Protein AF-A0AA43BWU9-F1 (afdb_monomer)

Mean predicted aligned error: 17.54 Å

Foldseek 3Di:
DVVVLVVLLVVLCCVLVVVVCVLPVDPDPPLWEFPDWDWDDDPQKTWIWTQTPVRDIWIWMAHPQFTDTPNHTQDHRPDPVLVVLVVVLSVCRVPDDPVRSLVSVVVSVVPDDPRVVVVVVSVSNVVNVVVDDDDDDDDDDDDDDDDDDPDDDDDDDDPPPPPDPDDDPDDPPDPPCDLVNQLVVVVVVLVVVLVVLLVVLVVCCVVPVLLLVQLLVCCVVPVPQLLVLLVVVVVVLVVVLVVVLVVLVVDPVSVVCVVVSVVVSSVVLVCLLSSLLQSQLLNQLVVVVVVVVVVVPPDPPDDSSSSSVSSSVVLSVLCVQLSVCVVVVNSNSVSVSVSSVVSVSSSSSRSSSCVVCVSVPPPPPVVVCVVCVVVCVVPVPPPDDDPPPPPPPDDD

Sequence (396 aa):
MRHATSAVTAMVRAIMVVPCLLLLGLASVSAQEVVGHSAERAGSESLLTFQLDDGGELVISLKEGRVFLNGSPIAEVRQRHATQSIQTLIDSAAILNTGQLLAALQQLRMGEMGLDSLSAAVASLAAAEAMVPGAVAATTGSAGASAIARIEAPRAPNRVTVTTVPDASVSIGGERASFAGAIVAGATNLLAVFLALGFMGLGFLFFAPRQLETVADTVWHSFWRSFLAGLFAQPLILPAFGMLLVGLVLTIVGILVLPFAIVGFALALFIAAVGGFLAVARTVGEIYLRRRMARGEAVPTWGSYRYIVYGLLGLLSIWLPALLLGSVPVAGTVLTVSAAFLTWVLATAGFGATIISRAGMRGTFVRQLDLALTDEQYWTADGMPAPPTRRMTGTR

Structure (mmCIF, N/CA/C/O backbone):
data_AF-A0AA43BWU9-F1
#
_entry.id   AF-A0AA43BWU9-F1
#
loop_
_atom_site.group_PDB
_atom_site.id
_atom_site.type_symbol
_atom_site.label_atom_id
_atom_site.label_alt_id
_atom_site.label_comp_id
_atom_site.label_asym_id
_atom_site.label_entity_id
_atom_site.label_seq_id
_atom_site.pdbx_PDB_ins_code
_atom_site.Cartn_x
_atom_site.Cartn_y
_atom_site.Cartn_z
_atom_site.occupancy
_atom_site.B_iso_or_equiv
_atom_site.auth_seq_id
_atom_site.auth_comp_id
_atom_site.auth_asym_id
_atom_site.auth_atom_id
_atom_site.pdbx_PDB_model_num
ATOM 1 N N . MET A 1 1 ? -16.048 -25.324 11.197 1.00 46.94 1 MET A N 1
ATOM 2 C CA . MET A 1 1 ? -15.771 -23.882 11.422 1.00 46.94 1 MET A CA 1
ATOM 3 C C . MET A 1 1 ? -14.309 -23.480 11.190 1.00 46.94 1 MET A C 1
ATOM 5 O O . MET A 1 1 ? -14.114 -22.456 10.556 1.00 46.94 1 MET A O 1
ATOM 9 N N . ARG A 1 2 ? -13.289 -24.264 11.591 1.00 39.22 2 ARG A N 1
ATOM 10 C CA . ARG A 1 2 ? -11.861 -23.922 11.352 1.00 39.22 2 ARG A CA 1
ATOM 11 C C . ARG A 1 2 ? -11.440 -23.834 9.867 1.00 39.22 2 ARG A C 1
ATOM 13 O O . ARG A 1 2 ? -10.597 -23.011 9.534 1.00 39.22 2 ARG A O 1
ATOM 20 N N . HIS A 1 3 ? -12.068 -24.603 8.971 1.00 42.47 3 HIS A N 1
ATOM 21 C CA . HIS A 1 3 ? -11.794 -24.531 7.523 1.00 42.47 3 HIS A CA 1
ATOM 22 C C . HIS A 1 3 ? -12.387 -23.288 6.835 1.00 42.47 3 HIS A C 1
ATOM 24 O O . HIS A 1 3 ? -11.856 -22.823 5.834 1.00 42.47 3 HIS A O 1
ATOM 30 N N . ALA A 1 4 ? -13.462 -22.707 7.380 1.00 42.22 4 ALA A N 1
ATOM 31 C CA . ALA A 1 4 ? -14.041 -21.481 6.828 1.00 42.22 4 ALA A CA 1
ATOM 32 C C . ALA A 1 4 ? -13.159 -20.262 7.143 1.00 42.22 4 ALA A C 1
ATOM 34 O O . ALA A 1 4 ? -12.994 -19.374 6.315 1.00 42.22 4 ALA A O 1
ATOM 35 N N . THR A 1 5 ? -12.528 -20.247 8.320 1.00 48.09 5 THR A N 1
ATOM 36 C CA . THR A 1 5 ? -11.605 -19.180 8.721 1.00 48.09 5 THR A CA 1
ATOM 37 C C . THR A 1 5 ? -10.297 -19.191 7.929 1.00 48.09 5 THR A C 1
ATOM 39 O O . THR A 1 5 ? -9.799 -18.116 7.606 1.00 48.09 5 THR A O 1
ATOM 42 N N . SER A 1 6 ? -9.755 -20.356 7.549 1.00 49.50 6 SER A N 1
ATOM 43 C CA . SER A 1 6 ? -8.526 -20.415 6.739 1.00 49.50 6 SER A CA 1
ATOM 44 C C . SER A 1 6 ? -8.762 -19.963 5.296 1.00 49.50 6 SER A C 1
ATOM 46 O O . SER A 1 6 ? -7.985 -19.165 4.776 1.00 49.50 6 SER A O 1
ATOM 48 N N . ALA A 1 7 ? -9.876 -20.376 4.686 1.00 48.09 7 ALA A N 1
ATOM 49 C CA . ALA A 1 7 ? -10.246 -19.965 3.332 1.00 48.09 7 ALA A CA 1
ATOM 50 C C . ALA A 1 7 ? -10.503 -18.451 3.235 1.00 48.09 7 ALA A C 1
ATOM 52 O O . ALA A 1 7 ? -10.009 -17.795 2.319 1.00 48.09 7 ALA A O 1
ATOM 53 N N . VAL A 1 8 ? -11.204 -17.870 4.216 1.00 50.47 8 VAL A N 1
ATOM 54 C CA . VAL A 1 8 ? -11.448 -16.419 4.265 1.00 50.47 8 VAL A CA 1
ATOM 55 C C . VAL A 1 8 ? -10.144 -15.648 4.485 1.00 50.47 8 VAL A C 1
ATOM 57 O O . VAL A 1 8 ? -9.923 -14.638 3.827 1.00 50.47 8 VAL A O 1
ATOM 60 N N . THR A 1 9 ? -9.236 -16.138 5.334 1.00 52.38 9 THR A N 1
ATOM 61 C CA . THR A 1 9 ? -7.940 -15.474 5.570 1.00 52.38 9 THR A CA 1
ATOM 62 C C . THR A 1 9 ? -7.035 -15.529 4.333 1.00 52.38 9 THR A C 1
ATOM 64 O O . THR A 1 9 ? -6.396 -14.530 4.000 1.00 52.38 9 THR A O 1
ATOM 67 N N . ALA A 1 10 ? -7.024 -16.651 3.604 1.00 47.56 10 ALA A N 1
ATOM 68 C CA . ALA A 1 10 ? -6.284 -16.792 2.349 1.00 47.56 10 ALA A CA 1
ATOM 69 C C . ALA A 1 10 ? -6.859 -15.903 1.233 1.00 47.56 10 ALA A C 1
ATOM 71 O O . ALA A 1 10 ? -6.112 -15.201 0.553 1.00 47.56 10 ALA A O 1
ATOM 72 N N . MET A 1 11 ? -8.188 -15.858 1.092 1.00 49.28 11 MET A N 1
ATOM 73 C CA . MET A 1 11 ? -8.866 -15.023 0.096 1.00 49.28 11 MET A CA 1
ATOM 74 C C . MET A 1 11 ? -8.653 -13.528 0.367 1.00 49.28 11 MET A C 1
ATOM 76 O O . MET A 1 11 ? -8.407 -12.754 -0.554 1.00 49.28 11 MET A O 1
ATOM 80 N N . VAL A 1 12 ? -8.677 -13.115 1.634 1.00 52.06 12 VAL A N 1
ATOM 81 C CA . VAL A 1 12 ? -8.441 -11.723 2.043 1.00 52.06 12 VAL A CA 1
ATOM 82 C C . VAL A 1 12 ? -6.983 -11.327 1.845 1.00 52.06 12 VAL A C 1
ATOM 84 O O . VAL A 1 12 ? -6.717 -10.218 1.385 1.00 52.06 12 VAL A O 1
ATOM 87 N N . ARG A 1 13 ? -6.035 -12.226 2.145 1.00 51.19 13 ARG A N 1
ATOM 88 C CA . ARG A 1 13 ? -4.619 -12.003 1.832 1.00 51.19 13 ARG A CA 1
ATOM 89 C C . ARG A 1 13 ? -4.414 -11.866 0.327 1.00 51.19 13 ARG A C 1
ATOM 91 O O . ARG A 1 13 ? -3.787 -10.900 -0.077 1.00 51.19 13 ARG A O 1
ATOM 98 N N . ALA A 1 14 ? -5.012 -12.722 -0.502 1.00 42.88 14 ALA A N 1
ATOM 99 C CA . ALA A 1 14 ? -4.933 -12.593 -1.958 1.00 42.88 14 ALA A CA 1
ATOM 100 C C . ALA A 1 14 ? -5.527 -11.259 -2.458 1.00 42.88 14 ALA A C 1
ATOM 102 O O . ALA A 1 14 ? -4.895 -10.560 -3.245 1.00 42.88 14 ALA A O 1
ATOM 103 N N . ILE A 1 15 ? -6.690 -10.847 -1.942 1.00 46.22 15 ILE A N 1
ATOM 104 C CA . ILE A 1 15 ? -7.358 -9.595 -2.343 1.00 46.22 15 ILE A CA 1
ATOM 105 C C . ILE A 1 15 ? -6.608 -8.341 -1.861 1.00 46.22 15 ILE A C 1
ATOM 107 O O . ILE A 1 15 ? -6.693 -7.310 -2.519 1.00 46.22 15 ILE A O 1
ATOM 111 N N . MET A 1 16 ? -5.855 -8.400 -0.757 1.00 48.72 16 MET A N 1
ATOM 112 C CA . MET A 1 16 ? -5.018 -7.282 -0.289 1.00 48.72 16 MET A CA 1
ATOM 113 C C . MET A 1 16 ? -3.627 -7.246 -0.923 1.00 48.72 16 MET A C 1
ATOM 115 O O . MET A 1 16 ? -3.095 -6.169 -1.191 1.00 48.72 16 MET A O 1
ATOM 119 N N . VAL A 1 17 ? -3.032 -8.411 -1.162 1.00 45.94 17 VAL A N 1
ATOM 120 C CA . VAL A 1 17 ? -1.665 -8.536 -1.675 1.00 45.94 17 VAL A CA 1
ATOM 121 C C . VAL A 1 17 ? -1.621 -8.235 -3.171 1.00 45.94 17 VAL A C 1
ATOM 123 O O . VAL A 1 17 ? -0.694 -7.567 -3.609 1.00 45.94 17 VAL A O 1
ATOM 126 N N . VAL A 1 18 ? -2.651 -8.599 -3.942 1.00 39.03 18 VAL A N 1
ATOM 127 C CA . VAL A 1 18 ? -2.724 -8.321 -5.389 1.00 39.03 18 VAL A CA 1
ATOM 128 C C . VAL A 1 18 ? -2.695 -6.819 -5.730 1.00 39.03 18 VAL A C 1
ATOM 130 O O . VAL A 1 18 ? -1.850 -6.433 -6.534 1.00 39.03 18 VAL A O 1
ATOM 133 N N . PRO A 1 19 ? -3.519 -5.933 -5.134 1.00 42.12 19 PRO A N 1
ATOM 134 C CA . PRO A 1 19 ? -3.452 -4.500 -5.418 1.00 42.12 19 PRO A CA 1
ATOM 135 C C . PRO A 1 19 ? -2.212 -3.827 -4.811 1.00 42.12 19 PRO A C 1
ATOM 137 O O . PRO A 1 19 ? -1.730 -2.849 -5.374 1.00 42.12 19 PRO A O 1
ATOM 140 N N . CYS A 1 20 ? -1.662 -4.352 -3.708 1.00 36.03 20 CYS A N 1
ATOM 141 C CA . CYS A 1 20 ? -0.440 -3.823 -3.091 1.00 36.03 20 CYS A CA 1
ATOM 142 C C . CYS A 1 20 ? 0.822 -4.191 -3.902 1.00 36.03 20 CYS A C 1
ATOM 144 O O . CYS A 1 20 ? 1.688 -3.344 -4.111 1.00 36.03 20 CYS A O 1
ATOM 146 N N . LEU A 1 21 ? 0.887 -5.411 -4.453 1.00 35.59 21 LEU A N 1
ATOM 147 C CA . LEU A 1 21 ? 1.937 -5.857 -5.382 1.00 35.59 21 LEU A CA 1
ATOM 148 C C . LEU A 1 21 ? 1.847 -5.157 -6.741 1.00 35.59 21 LEU A C 1
ATOM 150 O O . LEU A 1 21 ? 2.878 -4.788 -7.300 1.00 35.59 21 LEU A O 1
ATOM 154 N N . LEU A 1 22 ? 0.632 -4.914 -7.249 1.00 39.00 22 LEU A N 1
ATOM 155 C CA . LEU A 1 22 ? 0.416 -4.144 -8.482 1.00 39.00 22 LEU A CA 1
ATOM 156 C C . LEU A 1 22 ? 0.872 -2.682 -8.364 1.00 39.00 22 LEU A C 1
ATOM 158 O O . LEU A 1 22 ? 1.241 -2.083 -9.370 1.00 39.00 22 LEU A O 1
ATOM 162 N N . LEU A 1 23 ? 0.866 -2.113 -7.155 1.00 37.75 23 LEU A N 1
ATOM 163 C CA . LEU A 1 23 ? 1.290 -0.733 -6.895 1.00 37.75 23 LEU A CA 1
ATOM 164 C C . LEU A 1 23 ? 2.792 -0.580 -6.615 1.00 37.75 23 LEU A C 1
ATOM 166 O O . LEU A 1 23 ? 3.309 0.522 -6.785 1.00 37.75 23 LEU A O 1
ATOM 170 N N . LEU A 1 24 ? 3.494 -1.639 -6.195 1.00 36.59 24 LEU A N 1
ATOM 171 C CA . LEU A 1 24 ? 4.879 -1.531 -5.712 1.00 36.59 24 LEU A CA 1
ATOM 172 C C . LEU A 1 24 ? 5.962 -2.043 -6.664 1.00 36.59 24 LEU A C 1
ATOM 174 O O . LEU A 1 24 ? 7.125 -1.762 -6.400 1.00 36.59 24 LEU A O 1
ATOM 178 N N . GLY A 1 25 ? 5.632 -2.732 -7.763 1.00 30.66 25 GLY A N 1
ATOM 179 C CA . GLY A 1 25 ? 6.590 -3.021 -8.847 1.00 30.66 25 GLY A CA 1
ATOM 180 C C . GLY A 1 25 ? 7.914 -3.678 -8.419 1.00 30.66 25 GLY A C 1
ATOM 181 O O . GLY A 1 25 ? 8.900 -3.598 -9.148 1.00 30.66 25 GLY A O 1
ATOM 182 N N . LEU A 1 26 ? 7.964 -4.301 -7.240 1.00 32.19 26 LEU A N 1
ATOM 183 C CA . LEU A 1 26 ? 9.138 -5.005 -6.748 1.00 32.19 26 LEU A CA 1
ATOM 184 C C . LEU A 1 26 ? 9.116 -6.408 -7.337 1.00 32.19 26 LEU A C 1
ATOM 186 O O . LEU A 1 26 ? 8.154 -7.154 -7.153 1.00 32.19 26 LEU A O 1
ATOM 190 N N . ALA A 1 27 ? 10.182 -6.734 -8.066 1.00 32.22 27 ALA A N 1
ATOM 191 C CA . ALA A 1 27 ? 10.463 -8.077 -8.536 1.00 32.22 27 ALA A CA 1
ATOM 192 C C . ALA A 1 27 ? 10.271 -9.063 -7.377 1.00 32.22 27 ALA A C 1
ATOM 194 O O . ALA A 1 27 ? 10.871 -8.927 -6.311 1.00 32.22 27 ALA A O 1
ATOM 195 N N . SER A 1 28 ? 9.392 -10.032 -7.590 1.00 32.84 28 SER A N 1
ATOM 196 C CA . SER A 1 28 ? 9.135 -11.130 -6.677 1.00 32.84 28 SER A CA 1
ATOM 197 C C . SER A 1 28 ? 10.415 -11.944 -6.496 1.00 32.84 28 SER A C 1
ATOM 199 O O . SER A 1 28 ? 10.727 -12.798 -7.323 1.00 32.84 28 SER A O 1
ATOM 201 N N . VAL A 1 29 ? 11.149 -11.701 -5.410 1.00 32.88 29 VAL A N 1
ATOM 202 C CA . VAL A 1 29 ? 11.954 -12.761 -4.800 1.00 32.88 29 VAL A CA 1
ATOM 203 C C . VAL A 1 29 ? 10.923 -13.735 -4.245 1.00 32.88 29 VAL A C 1
ATOM 205 O O . VAL A 1 29 ? 10.299 -13.467 -3.218 1.00 32.88 29 VAL A O 1
ATOM 208 N N . SER A 1 30 ? 10.627 -14.786 -5.007 1.00 40.53 30 SER A N 1
ATOM 209 C CA . SER A 1 30 ? 9.741 -15.856 -4.562 1.00 40.53 30 SER A CA 1
ATOM 210 C C . SER A 1 30 ? 10.344 -16.446 -3.298 1.00 40.53 30 SER A C 1
ATOM 212 O O . SER A 1 30 ? 11.455 -16.972 -3.320 1.00 40.53 30 SER A O 1
ATOM 214 N N . ALA A 1 31 ? 9.638 -16.289 -2.187 1.00 51.78 31 ALA A N 1
ATOM 215 C CA . ALA A 1 31 ? 10.021 -16.900 -0.935 1.00 51.78 31 ALA A CA 1
ATOM 216 C C . ALA A 1 31 ? 9.798 -18.412 -1.101 1.00 51.78 31 ALA A C 1
ATOM 218 O O . ALA A 1 31 ? 8.657 -18.860 -1.081 1.00 51.78 31 ALA A O 1
ATOM 219 N N . GLN A 1 32 ? 10.871 -19.149 -1.390 1.00 70.19 32 GLN A N 1
ATOM 220 C CA . GLN A 1 32 ? 10.835 -20.594 -1.625 1.00 70.19 32 GLN A CA 1
ATOM 221 C C . GLN A 1 32 ? 10.685 -21.322 -0.292 1.00 70.19 32 GLN A C 1
ATOM 223 O O . GLN A 1 32 ? 11.525 -21.172 0.603 1.00 70.19 32 GLN A O 1
ATOM 228 N N . GLU A 1 33 ? 9.602 -22.077 -0.146 1.00 81.06 33 GLU A N 1
ATOM 229 C CA . GLU A 1 33 ? 9.334 -22.860 1.056 1.00 81.06 33 GLU A CA 1
ATOM 230 C C . GLU A 1 33 ? 10.271 -24.075 1.106 1.00 81.06 33 GLU A C 1
ATOM 232 O O . GLU A 1 33 ? 10.482 -24.768 0.113 1.00 81.06 33 GLU A O 1
ATOM 237 N N . VAL A 1 34 ? 10.864 -24.342 2.270 1.00 85.00 34 VAL A N 1
ATOM 238 C CA . VAL A 1 34 ? 11.729 -25.511 2.462 1.00 85.00 34 VAL A CA 1
ATOM 239 C C . VAL A 1 34 ? 10.855 -26.714 2.787 1.00 85.00 34 VAL A C 1
ATOM 241 O O . VAL A 1 34 ? 10.329 -26.832 3.893 1.00 85.00 34 VAL A O 1
ATOM 244 N N . VAL A 1 35 ? 10.715 -27.628 1.833 1.00 91.00 35 VAL A N 1
ATOM 245 C CA . VAL A 1 35 ? 9.828 -28.796 1.943 1.00 91.00 35 VAL A CA 1
ATOM 246 C C . VAL A 1 35 ? 10.515 -29.969 2.641 1.00 91.00 35 VAL A C 1
ATOM 248 O O . VAL A 1 35 ? 9.862 -30.777 3.302 1.00 91.00 35 VAL A O 1
ATOM 251 N N . GLY A 1 36 ? 11.840 -30.063 2.546 1.00 91.12 36 GLY A N 1
ATOM 252 C CA . GLY A 1 36 ? 12.589 -31.177 3.116 1.00 91.12 36 GLY A CA 1
ATOM 253 C C . GLY A 1 36 ? 14.031 -30.827 3.438 1.00 91.12 36 GLY A C 1
ATOM 254 O O . GLY A 1 36 ? 14.565 -29.813 2.991 1.00 91.12 36 GLY A O 1
ATOM 255 N N . HIS A 1 37 ? 14.673 -31.689 4.218 1.00 94.38 37 HIS A N 1
ATOM 256 C CA . HIS A 1 37 ? 16.105 -31.617 4.454 1.00 94.38 37 HIS A CA 1
ATOM 257 C C . HIS A 1 37 ? 16.702 -33.022 4.572 1.00 94.38 37 HIS A C 1
ATOM 259 O O . HIS A 1 37 ? 16.036 -33.969 4.990 1.00 94.38 37 HIS A O 1
ATOM 265 N N . SER A 1 38 ? 17.969 -33.153 4.203 1.00 92.75 38 SER A N 1
ATOM 266 C CA . SER A 1 38 ? 18.755 -34.365 4.403 1.00 92.75 38 SER A CA 1
ATOM 267 C C . SER A 1 38 ? 20.176 -33.994 4.788 1.00 92.75 38 SER A C 1
ATOM 269 O O . SER A 1 38 ? 20.781 -33.119 4.167 1.00 92.75 38 SER A O 1
ATOM 271 N N . ALA A 1 39 ? 20.719 -34.688 5.781 1.00 93.88 39 ALA A N 1
ATOM 272 C CA . ALA A 1 39 ? 22.104 -34.550 6.196 1.00 93.88 39 ALA A CA 1
ATOM 273 C C . ALA A 1 39 ? 22.883 -35.815 5.826 1.00 93.88 39 ALA A C 1
ATOM 275 O O . ALA A 1 39 ? 22.470 -36.927 6.157 1.00 93.88 39 ALA A O 1
ATOM 276 N N . GLU A 1 40 ? 24.017 -35.650 5.151 1.00 92.31 40 GLU A N 1
ATOM 277 C CA . GLU A 1 40 ? 24.944 -36.726 4.819 1.00 92.31 40 GLU A CA 1
ATOM 278 C C . GLU A 1 40 ? 26.351 -36.372 5.308 1.00 92.31 40 GLU A C 1
ATOM 280 O O . GLU A 1 40 ? 26.813 -35.234 5.204 1.00 92.31 40 GLU A O 1
ATOM 285 N N . ARG A 1 41 ? 27.051 -37.363 5.863 1.00 92.19 41 ARG A N 1
ATOM 286 C CA . ARG A 1 41 ? 28.421 -37.214 6.352 1.00 92.19 41 ARG A CA 1
ATOM 287 C C . ARG A 1 41 ? 29.322 -38.191 5.614 1.00 92.19 41 ARG A C 1
ATOM 289 O O . ARG A 1 41 ? 29.182 -39.403 5.765 1.00 92.19 41 ARG A O 1
ATOM 296 N N . ALA A 1 42 ? 30.261 -37.657 4.842 1.00 90.25 42 ALA A N 1
ATOM 297 C CA . ALA A 1 42 ? 31.205 -38.425 4.043 1.00 90.25 42 ALA A CA 1
ATOM 298 C C . ALA A 1 42 ? 32.640 -38.050 4.445 1.00 90.25 42 ALA A C 1
ATOM 300 O O . ALA A 1 42 ? 33.233 -37.096 3.946 1.00 90.25 42 ALA A O 1
ATOM 301 N N . GLY A 1 43 ? 33.215 -38.802 5.388 1.00 90.88 43 GLY A N 1
ATOM 302 C CA . GLY A 1 43 ? 34.579 -38.561 5.868 1.00 90.88 43 GLY A CA 1
ATOM 303 C C . GLY A 1 43 ? 34.724 -37.217 6.591 1.00 90.88 43 GLY A C 1
ATOM 304 O O . GLY A 1 43 ? 34.131 -37.013 7.651 1.00 90.88 43 GLY A O 1
ATOM 305 N N . SER A 1 44 ? 35.545 -36.318 6.038 1.00 90.19 44 SER A N 1
ATOM 306 C CA . SER A 1 44 ? 35.757 -34.953 6.547 1.00 90.19 44 SER A CA 1
ATOM 307 C C . SER A 1 44 ? 34.757 -33.930 5.999 1.00 90.19 44 SER A C 1
ATOM 309 O O . SER A 1 44 ? 34.806 -32.767 6.404 1.00 90.19 44 SER A O 1
ATOM 311 N N . GLU A 1 45 ? 33.862 -34.350 5.103 1.00 92.81 45 GLU A N 1
ATOM 312 C CA . GLU A 1 45 ? 32.834 -33.504 4.508 1.00 92.81 45 GLU A CA 1
ATOM 313 C C . GLU A 1 45 ? 31.481 -33.777 5.165 1.00 92.81 45 GLU A C 1
ATOM 315 O O . GLU A 1 45 ? 31.069 -34.924 5.359 1.00 92.81 45 GLU A O 1
ATOM 320 N N . SER A 1 46 ? 30.796 -32.704 5.547 1.00 93.62 46 SER A N 1
ATOM 321 C CA . SER A 1 46 ? 29.425 -32.755 6.058 1.00 93.62 46 SER A CA 1
ATOM 322 C C . SER A 1 46 ? 28.534 -31.946 5.125 1.00 93.62 46 SER A C 1
ATOM 324 O O . SER A 1 46 ? 28.851 -30.794 4.837 1.00 93.62 46 SER A O 1
ATOM 326 N N . LEU A 1 47 ? 27.464 -32.556 4.626 1.00 93.88 47 LEU A N 1
ATOM 327 C CA . LEU A 1 47 ? 26.587 -32.012 3.596 1.00 93.88 47 LEU A CA 1
ATOM 328 C C . LEU A 1 47 ? 25.156 -31.954 4.129 1.00 93.88 47 LEU A C 1
ATOM 330 O O . LEU A 1 47 ? 24.621 -32.953 4.599 1.00 93.88 47 LEU A O 1
ATOM 334 N N . LEU A 1 48 ? 24.550 -30.776 4.069 1.00 93.81 48 LEU A N 1
ATOM 335 C CA . LEU A 1 48 ? 23.173 -30.525 4.461 1.00 93.81 48 LEU A CA 1
ATOM 336 C C . LEU A 1 48 ? 22.431 -29.981 3.245 1.00 93.81 48 LEU A C 1
ATOM 338 O O . LEU A 1 48 ? 22.654 -28.843 2.834 1.00 93.81 48 LEU A O 1
ATOM 342 N N . THR A 1 49 ? 21.577 -30.810 2.659 1.00 94.44 49 THR A N 1
ATOM 343 C CA . THR A 1 49 ? 20.742 -30.435 1.518 1.00 94.44 49 THR A CA 1
ATOM 344 C C . THR A 1 49 ? 19.354 -30.073 2.012 1.00 94.44 49 THR A C 1
ATOM 346 O O . THR A 1 49 ? 18.723 -30.860 2.715 1.00 94.44 49 THR A O 1
ATOM 349 N N . PHE A 1 50 ? 18.867 -28.904 1.618 1.00 93.69 50 PHE A N 1
ATOM 350 C CA . PHE A 1 50 ? 17.480 -28.492 1.774 1.00 93.69 50 PHE A CA 1
ATOM 351 C C . PHE A 1 50 ? 16.781 -28.599 0.426 1.00 93.69 50 PHE A C 1
ATOM 353 O O . PHE A 1 50 ? 17.287 -28.084 -0.568 1.00 93.69 50 PHE A O 1
ATOM 360 N N . GLN A 1 51 ? 15.629 -29.258 0.398 1.00 93.06 51 GLN A N 1
ATOM 361 C CA . GLN A 1 51 ? 14.767 -29.316 -0.777 1.00 93.06 51 GLN A CA 1
ATOM 362 C C . GLN A 1 51 ? 13.755 -28.178 -0.700 1.00 93.06 51 GLN A C 1
ATOM 364 O O . GLN A 1 51 ? 13.059 -28.028 0.308 1.00 93.06 51 GLN A O 1
ATOM 369 N N . LEU A 1 52 ? 13.706 -27.380 -1.757 1.00 91.88 52 LEU A N 1
ATOM 370 C CA . LEU A 1 52 ? 12.811 -26.244 -1.926 1.00 91.88 52 LEU A CA 1
ATOM 371 C C . LEU A 1 52 ? 11.533 -26.703 -2.649 1.00 91.88 52 LEU A C 1
ATOM 373 O O . LEU A 1 52 ? 11.514 -27.728 -3.337 1.00 91.88 52 LEU A O 1
ATOM 377 N N . ASP A 1 53 ? 10.452 -25.953 -2.481 1.00 90.31 53 ASP A N 1
ATOM 378 C CA . ASP A 1 53 ? 9.135 -26.219 -3.070 1.00 90.31 53 ASP A CA 1
ATOM 379 C C . ASP A 1 53 ? 9.107 -26.173 -4.602 1.00 90.31 53 ASP A C 1
ATOM 381 O O . ASP A 1 53 ? 8.313 -26.873 -5.235 1.00 90.31 53 ASP A O 1
ATOM 385 N N . ASP A 1 54 ? 10.009 -25.408 -5.206 1.00 87.06 54 ASP A N 1
ATOM 386 C CA . ASP A 1 54 ? 10.211 -25.343 -6.652 1.00 87.06 54 ASP A CA 1
ATOM 387 C C . ASP A 1 54 ? 11.019 -26.525 -7.221 1.00 87.06 54 ASP A C 1
ATOM 389 O O . ASP A 1 54 ? 11.284 -26.581 -8.425 1.00 87.06 54 ASP A O 1
ATOM 393 N N . GLY A 1 55 ? 11.396 -27.482 -6.368 1.00 90.69 55 GLY A N 1
ATOM 394 C CA . GLY A 1 55 ? 12.257 -28.611 -6.711 1.00 90.69 55 GLY A CA 1
ATOM 395 C C . GLY A 1 55 ? 13.747 -28.264 -6.723 1.00 90.69 55 GLY A C 1
ATOM 396 O O . GLY A 1 55 ? 14.561 -29.120 -7.076 1.00 90.69 55 GLY A O 1
ATOM 397 N N . GLY A 1 56 ? 14.119 -27.036 -6.352 1.00 91.69 56 GLY A N 1
ATOM 398 C CA . GLY A 1 56 ? 15.503 -26.639 -6.151 1.00 91.69 56 GLY A CA 1
ATOM 399 C C . GLY A 1 56 ? 16.123 -27.314 -4.928 1.00 91.69 56 GLY A C 1
ATOM 400 O O . GLY A 1 56 ? 15.445 -27.679 -3.969 1.00 91.69 56 GLY A O 1
ATOM 401 N N . GLU A 1 57 ? 17.447 -27.444 -4.938 1.00 94.38 57 GLU A N 1
ATOM 402 C CA . GLU A 1 57 ? 18.210 -27.909 -3.782 1.00 94.38 57 GLU A CA 1
ATOM 403 C C . GLU A 1 57 ? 19.180 -26.820 -3.324 1.00 94.38 57 GLU A C 1
ATOM 405 O O . GLU A 1 57 ? 19.935 -26.254 -4.120 1.00 94.38 57 GLU A O 1
ATOM 410 N N . LEU A 1 58 ? 19.173 -26.535 -2.024 1.00 91.94 58 LEU A N 1
ATOM 411 C CA . LEU A 1 58 ? 20.169 -25.696 -1.373 1.00 91.94 58 LEU A CA 1
ATOM 412 C C . LEU A 1 58 ? 21.122 -26.599 -0.592 1.00 91.94 58 LEU A C 1
ATOM 414 O O . LEU A 1 58 ? 20.751 -27.177 0.428 1.00 91.94 58 LEU A O 1
ATOM 418 N N . VAL A 1 59 ? 22.358 -26.709 -1.063 1.00 93.94 59 VAL A N 1
ATOM 419 C CA . VAL A 1 59 ? 23.378 -27.581 -0.479 1.00 93.94 59 VAL A CA 1
ATOM 420 C C . VAL A 1 59 ? 24.349 -26.743 0.339 1.00 93.94 59 VAL A C 1
ATOM 422 O O . VAL A 1 59 ? 25.116 -25.952 -0.212 1.00 93.94 59 VAL A O 1
ATOM 425 N N . ILE A 1 60 ? 24.353 -26.933 1.654 1.00 92.38 60 ILE A N 1
ATOM 426 C CA . ILE A 1 60 ? 25.371 -26.386 2.552 1.00 92.38 60 ILE A CA 1
ATOM 427 C C . ILE A 1 60 ? 26.396 -27.488 2.807 1.00 92.38 60 ILE A C 1
ATOM 429 O O . ILE A 1 60 ? 26.055 -28.518 3.384 1.00 92.38 60 ILE A O 1
ATOM 433 N N . SER A 1 61 ? 27.651 -27.293 2.406 1.00 93.62 61 SER A N 1
ATOM 434 C CA . SER A 1 61 ? 28.721 -28.246 2.711 1.00 93.62 61 SER A CA 1
ATOM 435 C C . SER A 1 61 ? 29.814 -27.626 3.572 1.00 93.62 61 SER A C 1
ATOM 437 O O . SER A 1 61 ? 30.213 -26.478 3.394 1.00 93.62 61 SER A O 1
ATOM 439 N N . LEU A 1 62 ? 30.298 -28.392 4.545 1.00 92.88 62 LEU A N 1
ATOM 440 C CA . LEU A 1 62 ? 31.421 -28.033 5.398 1.00 92.88 62 LEU A CA 1
ATOM 441 C C . LEU A 1 62 ? 32.602 -28.934 5.035 1.00 92.88 62 LEU A C 1
ATOM 443 O O . LEU A 1 62 ? 32.550 -30.144 5.265 1.00 92.88 62 LEU A O 1
ATOM 447 N N . LYS A 1 63 ? 33.666 -28.344 4.485 1.00 94.00 63 LYS A N 1
ATOM 448 C CA . LYS A 1 63 ? 34.893 -29.050 4.090 1.00 94.00 63 LYS A CA 1
ATOM 449 C C . LYS A 1 63 ? 36.112 -28.288 4.587 1.00 94.00 63 LYS A C 1
ATOM 451 O O . LYS A 1 63 ? 36.253 -27.100 4.313 1.00 94.00 63 LYS A O 1
ATOM 456 N N . GLU A 1 64 ? 36.995 -28.972 5.317 1.00 91.75 64 GLU A N 1
ATOM 457 C CA . GLU A 1 64 ? 38.273 -28.408 5.800 1.00 91.75 64 GLU A CA 1
ATOM 458 C C . GLU A 1 64 ? 38.108 -27.102 6.608 1.00 91.75 64 GLU A C 1
ATOM 460 O O . GLU A 1 64 ? 38.926 -26.192 6.516 1.00 91.75 64 GLU A O 1
ATOM 465 N N . GLY A 1 65 ? 37.021 -26.973 7.376 1.00 89.19 65 GLY A N 1
ATOM 466 C CA . GLY A 1 65 ? 36.732 -25.746 8.129 1.00 89.19 65 GLY A CA 1
ATOM 467 C C . GLY A 1 65 ? 36.236 -24.576 7.271 1.00 89.19 65 GLY A C 1
ATOM 468 O O . GLY A 1 65 ? 36.174 -23.453 7.759 1.00 89.19 65 GLY A O 1
ATOM 469 N N . ARG A 1 66 ? 35.856 -24.808 6.012 1.00 90.62 66 ARG A N 1
ATOM 470 C CA . ARG A 1 66 ? 35.193 -23.824 5.146 1.00 90.62 66 ARG A CA 1
ATOM 471 C C . ARG A 1 66 ? 33.749 -24.235 4.887 1.00 90.62 66 ARG A C 1
ATOM 473 O O . ARG A 1 66 ? 33.471 -25.414 4.667 1.00 90.62 66 ARG A O 1
ATOM 480 N N . VAL A 1 67 ? 32.845 -23.260 4.926 1.00 89.88 67 VAL A N 1
ATOM 481 C CA . VAL A 1 67 ? 31.425 -23.427 4.593 1.00 89.88 67 VAL A CA 1
ATOM 482 C C . VAL A 1 67 ? 31.233 -23.046 3.133 1.00 89.88 67 VAL A C 1
ATOM 484 O O . VAL A 1 67 ? 31.583 -21.936 2.722 1.00 89.88 67 VAL A O 1
ATOM 487 N N . PHE A 1 68 ? 30.659 -23.956 2.363 1.00 91.62 68 PHE A N 1
ATOM 488 C CA . PHE A 1 68 ? 30.281 -23.775 0.974 1.00 91.62 68 PHE A CA 1
ATOM 489 C C . PHE A 1 68 ? 28.757 -23.800 0.860 1.00 91.62 68 PHE A C 1
ATOM 491 O O . PHE A 1 68 ? 28.088 -24.562 1.556 1.00 91.62 68 PHE A O 1
ATOM 498 N N . LEU A 1 69 ? 28.215 -22.987 -0.039 1.00 92.56 69 LEU A N 1
ATOM 499 C CA . LEU A 1 69 ? 26.806 -23.000 -0.421 1.00 92.56 69 LEU A CA 1
ATOM 500 C C . LEU A 1 69 ? 26.731 -23.270 -1.915 1.00 92.56 69 LEU A C 1
ATOM 502 O O . LEU A 1 69 ? 27.332 -22.537 -2.704 1.00 92.56 69 LEU A O 1
ATOM 506 N N . ASN A 1 70 ? 26.043 -24.339 -2.300 1.00 93.75 70 ASN A N 1
ATOM 507 C CA . ASN A 1 70 ? 25.956 -24.806 -3.684 1.00 93.75 70 ASN A CA 1
ATOM 508 C C . ASN A 1 70 ? 27.345 -24.922 -4.348 1.00 93.75 70 ASN A C 1
ATOM 510 O O . ASN A 1 70 ? 27.536 -24.560 -5.505 1.00 93.75 70 ASN A O 1
ATOM 514 N N . GLY A 1 71 ? 28.345 -25.371 -3.577 1.00 91.38 71 GLY A N 1
ATOM 515 C CA . GLY A 1 71 ? 29.735 -25.524 -4.023 1.00 91.38 71 GLY A CA 1
ATOM 516 C C . GLY A 1 71 ? 30.585 -24.246 -4.020 1.00 91.38 71 GLY A C 1
ATOM 517 O O . GLY A 1 71 ? 31.796 -24.338 -4.216 1.00 91.38 71 GLY A O 1
ATOM 518 N N . SER A 1 72 ? 30.008 -23.071 -3.753 1.00 89.94 72 SER A N 1
ATOM 519 C CA . SER A 1 72 ? 30.755 -21.810 -3.665 1.00 89.94 72 SER A CA 1
ATOM 520 C C . SER A 1 72 ? 31.196 -21.526 -2.222 1.00 89.94 72 SER A C 1
ATOM 522 O O . SER A 1 72 ? 30.352 -21.575 -1.324 1.00 89.94 72 SER A O 1
ATOM 524 N N . PRO A 1 73 ? 32.485 -21.241 -1.948 1.00 90.44 73 PRO A N 1
ATOM 525 C CA . PRO A 1 73 ? 32.959 -20.958 -0.596 1.00 90.44 73 PRO A CA 1
ATOM 526 C C . PRO A 1 73 ? 32.382 -19.632 -0.096 1.00 90.44 73 PRO A C 1
ATOM 528 O O . PRO A 1 73 ? 32.632 -18.578 -0.678 1.00 90.44 73 PRO A O 1
ATOM 531 N N . ILE A 1 74 ? 31.634 -19.680 1.004 1.00 87.19 74 ILE A N 1
ATOM 532 C CA . ILE A 1 74 ? 31.049 -18.491 1.632 1.00 87.19 74 ILE A CA 1
ATOM 533 C C . ILE A 1 74 ? 31.936 -17.972 2.759 1.00 87.19 74 ILE A C 1
ATOM 535 O O . ILE A 1 74 ? 32.077 -16.759 2.915 1.00 87.19 74 ILE A O 1
ATOM 539 N N . ALA A 1 75 ? 32.514 -18.873 3.558 1.00 83.75 75 ALA A N 1
ATOM 540 C CA . ALA A 1 75 ? 33.259 -18.477 4.746 1.00 83.75 75 ALA A CA 1
ATOM 541 C C . ALA A 1 75 ? 34.284 -19.505 5.219 1.00 83.75 75 ALA A C 1
ATOM 543 O O . ALA A 1 75 ? 34.140 -20.709 5.011 1.00 83.75 75 ALA A O 1
ATOM 544 N N . GLU A 1 76 ? 35.296 -19.003 5.924 1.00 85.88 76 GLU A N 1
ATOM 545 C CA . GLU A 1 76 ? 36.301 -19.783 6.641 1.00 85.88 76 GLU A CA 1
ATOM 546 C C . GLU A 1 76 ? 36.009 -19.729 8.149 1.00 85.88 76 GLU A C 1
ATOM 548 O O . GLU A 1 76 ? 35.997 -18.661 8.765 1.00 85.88 76 GLU A O 1
ATOM 553 N N . VAL A 1 77 ? 35.770 -20.889 8.758 1.00 83.06 77 VAL A N 1
ATOM 554 C CA . 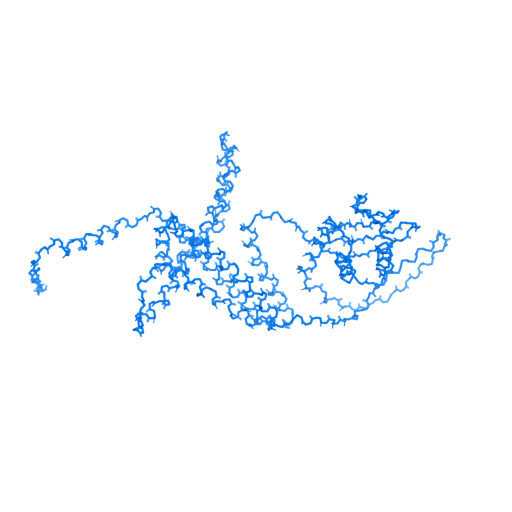VAL A 1 77 ? 35.472 -21.038 10.184 1.00 83.06 77 VAL A CA 1
ATOM 555 C C . VAL A 1 77 ? 36.791 -21.169 10.944 1.00 83.06 77 VAL A C 1
ATOM 557 O O . VAL A 1 77 ? 37.351 -22.254 11.085 1.00 83.06 77 VAL A O 1
ATOM 560 N N . ARG A 1 78 ? 37.322 -20.044 11.435 1.00 78.50 78 ARG A N 1
ATOM 561 C CA . ARG A 1 78 ? 38.617 -20.020 12.148 1.00 78.50 78 ARG A CA 1
ATOM 562 C C . ARG A 1 78 ? 38.560 -20.543 13.581 1.00 78.50 78 ARG A C 1
ATOM 564 O O . ARG A 1 78 ? 39.588 -20.928 14.134 1.00 78.50 78 ARG A O 1
ATOM 571 N N . GLN A 1 79 ? 37.385 -20.550 14.203 1.00 81.31 79 GLN A N 1
ATOM 572 C CA . GLN A 1 79 ? 37.232 -20.967 15.593 1.00 81.31 79 GLN A CA 1
ATOM 573 C C . GLN A 1 79 ? 36.800 -22.432 15.682 1.00 81.31 79 GLN A C 1
ATOM 575 O O . GLN A 1 79 ? 35.776 -22.822 15.124 1.00 81.31 79 GLN A O 1
ATOM 580 N N . ARG A 1 80 ? 37.548 -23.242 16.447 1.00 81.44 80 ARG A N 1
ATOM 581 C CA . ARG A 1 80 ? 37.221 -24.664 16.673 1.00 81.44 80 ARG A CA 1
ATOM 582 C C . ARG A 1 80 ? 35.817 -24.869 17.257 1.00 81.44 80 ARG A C 1
ATOM 584 O O . ARG A 1 80 ? 35.185 -25.870 16.937 1.00 81.44 80 ARG A O 1
ATOM 591 N N . HIS A 1 81 ? 35.330 -23.930 18.071 1.00 82.06 81 HIS A N 1
ATOM 592 C CA . HIS A 1 81 ? 34.000 -24.001 18.682 1.00 82.06 81 HIS A CA 1
ATOM 593 C C . HIS A 1 81 ? 32.869 -23.882 17.653 1.00 82.06 81 HIS A C 1
ATOM 595 O O . HIS A 1 81 ? 31.929 -24.666 17.702 1.00 82.06 81 HIS A O 1
ATOM 601 N N . ALA A 1 82 ? 32.995 -22.999 16.659 1.00 79.69 82 ALA A N 1
ATOM 602 C CA . ALA A 1 82 ? 32.002 -22.870 15.593 1.00 79.69 82 ALA A CA 1
ATOM 603 C C . ALA A 1 82 ? 31.916 -24.141 14.729 1.00 79.69 82 ALA A C 1
ATOM 605 O O . ALA A 1 82 ? 30.821 -24.587 14.390 1.00 79.69 82 ALA A O 1
ATOM 606 N N . THR A 1 83 ? 33.053 -24.790 14.451 1.00 82.94 83 THR A N 1
ATOM 607 C CA . THR A 1 83 ? 33.073 -26.091 13.763 1.00 82.94 83 THR A CA 1
ATOM 608 C C . THR A 1 83 ? 32.344 -27.165 14.569 1.00 82.94 83 THR A C 1
ATOM 610 O O . THR A 1 83 ? 31.587 -27.941 13.990 1.00 82.94 83 THR A O 1
ATOM 613 N N . GLN A 1 84 ? 32.524 -27.196 15.894 1.00 85.69 84 GLN A N 1
ATOM 614 C CA . GLN A 1 84 ? 31.813 -28.137 16.765 1.00 85.69 84 GLN A CA 1
ATOM 615 C C . GLN A 1 84 ? 30.306 -27.867 16.784 1.00 85.69 84 GLN A C 1
ATOM 617 O O . GLN A 1 84 ? 29.542 -28.814 16.656 1.00 85.69 84 GLN A O 1
ATOM 622 N N . SER A 1 85 ? 29.874 -26.605 16.863 1.00 85.69 85 SER A N 1
ATOM 623 C CA . SER A 1 85 ? 28.449 -26.244 16.856 1.00 85.69 85 SER A CA 1
ATOM 624 C C . SER A 1 85 ? 27.755 -26.550 15.523 1.00 85.69 85 SER A C 1
ATOM 626 O O . SER A 1 85 ? 26.595 -26.953 15.503 1.00 85.69 85 SER A O 1
ATOM 628 N N . ILE A 1 86 ? 28.455 -26.393 14.393 1.00 85.19 86 ILE A N 1
ATOM 629 C CA . ILE A 1 86 ? 27.926 -26.804 13.083 1.00 85.19 86 ILE A CA 1
ATOM 630 C C . ILE A 1 86 ? 27.856 -28.331 13.003 1.00 85.19 86 ILE A C 1
ATOM 632 O O . ILE A 1 86 ? 26.857 -28.871 12.538 1.00 85.19 86 ILE A O 1
ATOM 636 N N . GLN A 1 87 ? 28.881 -29.040 13.481 1.00 86.56 87 GLN A N 1
ATOM 637 C CA . GLN A 1 87 ? 28.873 -30.503 13.500 1.00 86.56 87 GLN A CA 1
ATOM 638 C C . GLN A 1 87 ? 27.753 -31.057 14.382 1.00 86.56 87 GLN A C 1
ATOM 640 O O . GLN A 1 87 ? 27.044 -31.953 13.940 1.00 86.56 87 GLN A O 1
ATOM 645 N N . THR A 1 88 ? 27.524 -30.494 15.572 1.00 90.31 88 THR A N 1
ATOM 646 C CA . THR A 1 88 ? 26.407 -30.913 16.431 1.00 90.31 88 THR A CA 1
ATOM 647 C C . THR A 1 88 ? 25.055 -30.619 15.791 1.00 90.31 88 THR A C 1
ATOM 649 O O . THR A 1 88 ? 24.138 -31.424 15.941 1.00 90.31 88 THR A O 1
ATOM 652 N N . LEU A 1 89 ? 24.922 -29.518 15.043 1.00 90.06 89 LEU A N 1
ATOM 653 C CA . LEU A 1 89 ? 23.704 -29.201 14.298 1.00 90.06 89 LEU A CA 1
ATOM 654 C C . LEU A 1 89 ? 23.466 -30.186 13.145 1.00 90.06 89 LEU A C 1
ATOM 656 O O . LEU A 1 89 ? 22.341 -30.647 12.979 1.00 90.06 89 LEU A O 1
ATOM 660 N N . ILE A 1 90 ? 24.509 -30.562 12.398 1.00 89.38 90 ILE A N 1
ATOM 661 C CA . ILE A 1 90 ? 24.417 -31.564 11.322 1.00 89.38 90 ILE A CA 1
ATOM 662 C C . ILE A 1 90 ? 24.113 -32.954 11.894 1.00 89.38 90 ILE A C 1
ATOM 664 O O . ILE A 1 90 ? 23.241 -33.646 11.375 1.00 89.38 90 ILE A O 1
ATOM 668 N N . ASP A 1 91 ? 24.766 -33.346 12.989 1.00 90.44 91 ASP A N 1
ATOM 669 C CA . ASP A 1 91 ? 24.496 -34.621 13.662 1.00 90.44 91 ASP A CA 1
ATOM 670 C C . ASP A 1 91 ? 23.062 -34.643 14.247 1.00 90.44 91 ASP A C 1
ATOM 672 O O . ASP A 1 91 ? 22.409 -35.687 14.268 1.00 90.44 91 ASP A O 1
ATOM 676 N N . SER A 1 92 ? 22.526 -33.482 14.653 1.00 92.25 92 SER A N 1
ATOM 677 C CA . SER A 1 92 ? 21.137 -33.336 15.122 1.00 92.25 92 SER A CA 1
ATOM 678 C C . SER A 1 92 ? 20.114 -33.224 13.988 1.00 92.25 92 SER A C 1
ATOM 680 O O . SER A 1 92 ? 18.929 -33.451 14.225 1.00 92.25 92 SER A O 1
ATOM 682 N N . ALA A 1 93 ? 20.531 -32.911 12.758 1.00 91.00 93 ALA A N 1
ATOM 683 C CA . ALA A 1 93 ? 19.630 -32.735 11.617 1.00 91.00 93 ALA A CA 1
ATOM 684 C C . ALA A 1 93 ? 18.885 -34.024 11.241 1.00 91.00 93 ALA A C 1
ATOM 686 O O . ALA A 1 93 ? 17.812 -33.958 10.667 1.00 91.00 93 ALA A O 1
ATOM 687 N N . ALA A 1 94 ? 19.401 -35.199 11.613 1.00 86.69 94 ALA A N 1
ATOM 688 C CA . ALA A 1 94 ? 18.676 -36.460 11.442 1.00 86.69 94 ALA A CA 1
ATOM 689 C C . ALA A 1 94 ? 17.470 -36.613 12.395 1.00 86.69 94 ALA A C 1
ATOM 691 O O . ALA A 1 94 ? 16.621 -37.479 12.186 1.00 86.69 94 ALA A O 1
ATOM 692 N N . ILE A 1 95 ? 17.419 -35.817 13.468 1.00 91.00 95 ILE A N 1
ATOM 693 C CA . ILE A 1 95 ? 16.439 -35.932 14.559 1.00 91.00 95 ILE A CA 1
ATOM 694 C C . ILE A 1 95 ? 15.501 -34.715 14.587 1.00 91.00 95 ILE A C 1
ATOM 696 O O . ILE A 1 95 ? 14.335 -34.838 14.964 1.00 91.00 95 ILE A O 1
ATOM 700 N N . LEU A 1 96 ? 16.002 -33.537 14.210 1.00 89.12 96 LEU A N 1
ATOM 701 C CA . LEU A 1 96 ? 15.248 -32.285 14.207 1.00 89.12 96 LEU A CA 1
ATOM 702 C C . LEU A 1 96 ? 14.310 -32.203 12.998 1.00 89.12 96 LEU A C 1
ATOM 704 O O . LEU A 1 96 ? 14.637 -32.650 11.906 1.00 89.12 96 LEU A O 1
ATOM 708 N N . ASN A 1 97 ? 13.140 -31.587 13.176 1.00 91.00 97 ASN A N 1
ATOM 709 C CA . ASN A 1 97 ? 12.279 -31.257 12.038 1.00 91.00 97 ASN A CA 1
ATOM 710 C C . ASN A 1 97 ? 12.811 -30.024 11.276 1.00 91.00 97 ASN A C 1
ATOM 712 O O . ASN A 1 97 ? 13.626 -29.266 11.803 1.00 91.00 97 ASN A O 1
ATOM 716 N N . THR A 1 98 ? 12.338 -29.803 10.042 1.00 87.06 98 THR A N 1
ATOM 717 C CA . THR A 1 98 ? 12.827 -28.717 9.168 1.00 87.06 98 THR A CA 1
ATOM 718 C C . THR A 1 98 ? 12.761 -27.347 9.848 1.00 87.06 98 THR A C 1
ATOM 720 O O . THR A 1 98 ? 13.753 -26.624 9.835 1.00 87.06 98 THR A O 1
ATOM 723 N N . GLY A 1 99 ? 11.649 -27.016 10.512 1.00 83.94 99 GLY A N 1
ATOM 724 C CA . GLY A 1 99 ? 11.488 -25.729 11.201 1.00 83.94 99 GLY A CA 1
ATOM 725 C C . GLY A 1 99 ? 12.414 -25.568 12.415 1.00 83.94 99 GLY A C 1
ATOM 726 O O . GLY A 1 99 ? 12.979 -24.500 12.636 1.00 83.94 99 GLY A O 1
ATOM 727 N N . GLN A 1 100 ? 12.651 -26.635 13.185 1.00 89.38 100 GLN A N 1
ATOM 728 C CA . GLN A 1 100 ? 13.606 -26.641 14.301 1.00 89.38 100 GLN A CA 1
ATOM 729 C C . GLN A 1 100 ? 15.047 -26.511 13.816 1.00 89.38 100 GLN A C 1
ATOM 731 O O . GLN A 1 100 ? 15.836 -25.801 14.435 1.00 89.38 100 GLN A O 1
ATOM 736 N N . LEU A 1 101 ? 15.389 -27.175 12.712 1.00 89.12 101 LEU A N 1
ATOM 737 C CA . LEU A 1 101 ? 16.694 -27.056 12.075 1.00 89.12 101 LEU A CA 1
ATOM 738 C C . LEU A 1 101 ? 16.912 -25.627 11.557 1.00 89.12 101 LEU A C 1
ATOM 740 O O . LEU A 1 101 ? 17.987 -25.060 11.762 1.00 89.12 101 LEU A O 1
ATOM 744 N N . LEU A 1 102 ? 15.882 -25.016 10.959 1.00 85.19 102 LEU A N 1
ATOM 745 C CA . LEU A 1 102 ? 15.923 -23.625 10.509 1.00 85.19 102 LEU A CA 1
ATOM 746 C C . LEU A 1 102 ? 16.090 -22.658 11.688 1.00 85.19 102 LEU A C 1
ATOM 748 O O . LEU A 1 102 ? 16.927 -21.756 11.634 1.00 85.19 102 LEU A O 1
ATOM 752 N N . ALA A 1 103 ? 15.349 -22.873 12.777 1.00 83.88 103 ALA A N 1
ATOM 753 C CA . ALA A 1 103 ? 15.465 -22.088 14.003 1.00 83.88 103 ALA A CA 1
ATOM 754 C C . ALA A 1 103 ? 16.852 -22.241 14.652 1.00 83.88 103 ALA A C 1
ATOM 756 O O . ALA A 1 103 ? 17.457 -21.249 15.057 1.00 83.88 103 ALA A O 1
ATOM 757 N N . ALA A 1 104 ? 17.400 -23.458 14.689 1.00 87.12 104 ALA A N 1
ATOM 758 C CA . ALA A 1 104 ? 18.744 -23.719 15.194 1.00 87.12 104 ALA A CA 1
ATOM 759 C C . ALA A 1 104 ? 19.814 -23.029 14.329 1.00 87.12 104 ALA A C 1
ATOM 761 O O . ALA A 1 104 ? 20.740 -22.424 14.869 1.00 87.12 104 ALA A O 1
ATOM 762 N N . LEU A 1 105 ? 19.656 -23.032 13.000 1.00 86.44 105 LEU A N 1
ATOM 763 C CA . LEU A 1 105 ? 20.520 -22.281 12.082 1.00 86.44 105 LEU A CA 1
ATOM 764 C C . LEU A 1 105 ? 20.417 -20.764 12.294 1.00 86.44 105 LEU A C 1
ATOM 766 O O . LEU A 1 105 ? 21.435 -20.068 12.277 1.00 86.44 105 LEU A O 1
ATOM 770 N N . GLN A 1 106 ? 19.215 -20.239 12.545 1.00 84.00 106 GLN A N 1
ATOM 771 C CA . GLN A 1 106 ? 19.016 -18.827 12.891 1.00 84.00 106 GLN A CA 1
ATOM 772 C C . GLN A 1 106 ? 19.633 -18.466 14.247 1.00 84.00 106 GLN A C 1
ATOM 774 O O . GLN A 1 106 ? 20.166 -17.370 14.408 1.00 84.00 106 GLN A O 1
ATOM 779 N N . GLN A 1 107 ? 19.611 -19.378 15.217 1.00 83.00 107 GLN A N 1
ATOM 780 C CA . GLN A 1 107 ? 20.249 -19.159 16.511 1.00 83.00 107 GLN A CA 1
ATOM 781 C C . GLN A 1 107 ? 21.779 -19.194 16.389 1.00 83.00 107 GLN A C 1
ATOM 783 O O . GLN A 1 107 ? 22.463 -18.360 16.985 1.00 83.00 107 GLN A O 1
ATOM 788 N N . LEU A 1 108 ? 22.315 -20.075 15.535 1.00 78.88 108 LEU A N 1
ATOM 789 C CA . LEU A 1 108 ? 23.742 -20.142 15.202 1.00 78.88 108 LEU A CA 1
ATOM 790 C C . LEU A 1 108 ? 24.254 -18.824 14.584 1.00 78.88 108 LEU A C 1
ATOM 792 O O . LEU A 1 108 ? 25.389 -18.417 14.836 1.00 78.88 108 LEU A O 1
ATOM 796 N N . ARG A 1 109 ? 23.396 -18.132 13.817 1.00 64.88 109 ARG A N 1
ATOM 797 C CA . ARG A 1 109 ? 23.665 -16.814 13.211 1.00 64.88 109 ARG A CA 1
ATOM 798 C C . ARG A 1 109 ? 23.856 -15.705 14.252 1.00 64.88 109 ARG A C 1
ATOM 800 O O . ARG A 1 109 ? 24.622 -14.784 13.994 1.00 64.88 109 ARG A O 1
ATOM 807 N N . MET A 1 110 ? 23.181 -15.774 15.402 1.00 51.91 110 MET A N 1
ATOM 808 C CA . MET A 1 110 ? 23.259 -14.726 16.433 1.00 51.91 110 MET A CA 1
ATOM 809 C C . MET A 1 110 ? 24.475 -14.862 17.357 1.00 51.91 110 MET A C 1
ATOM 811 O O . MET A 1 110 ? 24.802 -13.912 18.060 1.00 51.91 110 MET A O 1
ATOM 815 N N . GLY A 1 111 ? 25.133 -16.025 17.352 1.00 51.09 111 GLY A N 1
ATOM 816 C CA . GLY A 1 111 ? 26.213 -16.347 18.277 1.00 51.09 111 GLY A CA 1
ATOM 817 C C . GLY A 1 111 ? 27.521 -15.627 17.973 1.00 51.09 111 GLY A C 1
ATOM 818 O O . GLY A 1 111 ? 27.946 -14.793 18.759 1.00 51.09 111 GLY A O 1
ATOM 819 N N . GLU A 1 112 ? 28.219 -15.982 16.891 1.00 51.09 112 GLU A N 1
ATOM 820 C CA . GLU A 1 112 ? 29.669 -15.699 16.831 1.00 51.09 112 GLU A CA 1
ATOM 821 C C . GLU A 1 112 ? 30.264 -15.574 15.417 1.00 51.09 112 GLU A C 1
ATOM 823 O O . GLU A 1 112 ? 31.483 -15.515 15.258 1.00 51.09 112 GLU A O 1
ATOM 828 N N . MET A 1 113 ? 29.450 -15.530 14.359 1.00 53.16 113 MET A N 1
ATOM 829 C CA . MET A 1 113 ? 29.967 -15.578 12.989 1.00 53.16 113 MET A CA 1
ATOM 830 C C . MET A 1 113 ? 29.527 -14.362 12.173 1.00 53.16 113 MET A C 1
ATOM 832 O O . MET A 1 113 ? 28.350 -14.218 11.857 1.00 53.16 113 MET A O 1
ATOM 836 N N . GLY A 1 114 ? 30.489 -13.509 11.796 1.00 50.41 114 GLY A N 1
ATOM 837 C CA . GLY A 1 114 ? 30.334 -12.434 10.805 1.00 50.41 114 GLY A CA 1
ATOM 838 C C . GLY A 1 114 ? 30.062 -12.994 9.404 1.00 50.41 114 GLY A C 1
ATOM 839 O O . GLY A 1 114 ? 30.911 -12.940 8.520 1.00 50.41 114 GLY A O 1
ATOM 840 N N . LEU A 1 115 ? 28.896 -13.613 9.241 1.00 54.97 115 LEU A N 1
ATOM 841 C CA . LEU A 1 115 ? 28.429 -14.341 8.066 1.00 54.97 115 LEU A CA 1
ATOM 842 C C . LEU A 1 115 ? 27.306 -13.554 7.385 1.00 54.97 115 LEU A C 1
ATOM 844 O O . LEU A 1 115 ? 26.192 -14.056 7.236 1.00 54.97 115 LEU A O 1
ATOM 848 N N . ASP A 1 116 ? 27.577 -12.317 6.971 1.00 54.94 116 ASP A N 1
ATOM 849 C CA . ASP A 1 116 ? 26.570 -11.420 6.378 1.00 54.94 116 ASP A CA 1
ATOM 850 C C . ASP A 1 116 ? 25.892 -12.023 5.129 1.00 54.94 116 ASP A C 1
ATOM 852 O O . ASP A 1 116 ? 24.696 -11.826 4.900 1.00 54.94 116 ASP A O 1
ATOM 856 N N . SER A 1 117 ? 26.621 -12.846 4.371 1.00 49.88 117 SER A N 1
ATOM 857 C CA . SER A 1 117 ? 26.155 -13.567 3.178 1.00 49.88 117 SER A CA 1
ATOM 858 C C . SER A 1 117 ? 25.264 -14.777 3.488 1.00 49.88 117 SER A C 1
ATOM 860 O O . SER A 1 117 ? 24.255 -14.989 2.817 1.00 49.88 117 SER A O 1
ATOM 862 N N . LEU A 1 118 ? 25.570 -15.540 4.541 1.00 55.28 118 LEU A N 1
ATOM 863 C CA . LEU A 1 118 ? 24.721 -16.646 5.008 1.00 55.28 118 LEU A CA 1
ATOM 864 C C . LEU A 1 118 ? 23.454 -16.099 5.685 1.00 55.28 118 LEU A C 1
ATOM 866 O O . LEU A 1 118 ? 22.376 -16.676 5.584 1.00 55.28 118 LEU A O 1
ATOM 870 N N . SER A 1 119 ? 23.574 -14.915 6.286 1.00 55.25 119 SER A N 1
ATOM 871 C CA . SER A 1 119 ? 22.488 -14.095 6.814 1.00 55.25 119 SER A CA 1
ATOM 872 C C . SER A 1 119 ? 21.440 -13.746 5.749 1.00 55.25 119 SER A C 1
ATOM 874 O O . SER A 1 119 ? 20.245 -13.829 6.031 1.00 55.25 119 SER A O 1
ATOM 876 N N . ALA A 1 120 ? 21.877 -13.411 4.530 1.00 54.44 120 ALA A N 1
ATOM 877 C CA . ALA A 1 120 ? 20.992 -13.109 3.409 1.00 54.44 120 ALA A CA 1
ATOM 878 C C . ALA A 1 120 ? 20.294 -14.375 2.885 1.00 54.44 120 ALA A C 1
ATOM 880 O O . ALA A 1 120 ? 19.078 -14.361 2.718 1.00 54.44 120 ALA A O 1
ATOM 881 N N . ALA A 1 121 ? 21.034 -15.480 2.724 1.00 53.94 121 ALA A N 1
ATOM 882 C CA . ALA A 1 121 ? 20.492 -16.761 2.255 1.00 53.94 121 ALA A CA 1
ATOM 883 C C . ALA A 1 121 ? 19.503 -17.404 3.254 1.00 53.94 121 ALA A C 1
ATOM 885 O O . ALA A 1 121 ? 18.444 -17.903 2.870 1.00 53.94 121 ALA A O 1
ATOM 886 N N . VAL A 1 122 ? 19.802 -17.350 4.557 1.00 59.69 122 VAL A N 1
ATOM 887 C CA . VAL A 1 122 ? 18.901 -17.855 5.609 1.00 59.69 122 VAL A CA 1
ATOM 888 C C . VAL A 1 122 ? 17.727 -16.904 5.837 1.00 59.69 122 VAL A C 1
ATOM 890 O O . VAL A 1 122 ? 16.626 -17.374 6.096 1.00 59.69 122 VAL A O 1
ATOM 893 N N . ALA A 1 123 ? 17.906 -15.583 5.706 1.00 58.06 123 ALA A N 1
ATOM 894 C CA . ALA A 1 123 ? 16.782 -14.645 5.750 1.00 58.06 123 ALA A CA 1
ATOM 895 C C . ALA A 1 123 ? 15.808 -14.857 4.582 1.00 58.06 123 ALA A C 1
ATOM 897 O O . ALA A 1 123 ? 14.603 -14.762 4.803 1.00 58.06 123 ALA A O 1
ATOM 898 N N . SER A 1 124 ? 16.294 -15.195 3.379 1.00 55.34 124 SER A N 1
ATOM 899 C CA . SER A 1 124 ? 15.414 -15.568 2.262 1.00 55.34 124 SER A CA 1
ATOM 900 C C . SER A 1 124 ? 14.655 -16.874 2.512 1.00 55.34 124 SER A C 1
ATOM 902 O O . SER A 1 124 ? 13.478 -16.938 2.173 1.00 55.34 124 SER A O 1
ATOM 904 N N . LEU A 1 125 ? 15.270 -17.869 3.169 1.00 52.62 125 LEU A N 1
ATOM 905 C CA . LEU A 1 125 ? 14.584 -19.111 3.565 1.00 52.62 125 LEU A CA 1
ATOM 906 C C . LEU A 1 125 ? 13.567 -18.882 4.703 1.00 52.62 125 LEU A C 1
ATOM 908 O O . LEU A 1 125 ? 12.449 -19.380 4.659 1.00 52.62 125 LEU A O 1
ATOM 912 N N . ALA A 1 126 ? 13.923 -18.090 5.716 1.00 53.25 126 ALA A N 1
ATOM 913 C CA . ALA A 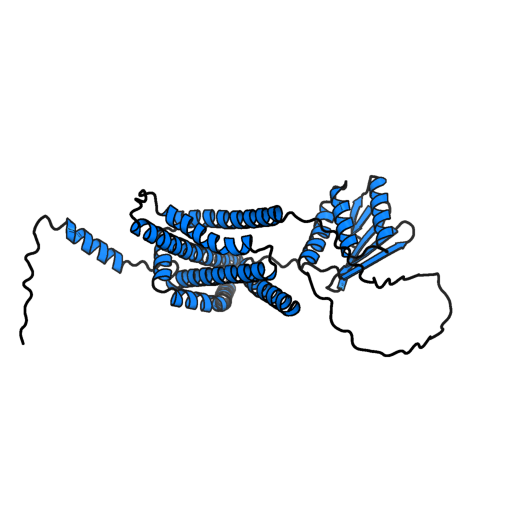1 126 ? 13.065 -17.797 6.868 1.00 53.25 126 ALA A CA 1
ATOM 914 C C . ALA A 1 126 ? 11.851 -16.924 6.509 1.00 53.25 126 ALA A C 1
ATOM 916 O O . ALA A 1 126 ? 10.766 -17.086 7.068 1.00 53.25 126 ALA A O 1
ATOM 917 N N . ALA A 1 127 ? 12.026 -15.994 5.565 1.00 50.56 127 ALA A N 1
ATOM 918 C CA . ALA A 1 127 ? 10.935 -15.183 5.035 1.00 50.56 127 ALA A CA 1
ATOM 919 C C . ALA A 1 127 ? 9.898 -16.024 4.266 1.00 50.56 127 ALA A C 1
ATOM 921 O O . ALA A 1 127 ? 8.743 -15.610 4.178 1.00 50.56 127 ALA A O 1
ATOM 922 N N . ALA A 1 128 ? 10.285 -17.201 3.758 1.00 44.56 128 ALA A N 1
ATOM 923 C CA . ALA A 1 128 ? 9.381 -18.134 3.092 1.00 44.56 128 ALA A CA 1
ATOM 924 C C . ALA A 1 128 ? 8.495 -18.910 4.071 1.00 44.56 128 ALA A C 1
ATOM 926 O O . ALA A 1 128 ? 7.282 -18.977 3.877 1.00 44.56 128 ALA A O 1
ATOM 927 N N . GLU A 1 129 ? 9.055 -19.394 5.182 1.00 41.44 129 GLU A N 1
ATOM 928 C CA . GLU A 1 129 ? 8.298 -20.143 6.198 1.00 41.44 129 GLU A CA 1
ATOM 929 C C . GLU A 1 129 ? 7.274 -19.254 6.936 1.00 41.44 129 GLU A C 1
ATOM 931 O O . GLU A 1 129 ? 6.157 -19.675 7.240 1.00 41.44 129 GLU A O 1
ATOM 936 N N . ALA A 1 130 ? 7.584 -17.967 7.134 1.00 43.72 130 ALA A N 1
ATOM 937 C CA . ALA A 1 130 ? 6.644 -17.005 7.7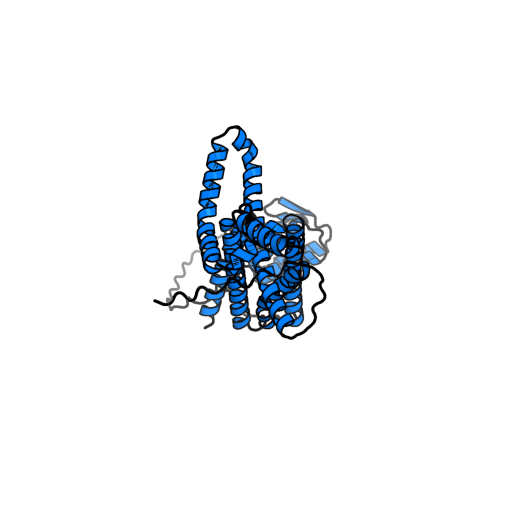17 1.00 43.72 130 ALA A CA 1
ATOM 938 C C . ALA A 1 130 ? 5.418 -16.708 6.820 1.00 43.72 130 ALA A C 1
ATOM 940 O O . ALA A 1 130 ? 4.449 -16.088 7.282 1.00 43.72 130 ALA A O 1
ATOM 941 N N . MET A 1 131 ? 5.431 -17.145 5.552 1.00 36.16 131 MET A N 1
ATOM 942 C CA . MET A 1 131 ? 4.375 -16.870 4.576 1.00 36.16 131 MET A CA 1
ATOM 943 C C . MET A 1 131 ? 3.318 -17.990 4.457 1.00 36.16 131 MET A C 1
ATOM 945 O O . MET A 1 131 ? 2.254 -17.726 3.887 1.00 36.16 131 MET A O 1
ATOM 949 N N . VAL A 1 132 ? 3.502 -19.163 5.093 1.00 41.78 132 VAL A N 1
ATOM 950 C CA . VAL A 1 132 ? 2.531 -20.285 5.063 1.00 41.78 132 VAL A CA 1
ATOM 951 C C . VAL A 1 132 ? 2.257 -20.889 6.454 1.00 41.78 132 VAL A C 1
ATOM 953 O O . VAL A 1 132 ? 2.983 -21.757 6.924 1.00 41.78 132 VAL A O 1
ATOM 956 N N . PRO A 1 133 ? 1.135 -20.530 7.111 1.00 36.66 133 PRO A N 1
ATOM 957 C CA . PRO A 1 133 ? 0.566 -21.345 8.175 1.00 36.66 133 PRO A CA 1
ATOM 958 C C . PRO A 1 133 ? -0.739 -22.008 7.710 1.00 36.66 133 PRO A C 1
ATOM 960 O O . PRO A 1 133 ? -1.800 -21.379 7.684 1.00 36.66 133 PRO A O 1
ATOM 963 N N . GLY A 1 134 ? -0.670 -23.310 7.415 1.00 42.81 134 GLY A N 1
ATOM 964 C CA . GLY A 1 134 ? -1.826 -24.211 7.488 1.00 42.81 134 GLY A CA 1
ATOM 965 C C . GLY A 1 134 ? -2.248 -24.888 6.185 1.00 42.81 134 GLY A C 1
ATOM 966 O O . GLY A 1 134 ? -3.252 -24.503 5.592 1.00 42.81 134 GLY A O 1
ATOM 967 N N . ALA A 1 135 ? -1.571 -25.979 5.820 1.00 33.78 135 ALA A N 1
ATOM 968 C CA . ALA A 1 135 ? -2.072 -26.923 4.821 1.00 33.78 135 ALA A CA 1
ATOM 969 C C . ALA A 1 135 ? -1.604 -28.370 5.070 1.00 33.78 135 ALA A C 1
ATOM 971 O O . ALA A 1 135 ? -1.012 -28.977 4.193 1.00 33.78 135 ALA A O 1
ATOM 972 N N . VAL A 1 136 ? -1.911 -28.966 6.231 1.00 37.44 136 VAL A N 1
ATOM 973 C CA . VAL A 1 136 ? -1.940 -30.440 6.362 1.00 37.44 136 VAL A CA 1
ATOM 974 C C . VAL A 1 136 ? -3.057 -30.863 7.323 1.00 37.44 136 VAL A C 1
ATOM 976 O O . VAL A 1 136 ? -2.894 -30.776 8.535 1.00 37.44 136 VAL A O 1
ATOM 979 N N . ALA A 1 137 ? -4.207 -31.274 6.773 1.00 33.03 137 ALA A N 1
ATOM 980 C CA . ALA A 1 137 ? -5.059 -32.368 7.272 1.00 33.03 137 ALA A CA 1
ATOM 981 C C . ALA A 1 137 ? -6.387 -32.425 6.491 1.00 33.03 137 ALA A C 1
ATOM 983 O O . ALA A 1 137 ? -7.286 -31.626 6.756 1.00 33.03 137 ALA A O 1
ATOM 984 N N . ALA A 1 138 ? -6.506 -33.380 5.558 1.00 30.16 138 ALA A N 1
ATOM 985 C CA . ALA A 1 138 ? -7.630 -34.327 5.466 1.00 30.16 138 ALA A CA 1
ATOM 986 C C . ALA A 1 138 ? -7.571 -35.148 4.160 1.00 30.16 138 ALA A C 1
ATOM 988 O O . ALA A 1 138 ? -8.289 -34.859 3.206 1.00 30.16 138 ALA A O 1
ATOM 989 N N . THR A 1 139 ? -6.794 -36.233 4.166 1.00 30.19 139 THR A N 1
ATOM 990 C CA . THR A 1 139 ? -7.099 -37.410 3.339 1.00 30.19 139 THR A CA 1
ATOM 991 C C . THR A 1 139 ? -6.752 -38.658 4.143 1.00 30.19 139 THR A C 1
ATOM 993 O O . THR A 1 139 ? -5.643 -39.176 4.081 1.00 30.19 139 THR A O 1
ATOM 996 N N . THR A 1 140 ? -7.710 -39.130 4.941 1.00 30.48 140 THR A N 1
ATOM 997 C CA . THR A 1 140 ? -7.660 -40.462 5.552 1.00 30.48 140 THR A CA 1
ATOM 998 C C . THR A 1 140 ? -8.867 -41.235 5.043 1.00 30.48 140 THR A C 1
ATOM 1000 O O . THR A 1 140 ? -10.004 -40.906 5.371 1.00 30.48 140 THR A O 1
ATOM 1003 N N . GLY A 1 141 ? -8.610 -42.240 4.208 1.00 29.23 141 GLY A N 1
ATOM 1004 C CA . GLY A 1 141 ? -9.614 -43.111 3.606 1.00 29.23 141 GLY A CA 1
ATOM 1005 C C . GLY A 1 141 ? -9.027 -44.485 3.291 1.00 29.23 141 GLY A C 1
ATOM 1006 O O . GLY A 1 141 ? -8.536 -44.708 2.197 1.00 29.23 141 GLY A O 1
ATOM 1007 N N . SER A 1 142 ? -9.073 -45.347 4.310 1.00 33.03 142 SER A N 1
ATOM 1008 C CA . SER A 1 142 ? -9.144 -46.819 4.320 1.00 33.03 142 SER A CA 1
ATOM 1009 C C . SER A 1 142 ? -8.223 -47.694 3.445 1.00 33.03 142 SER A C 1
ATOM 1011 O O . SER A 1 142 ? -8.368 -47.770 2.233 1.00 33.03 142 SER A O 1
ATOM 1013 N N . ALA A 1 143 ? -7.466 -48.534 4.162 1.00 35.00 143 ALA A N 1
ATOM 1014 C CA . ALA A 1 143 ? -7.411 -49.996 4.032 1.00 35.00 143 ALA A CA 1
ATOM 1015 C C . ALA A 1 143 ? -6.982 -50.624 2.690 1.00 35.00 143 ALA A C 1
ATOM 1017 O O . ALA A 1 143 ? -7.737 -50.696 1.728 1.00 35.00 143 ALA A O 1
ATOM 1018 N N . GLY A 1 144 ? -5.807 -51.256 2.719 1.00 28.11 144 GLY A N 1
ATOM 1019 C CA . GLY A 1 144 ? -5.355 -52.191 1.694 1.00 28.11 144 GLY A CA 1
ATOM 1020 C C . GLY A 1 144 ? -4.021 -52.816 2.075 1.00 28.11 144 GLY A C 1
ATOM 1021 O O . GLY A 1 144 ? -2.981 -52.437 1.551 1.00 28.11 144 GLY A O 1
ATOM 1022 N N . ALA A 1 145 ? -4.045 -53.747 3.029 1.00 40.69 145 ALA A N 1
ATOM 1023 C CA . ALA A 1 145 ? -2.910 -54.603 3.333 1.00 40.69 145 ALA A CA 1
ATOM 1024 C C . ALA A 1 145 ? -2.513 -55.403 2.083 1.00 40.69 145 ALA A C 1
ATOM 1026 O O . ALA A 1 145 ? -3.322 -56.154 1.543 1.00 40.69 145 ALA A O 1
ATOM 1027 N N . SER A 1 146 ? -1.268 -55.265 1.634 1.00 35.75 146 SER A N 1
ATOM 1028 C CA . SER A 1 146 ? -0.601 -56.213 0.737 1.00 35.75 146 SER A CA 1
ATOM 1029 C C . SER A 1 146 ? 0.906 -56.063 0.905 1.00 35.75 146 SER A C 1
ATOM 1031 O O . SER A 1 146 ? 1.570 -55.302 0.209 1.00 35.75 146 SER A O 1
ATOM 1033 N N . ALA A 1 147 ? 1.434 -56.793 1.884 1.00 39.78 147 ALA A N 1
ATOM 1034 C CA . ALA A 1 147 ? 2.848 -57.098 1.971 1.00 39.78 147 ALA A CA 1
ATOM 1035 C C . ALA A 1 147 ? 3.200 -58.063 0.828 1.00 39.78 147 ALA A C 1
ATOM 1037 O O . ALA A 1 147 ? 2.803 -59.225 0.852 1.00 39.78 147 ALA A O 1
ATOM 1038 N N . ILE A 1 148 ? 3.953 -57.589 -0.163 1.00 36.62 148 ILE A N 1
ATOM 1039 C CA . ILE A 1 148 ? 4.736 -58.459 -1.043 1.00 36.62 148 ILE A CA 1
ATOM 1040 C C . ILE A 1 148 ? 6.199 -58.130 -0.774 1.00 36.62 148 ILE A C 1
ATOM 1042 O O . ILE A 1 148 ? 6.758 -57.164 -1.286 1.00 36.62 148 ILE A O 1
ATOM 1046 N N . ALA A 1 149 ? 6.798 -58.948 0.086 1.00 39.31 149 ALA A N 1
ATOM 1047 C CA . ALA A 1 149 ? 8.231 -59.013 0.280 1.00 39.31 149 ALA A CA 1
ATOM 1048 C C . ALA A 1 149 ? 8.872 -59.565 -1.002 1.00 39.31 149 ALA A C 1
ATOM 1050 O O . ALA A 1 149 ? 8.792 -60.762 -1.280 1.00 39.31 149 ALA A O 1
ATOM 1051 N N . ARG A 1 150 ? 9.515 -58.700 -1.791 1.00 39.62 150 ARG A N 1
ATOM 1052 C CA . ARG A 1 150 ? 10.507 -59.134 -2.777 1.00 39.62 150 ARG A CA 1
ATOM 1053 C C . ARG A 1 150 ? 11.858 -59.199 -2.070 1.00 39.62 150 ARG A C 1
ATOM 1055 O O . ARG A 1 150 ? 12.491 -58.182 -1.814 1.00 39.62 150 ARG A O 1
ATOM 1062 N N . ILE A 1 151 ? 12.243 -60.421 -1.718 1.00 39.97 151 ILE A N 1
ATOM 1063 C CA . ILE A 1 151 ? 13.575 -60.774 -1.235 1.00 39.97 151 ILE A CA 1
ATOM 1064 C C . ILE A 1 151 ? 14.520 -60.702 -2.434 1.00 39.97 151 ILE A C 1
ATOM 1066 O O . ILE A 1 151 ? 14.450 -61.540 -3.329 1.00 39.97 151 ILE A O 1
ATOM 1070 N N . GLU A 1 152 ? 15.400 -59.709 -2.438 1.00 36.12 152 GLU A N 1
ATOM 1071 C CA . GLU A 1 152 ? 16.590 -59.679 -3.281 1.00 36.12 152 GLU A CA 1
ATOM 1072 C C . GLU A 1 152 ? 17.779 -59.348 -2.372 1.00 36.12 152 GLU A C 1
ATOM 1074 O O . GLU A 1 152 ? 17.762 -58.379 -1.614 1.00 36.12 152 GLU A O 1
ATOM 1079 N N . ALA A 1 153 ? 18.772 -60.230 -2.371 1.00 44.16 153 ALA A N 1
ATOM 1080 C CA . ALA A 1 153 ? 19.983 -60.164 -1.558 1.00 44.16 153 ALA A CA 1
ATOM 1081 C C . ALA A 1 153 ? 21.210 -60.174 -2.499 1.00 44.16 153 ALA A C 1
ATOM 1083 O O . ALA A 1 153 ? 21.075 -60.541 -3.664 1.00 44.16 153 ALA A O 1
ATOM 1084 N N . PRO A 1 154 ? 22.444 -59.967 -2.012 1.00 54.41 154 PRO A N 1
ATOM 1085 C CA . PRO A 1 154 ? 22.950 -58.760 -1.355 1.00 54.41 154 PRO A CA 1
ATOM 1086 C C . PRO A 1 154 ? 24.308 -58.326 -1.966 1.00 54.41 154 PRO A C 1
ATOM 1088 O O . PRO A 1 154 ? 25.175 -59.173 -2.176 1.00 54.41 154 PRO A O 1
ATOM 1091 N N . ARG A 1 155 ? 24.570 -57.024 -2.190 1.00 43.59 155 ARG A N 1
ATOM 1092 C CA . ARG A 1 155 ? 25.954 -56.481 -2.272 1.00 43.59 155 ARG A CA 1
ATOM 1093 C C . ARG A 1 155 ? 25.999 -54.952 -2.395 1.00 43.59 155 ARG A C 1
ATOM 1095 O O . ARG A 1 155 ? 25.842 -54.433 -3.490 1.00 43.59 155 ARG A O 1
ATOM 1102 N N . ALA A 1 156 ? 26.256 -54.263 -1.278 1.00 46.41 156 ALA A N 1
ATOM 1103 C CA . ALA A 1 156 ? 27.004 -52.995 -1.147 1.00 46.41 156 ALA A CA 1
ATOM 1104 C C . ALA A 1 156 ? 26.760 -52.383 0.255 1.00 46.41 156 ALA A C 1
ATOM 1106 O O . ALA A 1 156 ? 25.717 -52.649 0.852 1.00 46.41 156 ALA A O 1
ATOM 1107 N N . PRO A 1 157 ? 27.717 -51.626 0.824 1.00 51.56 157 PRO A N 1
ATOM 1108 C CA . PRO A 1 157 ? 27.746 -51.300 2.249 1.00 51.56 157 PRO A CA 1
ATOM 1109 C C . PRO A 1 157 ? 26.616 -50.356 2.692 1.00 51.56 157 PRO A C 1
ATOM 1111 O O . PRO A 1 157 ? 26.527 -49.216 2.256 1.00 51.56 157 PRO A O 1
ATOM 1114 N N . ASN A 1 158 ? 25.785 -50.878 3.596 1.00 47.78 158 ASN A N 1
ATOM 1115 C CA . ASN A 1 158 ? 25.043 -50.232 4.684 1.00 47.78 158 ASN A CA 1
ATOM 1116 C C . ASN A 1 158 ? 24.767 -48.714 4.563 1.00 47.78 158 ASN A C 1
ATOM 1118 O O . ASN A 1 158 ? 25.244 -47.920 5.372 1.00 47.78 158 ASN A O 1
ATOM 1122 N N . ARG A 1 159 ? 23.940 -48.309 3.592 1.00 43.09 159 ARG A N 1
ATOM 1123 C CA . ARG A 1 159 ? 23.267 -47.002 3.618 1.00 43.09 159 ARG A CA 1
ATOM 1124 C C . ARG A 1 159 ? 21.943 -47.177 4.358 1.00 43.09 159 ARG A C 1
ATOM 1126 O O . ARG A 1 159 ? 20.946 -47.591 3.776 1.00 43.09 159 ARG A O 1
ATOM 1133 N N . VAL A 1 160 ? 21.956 -46.933 5.666 1.00 41.34 160 VAL A N 1
ATOM 1134 C CA . VAL A 1 160 ? 20.736 -46.915 6.480 1.00 41.34 160 VAL A CA 1
ATOM 1135 C C . VAL A 1 160 ? 20.042 -45.578 6.230 1.00 41.34 160 VAL A C 1
ATOM 1137 O O . VAL A 1 160 ? 20.305 -44.589 6.906 1.00 41.34 160 VAL A O 1
ATOM 1140 N N . THR A 1 161 ? 19.179 -45.526 5.220 1.00 46.25 161 THR A N 1
ATOM 1141 C CA . THR A 1 161 ? 18.261 -44.401 5.032 1.00 46.25 161 THR A CA 1
ATOM 1142 C C . THR A 1 161 ? 17.131 -44.563 6.044 1.00 46.25 161 THR A C 1
ATOM 1144 O O . THR A 1 161 ? 16.157 -45.270 5.795 1.00 46.25 161 THR A O 1
ATOM 1147 N N . VAL A 1 162 ? 17.285 -43.967 7.228 1.00 39.91 162 VAL A N 1
ATOM 1148 C CA . VAL A 1 162 ? 16.185 -43.867 8.190 1.00 39.91 162 VAL A CA 1
ATOM 1149 C C . VAL A 1 162 ? 15.249 -42.772 7.689 1.00 39.91 162 VAL A C 1
ATOM 1151 O O . VAL A 1 162 ? 15.449 -41.595 7.961 1.00 39.91 162 VAL A O 1
ATOM 1154 N N . THR A 1 163 ? 14.232 -43.146 6.920 1.00 41.62 163 THR A N 1
ATOM 1155 C CA . THR A 1 163 ? 13.100 -42.256 6.653 1.00 41.62 163 THR A CA 1
ATOM 1156 C C . THR A 1 163 ? 12.219 -42.265 7.901 1.00 41.62 163 THR A C 1
ATOM 1158 O O . THR A 1 163 ? 11.293 -43.066 8.019 1.00 41.62 163 THR A O 1
ATOM 1161 N N . THR A 1 164 ? 12.555 -41.441 8.894 1.00 41.00 164 THR A N 1
ATOM 1162 C CA . THR A 1 164 ? 11.679 -41.197 10.042 1.00 41.00 164 THR A CA 1
ATOM 1163 C C . THR A 1 164 ? 10.452 -40.437 9.546 1.00 41.00 164 THR A C 1
ATOM 1165 O O . THR A 1 164 ? 10.529 -39.264 9.202 1.00 41.00 164 THR A O 1
ATOM 1168 N N . VAL A 1 165 ? 9.302 -41.111 9.480 1.00 44.12 165 VAL A N 1
ATOM 1169 C CA . VAL A 1 165 ? 7.996 -40.443 9.406 1.00 44.12 165 VAL A CA 1
ATOM 1170 C C . VAL A 1 165 ? 7.715 -39.925 10.819 1.00 44.12 165 VAL A C 1
ATOM 1172 O O . VAL A 1 165 ? 7.529 -40.752 11.714 1.00 44.12 165 VAL A O 1
ATOM 1175 N N . PRO A 1 166 ? 7.756 -38.606 11.086 1.00 52.59 166 PRO A N 1
ATOM 1176 C CA . PRO A 1 166 ? 7.608 -38.106 12.443 1.00 52.59 166 PRO A CA 1
ATOM 1177 C C . PRO A 1 166 ? 6.140 -38.190 12.861 1.00 52.59 166 PRO A C 1
ATOM 1179 O O . PRO A 1 166 ? 5.279 -37.530 12.274 1.00 52.59 166 PRO A O 1
ATOM 1182 N N . ASP A 1 167 ? 5.859 -38.970 13.903 1.00 34.19 167 ASP A N 1
ATOM 1183 C CA . ASP A 1 167 ? 4.625 -38.837 14.668 1.00 34.19 167 ASP A CA 1
ATOM 1184 C C . ASP A 1 167 ? 4.577 -37.431 15.280 1.00 34.19 167 ASP A C 1
ATOM 1186 O O . ASP A 1 167 ? 5.507 -36.972 15.946 1.00 34.19 167 ASP A O 1
ATOM 1190 N N . ALA A 1 168 ? 3.480 -36.725 15.018 1.00 41.81 168 ALA A N 1
ATOM 1191 C CA . ALA A 1 168 ? 3.257 -35.346 15.419 1.00 41.81 168 ALA A CA 1
ATOM 1192 C C . ALA A 1 168 ? 3.106 -35.204 16.945 1.00 41.81 168 ALA A C 1
ATOM 1194 O O . ALA A 1 168 ? 2.000 -35.060 17.469 1.00 41.81 168 ALA A O 1
ATOM 1195 N N . SER A 1 169 ? 4.216 -35.171 17.682 1.00 38.81 169 SER A N 1
ATOM 1196 C CA . SER A 1 169 ? 4.235 -34.612 19.033 1.00 38.81 169 SER A CA 1
ATOM 1197 C C . SER A 1 169 ? 4.338 -33.088 18.935 1.00 38.81 169 SER A C 1
ATOM 1199 O O . SER A 1 169 ? 5.423 -32.510 18.884 1.00 38.81 169 SER A O 1
ATOM 1201 N N . VAL A 1 170 ? 3.173 -32.443 18.875 1.00 42.19 170 VAL A N 1
ATOM 1202 C CA . VAL A 1 170 ? 2.994 -30.992 18.981 1.00 42.19 170 VAL A CA 1
ATOM 1203 C C . VAL A 1 170 ? 3.530 -30.521 20.339 1.00 42.19 170 VAL A C 1
ATOM 1205 O O . VAL A 1 170 ? 2.847 -30.625 21.357 1.00 42.19 170 VAL A O 1
ATOM 1208 N N . SER A 1 171 ? 4.755 -29.991 20.370 1.00 39.25 171 SER A N 1
ATOM 1209 C CA . SER A 1 171 ? 5.262 -29.219 21.504 1.00 39.25 171 SER A CA 1
ATOM 1210 C C . SER A 1 171 ? 4.936 -27.739 21.283 1.00 39.25 171 SER A C 1
ATOM 1212 O O . SER A 1 171 ? 5.593 -27.014 20.540 1.00 39.25 171 SER A O 1
ATOM 1214 N N . ILE A 1 172 ? 3.866 -27.275 21.933 1.00 39.31 172 ILE A N 1
ATOM 1215 C CA . ILE A 1 172 ? 3.515 -25.851 22.020 1.00 39.31 172 ILE A CA 1
ATOM 1216 C C . ILE A 1 172 ? 4.483 -25.196 23.016 1.00 39.31 172 ILE A C 1
ATOM 1218 O O . ILE A 1 172 ? 4.152 -24.968 24.179 1.00 39.31 172 ILE A O 1
ATOM 1222 N N . GLY A 1 173 ? 5.710 -24.933 22.569 1.00 36.78 173 GLY A N 1
ATOM 1223 C CA . GLY A 1 173 ? 6.690 -24.104 23.269 1.00 36.78 173 GLY A CA 1
ATOM 1224 C C . GLY A 1 173 ? 6.342 -22.631 23.086 1.00 36.78 173 GLY A C 1
ATOM 1225 O O . GLY A 1 173 ? 6.913 -21.947 22.247 1.00 36.78 173 GLY A O 1
ATOM 1226 N N . GLY A 1 174 ? 5.335 -22.166 23.824 1.00 41.59 174 GLY A N 1
ATOM 1227 C CA . GLY A 1 174 ? 4.878 -20.785 23.788 1.00 41.59 174 GLY A CA 1
ATOM 1228 C C . GLY A 1 174 ? 5.833 -19.840 24.508 1.00 41.59 174 GLY A C 1
ATOM 1229 O O . GLY A 1 174 ? 5.670 -19.600 25.705 1.00 41.59 174 GLY A O 1
ATOM 1230 N N . GLU A 1 175 ? 6.726 -19.189 23.765 1.00 44.91 175 GLU A N 1
ATOM 1231 C CA . GLU A 1 175 ? 7.038 -17.800 24.091 1.00 44.91 175 GLU A CA 1
ATOM 1232 C C . GLU A 1 175 ? 5.764 -16.998 23.833 1.00 44.91 175 GLU A C 1
ATOM 1234 O O . GLU A 1 175 ? 5.409 -16.654 22.706 1.00 44.91 175 GLU A O 1
ATOM 1239 N N . ARG A 1 176 ? 5.001 -16.768 24.904 1.00 49.59 176 ARG A N 1
ATOM 1240 C CA . ARG A 1 176 ? 3.903 -15.808 24.908 1.00 49.59 176 ARG A CA 1
ATOM 1241 C C . ARG A 1 176 ? 4.520 -14.439 24.647 1.00 49.59 176 ARG A C 1
ATOM 1243 O O . ARG A 1 176 ? 4.809 -13.719 25.600 1.00 49.59 176 ARG A O 1
ATOM 1250 N N . ALA A 1 177 ? 4.716 -14.080 23.376 1.00 56.38 177 ALA A N 1
ATOM 1251 C CA . ALA A 1 177 ? 4.831 -12.689 22.976 1.00 56.38 177 ALA A CA 1
ATOM 1252 C C . ALA A 1 177 ? 3.701 -11.974 23.711 1.00 56.38 177 ALA A C 1
ATOM 1254 O O . ALA A 1 177 ? 2.525 -12.314 23.535 1.00 56.38 177 ALA A O 1
ATOM 1255 N N . SER A 1 178 ? 4.069 -11.129 24.676 1.00 73.19 178 SER A N 1
ATOM 1256 C CA . SER A 1 178 ? 3.084 -10.539 25.566 1.00 73.19 178 SER A CA 1
ATOM 1257 C C . SER A 1 178 ? 2.048 -9.866 24.676 1.00 73.19 178 SER A C 1
ATOM 1259 O O . SER A 1 178 ? 2.391 -9.201 23.700 1.00 73.19 178 SER A O 1
ATOM 1261 N N . PHE A 1 179 ? 0.768 -10.095 24.955 1.00 74.94 179 PHE A N 1
ATOM 1262 C CA . PHE A 1 179 ? -0.320 -9.497 24.183 1.00 74.94 179 PHE A CA 1
ATOM 1263 C C . PHE A 1 179 ? -0.098 -7.984 23.986 1.00 74.94 179 PHE A C 1
ATOM 1265 O O . PHE A 1 179 ? -0.294 -7.450 22.896 1.00 74.94 179 PHE A O 1
ATOM 1272 N N . ALA A 1 180 ? 0.432 -7.331 25.025 1.00 78.31 180 ALA A N 1
ATOM 1273 C CA . ALA A 1 180 ? 0.895 -5.953 24.989 1.00 78.31 180 ALA A CA 1
ATOM 1274 C C . ALA A 1 180 ? 1.993 -5.705 23.937 1.00 78.31 180 ALA A C 1
ATOM 1276 O O . ALA A 1 180 ? 1.870 -4.764 23.162 1.00 78.31 180 ALA A O 1
ATOM 1277 N N . GLY A 1 181 ? 3.029 -6.545 23.855 1.00 82.25 181 GLY A N 1
ATOM 1278 C CA . GLY A 1 181 ? 4.090 -6.438 22.849 1.00 82.25 181 GLY A CA 1
ATOM 1279 C C . GLY A 1 181 ? 3.575 -6.539 21.411 1.00 82.25 181 GLY A C 1
ATOM 1280 O O . GLY A 1 181 ? 3.962 -5.731 20.569 1.00 82.25 181 GLY A O 1
ATOM 1281 N N . ALA A 1 182 ? 2.641 -7.457 21.139 1.00 77.62 182 ALA A N 1
ATOM 1282 C CA . ALA A 1 182 ? 2.034 -7.591 19.812 1.00 77.62 182 ALA A CA 1
ATOM 1283 C C . ALA A 1 182 ? 1.193 -6.358 19.423 1.00 77.62 182 ALA A C 1
ATOM 1285 O O . ALA A 1 182 ? 1.309 -5.862 18.300 1.00 77.62 182 ALA A O 1
ATOM 1286 N N . ILE A 1 183 ? 0.393 -5.818 20.354 1.00 83.50 183 ILE A N 1
ATOM 1287 C CA . ILE A 1 183 ? -0.379 -4.586 20.116 1.00 83.50 183 ILE A CA 1
ATOM 1288 C C . ILE A 1 183 ? 0.551 -3.396 19.901 1.00 83.50 183 ILE A C 1
ATOM 1290 O O . ILE A 1 183 ? 0.333 -2.618 18.977 1.00 83.50 183 ILE A O 1
ATOM 1294 N N . VAL A 1 184 ? 1.580 -3.243 20.738 1.00 85.81 184 VAL A N 1
ATOM 1295 C CA . VAL A 1 184 ? 2.520 -2.119 20.651 1.00 85.81 184 VAL A CA 1
ATOM 1296 C C . VAL A 1 184 ? 3.279 -2.159 19.327 1.00 85.81 184 VAL A C 1
ATOM 1298 O O . VAL A 1 184 ? 3.368 -1.130 18.660 1.00 85.81 184 VAL A O 1
ATOM 1301 N N . ALA A 1 185 ? 3.756 -3.328 18.893 1.00 82.00 185 ALA A N 1
ATOM 1302 C CA . ALA A 1 185 ? 4.412 -3.482 17.596 1.00 82.00 185 ALA A CA 1
ATOM 1303 C C . ALA A 1 185 ? 3.464 -3.136 16.432 1.00 82.00 185 ALA A C 1
ATOM 1305 O O . ALA A 1 185 ? 3.824 -2.349 15.552 1.00 82.00 185 ALA A O 1
ATOM 1306 N N . GLY A 1 186 ? 2.229 -3.651 16.459 1.00 83.00 186 GLY A N 1
ATOM 1307 C CA . GLY A 1 186 ? 1.214 -3.351 15.444 1.00 83.00 186 GLY A CA 1
ATOM 1308 C C . GLY A 1 186 ? 0.845 -1.866 15.395 1.00 83.00 186 GLY A C 1
ATOM 1309 O O . GLY A 1 186 ? 0.814 -1.267 14.320 1.00 83.00 186 GLY A O 1
ATOM 1310 N N . ALA A 1 187 ? 0.632 -1.248 16.557 1.00 86.69 187 ALA A N 1
ATOM 1311 C CA . ALA A 1 187 ? 0.325 0.173 16.678 1.00 86.69 187 ALA A CA 1
ATOM 1312 C C . ALA A 1 187 ? 1.492 1.050 16.209 1.00 86.69 187 ALA A C 1
ATOM 1314 O O . ALA A 1 187 ? 1.258 2.052 15.541 1.00 86.69 187 ALA A O 1
ATOM 1315 N N . THR A 1 188 ? 2.736 0.661 16.504 1.00 88.75 188 THR A N 1
ATOM 1316 C CA . THR A 1 188 ? 3.939 1.394 16.077 1.00 88.75 188 THR A CA 1
ATOM 1317 C C . THR A 1 188 ? 4.081 1.373 14.560 1.00 88.75 188 THR A C 1
ATOM 1319 O O . THR A 1 188 ? 4.289 2.424 13.957 1.00 88.75 188 THR A O 1
ATOM 1322 N N . ASN A 1 189 ? 3.905 0.208 13.928 1.00 87.25 189 ASN A N 1
ATOM 1323 C CA . ASN A 1 189 ? 3.964 0.094 12.472 1.00 87.25 189 ASN A CA 1
ATOM 1324 C C . ASN A 1 189 ? 2.856 0.920 11.802 1.00 87.25 189 ASN A C 1
ATOM 1326 O O . ASN A 1 189 ? 3.105 1.688 10.875 1.00 87.25 189 ASN A O 1
ATOM 1330 N N . LEU A 1 190 ? 1.629 0.820 12.318 1.00 86.38 190 LEU A N 1
ATOM 1331 C CA . LEU A 1 190 ? 0.494 1.554 11.774 1.00 86.38 190 LEU A CA 1
ATOM 1332 C C . LEU A 1 190 ? 0.672 3.070 11.957 1.00 86.38 190 LEU A C 1
ATOM 1334 O O . LEU A 1 190 ? 0.472 3.832 11.014 1.00 86.38 190 LEU A O 1
ATOM 1338 N N . LEU A 1 191 ? 1.141 3.509 13.127 1.00 89.00 191 LEU A N 1
ATOM 1339 C CA . LEU A 1 191 ? 1.484 4.907 13.375 1.00 89.00 191 LEU A CA 1
ATOM 1340 C C . LEU A 1 191 ? 2.576 5.392 12.414 1.00 89.00 191 LEU A C 1
ATOM 1342 O O . LEU A 1 191 ? 2.425 6.472 11.852 1.00 89.00 191 LEU A O 1
ATOM 1346 N N . ALA A 1 192 ? 3.630 4.605 12.183 1.00 87.75 192 ALA A N 1
ATOM 1347 C CA . ALA A 1 192 ? 4.710 4.957 11.263 1.00 87.75 192 ALA A CA 1
ATOM 1348 C C . ALA A 1 192 ? 4.204 5.139 9.822 1.00 87.75 192 ALA A C 1
ATOM 1350 O O . ALA A 1 192 ? 4.530 6.141 9.184 1.00 87.75 192 ALA A O 1
ATOM 1351 N N . VAL A 1 193 ? 3.349 4.232 9.334 1.00 86.44 193 VAL A N 1
ATOM 1352 C CA . VAL A 1 193 ? 2.737 4.333 7.997 1.00 86.44 193 VAL A CA 1
ATOM 1353 C C . VAL A 1 193 ? 1.859 5.579 7.883 1.00 86.44 193 VAL A C 1
ATOM 1355 O O . VAL A 1 193 ? 1.982 6.334 6.920 1.00 86.44 193 VAL A O 1
ATOM 1358 N N . PHE A 1 194 ? 1.000 5.840 8.870 1.00 83.69 194 PHE A N 1
ATOM 1359 C CA . PHE A 1 194 ? 0.139 7.027 8.859 1.00 83.69 194 PHE A CA 1
ATOM 1360 C C . PHE A 1 194 ? 0.932 8.328 9.008 1.00 83.69 194 PHE A C 1
ATOM 1362 O O . PHE A 1 194 ? 0.565 9.332 8.401 1.00 83.69 194 PHE A O 1
ATOM 1369 N N . LEU A 1 195 ? 2.027 8.320 9.770 1.00 88.56 195 LEU A N 1
ATOM 1370 C CA . LEU A 1 195 ? 2.931 9.459 9.896 1.00 88.56 195 LEU A CA 1
ATOM 1371 C C . LEU A 1 195 ? 3.628 9.744 8.560 1.00 88.56 195 LEU A C 1
ATOM 1373 O O . LEU A 1 195 ? 3.625 10.886 8.106 1.00 88.56 195 LEU A O 1
ATOM 1377 N N . ALA A 1 196 ? 4.156 8.709 7.899 1.00 87.56 196 ALA A N 1
ATOM 1378 C CA . ALA A 1 196 ? 4.758 8.821 6.571 1.00 87.56 196 ALA A CA 1
ATOM 1379 C C . ALA A 1 196 ? 3.748 9.353 5.542 1.00 87.56 196 ALA A C 1
ATOM 1381 O O . ALA A 1 196 ? 4.053 10.278 4.789 1.00 87.56 196 ALA A O 1
ATOM 1382 N N . LEU A 1 197 ? 2.515 8.841 5.569 1.00 83.00 197 LEU A N 1
ATOM 1383 C CA . LEU A 1 197 ? 1.431 9.308 4.709 1.00 83.00 197 LEU A CA 1
ATOM 1384 C C . LEU A 1 197 ? 1.023 10.756 5.027 1.00 83.00 197 LEU A C 1
ATOM 1386 O O . LEU A 1 197 ? 0.736 11.533 4.119 1.00 83.00 197 LEU A O 1
ATOM 1390 N N . GLY A 1 198 ? 1.049 11.137 6.305 1.00 84.50 198 GLY A N 1
ATOM 1391 C CA . GLY A 1 198 ? 0.828 12.504 6.769 1.00 84.50 198 GLY A CA 1
ATOM 1392 C C . GLY A 1 198 ? 1.883 13.473 6.238 1.00 84.50 198 GLY A C 1
ATOM 1393 O O . GLY A 1 198 ? 1.523 14.505 5.675 1.00 84.50 198 GLY A O 1
ATOM 1394 N N . PHE A 1 199 ? 3.169 13.125 6.339 1.00 89.69 199 PHE A N 1
ATOM 1395 C CA . PHE A 1 199 ? 4.263 13.920 5.768 1.00 89.69 199 PHE A CA 1
ATOM 1396 C C . PHE A 1 199 ? 4.168 14.020 4.248 1.00 89.69 199 PHE A C 1
ATOM 1398 O O . PHE A 1 199 ? 4.340 15.105 3.691 1.00 89.69 199 PHE A O 1
ATOM 1405 N N . MET A 1 200 ? 3.840 12.916 3.578 1.00 83.50 200 MET A N 1
ATOM 1406 C CA . MET A 1 200 ? 3.649 12.921 2.133 1.00 83.50 200 MET A CA 1
ATOM 1407 C C . MET A 1 200 ? 2.482 13.832 1.730 1.00 83.50 200 MET A C 1
ATOM 1409 O O . MET A 1 200 ? 2.598 14.624 0.793 1.00 83.50 200 MET A O 1
ATOM 1413 N N . GLY A 1 201 ? 1.377 13.783 2.472 1.00 81.19 201 GLY A N 1
ATOM 1414 C CA . GLY A 1 201 ? 0.239 14.663 2.249 1.00 81.19 201 GLY A CA 1
ATOM 1415 C C . GLY A 1 201 ? 0.495 16.127 2.557 1.00 81.19 201 GLY A C 1
ATOM 1416 O O . GLY A 1 201 ? -0.019 16.996 1.856 1.00 81.19 201 GLY A O 1
ATOM 1417 N N . LEU A 1 202 ? 1.331 16.403 3.553 1.00 83.06 202 LEU A N 1
ATOM 1418 C CA . LEU A 1 202 ? 1.806 17.745 3.865 1.00 83.06 202 LEU A CA 1
ATOM 1419 C C . LEU A 1 202 ? 2.641 18.302 2.710 1.00 83.06 202 LEU A C 1
ATOM 1421 O O . LEU A 1 202 ? 2.387 19.421 2.266 1.00 83.06 202 LEU A O 1
ATOM 1425 N N . GLY A 1 203 ? 3.560 17.495 2.167 1.00 84.62 203 GLY A N 1
ATOM 1426 C CA . GLY A 1 203 ? 4.300 17.837 0.954 1.00 84.62 203 GLY A CA 1
ATOM 1427 C C . GLY A 1 203 ? 3.355 18.143 -0.206 1.00 84.62 203 GLY A C 1
ATOM 1428 O O . GLY A 1 203 ? 3.465 19.192 -0.835 1.00 84.62 203 GLY A O 1
ATOM 1429 N N . PHE A 1 204 ? 2.353 17.293 -0.439 1.00 80.25 204 PHE A N 1
ATOM 1430 C CA . PHE A 1 204 ? 1.389 17.516 -1.516 1.00 80.25 204 PHE A CA 1
ATOM 1431 C C . PHE A 1 204 ? 0.563 18.801 -1.329 1.00 80.25 204 PHE A C 1
ATOM 1433 O O . PHE A 1 204 ? 0.359 19.540 -2.290 1.00 80.25 204 PHE A O 1
ATOM 1440 N N . LEU A 1 205 ? 0.140 19.120 -0.101 1.00 80.31 205 LEU A N 1
ATOM 1441 C CA . LEU A 1 205 ? -0.580 20.362 0.203 1.00 80.31 205 LEU A CA 1
ATOM 1442 C C . LEU A 1 205 ? 0.283 21.607 -0.030 1.00 80.31 205 LEU A C 1
ATOM 1444 O O . LEU A 1 205 ? -0.238 22.639 -0.447 1.00 80.31 205 LEU A O 1
ATOM 1448 N N . PHE A 1 206 ? 1.587 21.507 0.227 1.00 84.62 206 PHE A N 1
ATOM 1449 C CA . PHE A 1 206 ? 2.527 22.596 -0.007 1.00 84.62 206 PHE A CA 1
ATOM 1450 C C . PHE A 1 206 ? 2.706 22.884 -1.504 1.00 84.62 206 PHE A C 1
ATOM 1452 O O . PHE A 1 206 ? 2.728 24.044 -1.908 1.00 84.62 206 PHE A O 1
ATOM 1459 N N . PHE A 1 207 ? 2.779 21.841 -2.338 1.00 84.75 207 PHE A N 1
ATOM 1460 C CA . PHE A 1 207 ? 2.999 21.994 -3.782 1.00 84.75 207 PHE A CA 1
ATOM 1461 C C . PHE A 1 207 ? 1.714 22.204 -4.599 1.00 84.75 207 PHE A C 1
ATOM 1463 O O . PHE A 1 207 ? 1.762 22.848 -5.647 1.00 84.75 207 PHE A O 1
ATOM 1470 N N . ALA A 1 208 ? 0.572 21.669 -4.156 1.00 81.31 208 ALA A N 1
ATOM 1471 C CA . ALA A 1 208 ? -0.660 21.609 -4.949 1.00 81.31 208 ALA A CA 1
ATOM 1472 C C . ALA A 1 208 ? -1.952 21.860 -4.125 1.00 81.31 208 ALA A C 1
ATOM 1474 O O . ALA A 1 208 ? -2.876 21.034 -4.136 1.00 81.31 208 ALA A O 1
ATOM 1475 N N . PRO A 1 209 ? -2.074 22.999 -3.408 1.00 80.50 209 PRO A N 1
ATOM 1476 C CA . PRO A 1 209 ? -3.209 23.247 -2.513 1.00 80.50 209 PRO A CA 1
ATOM 1477 C C . PRO A 1 209 ? -4.554 23.351 -3.251 1.00 80.50 209 PRO A C 1
ATOM 1479 O O . PRO A 1 209 ? -5.568 22.847 -2.768 1.00 80.50 209 PRO A O 1
ATOM 1482 N N . ARG A 1 210 ? -4.569 23.958 -4.446 1.00 79.44 210 ARG A N 1
ATOM 1483 C CA . ARG A 1 210 ? -5.790 24.168 -5.250 1.00 79.44 210 ARG A CA 1
ATOM 1484 C C . ARG A 1 210 ? -6.354 22.870 -5.825 1.00 79.44 210 ARG A C 1
ATOM 1486 O O . ARG A 1 210 ? -7.569 22.681 -5.897 1.00 79.44 210 ARG A O 1
ATOM 1493 N N . GLN A 1 211 ? -5.469 21.970 -6.239 1.00 80.06 211 GLN A N 1
ATOM 1494 C CA . GLN A 1 211 ? -5.834 20.696 -6.843 1.00 80.06 211 GLN A CA 1
ATOM 1495 C C . GLN A 1 211 ? -6.548 19.812 -5.815 1.00 80.06 211 GLN A C 1
ATOM 1497 O O . GLN A 1 211 ? -7.577 19.218 -6.129 1.00 80.06 211 GLN A O 1
ATOM 1502 N N . LEU A 1 212 ? -6.065 19.793 -4.568 1.00 78.25 212 LEU A N 1
ATOM 1503 C CA . LEU A 1 212 ? -6.698 19.047 -3.478 1.00 78.25 212 LEU A CA 1
ATOM 1504 C C . LEU A 1 212 ? -8.114 19.526 -3.159 1.00 78.25 212 LEU A C 1
ATOM 1506 O O . LEU A 1 212 ? -8.983 18.702 -2.888 1.00 78.25 212 LEU A O 1
ATOM 1510 N N . GLU A 1 213 ? -8.349 20.836 -3.187 1.00 80.81 213 GLU A N 1
ATOM 1511 C CA . GLU A 1 213 ? -9.661 21.415 -2.889 1.00 80.81 213 GLU A CA 1
ATOM 1512 C C . GLU A 1 213 ? -10.709 21.001 -3.927 1.00 80.81 213 GLU A C 1
ATOM 1514 O O . GLU A 1 213 ? -11.783 20.516 -3.579 1.00 80.81 213 GLU A O 1
ATOM 1519 N N . THR A 1 214 ? -10.336 21.046 -5.208 1.00 80.19 214 THR A N 1
ATOM 1520 C CA . THR A 1 214 ? -11.214 20.619 -6.310 1.00 80.19 214 THR A CA 1
ATOM 1521 C C . THR A 1 214 ? -11.552 19.125 -6.226 1.00 80.19 214 THR A C 1
ATOM 1523 O O . THR A 1 214 ? -12.691 18.709 -6.464 1.00 80.19 214 THR A O 1
ATOM 1526 N N . VAL A 1 215 ? -10.564 18.293 -5.881 1.00 78.56 215 VAL A N 1
ATOM 1527 C CA . VAL A 1 215 ? -10.764 16.844 -5.731 1.00 78.56 215 VAL A CA 1
ATOM 1528 C C . VAL A 1 215 ? -11.657 16.552 -4.523 1.00 78.56 215 VAL A C 1
ATOM 1530 O O . VAL A 1 215 ? -12.589 15.757 -4.647 1.00 78.56 215 VAL A O 1
ATOM 1533 N N . ALA A 1 216 ? -11.431 17.218 -3.387 1.00 80.31 216 ALA A N 1
ATOM 1534 C CA . ALA A 1 216 ? -12.239 17.048 -2.178 1.00 80.31 216 ALA A CA 1
ATOM 1535 C C . ALA A 1 216 ? -13.713 17.410 -2.420 1.00 80.31 216 ALA A C 1
ATOM 1537 O O . ALA A 1 216 ? -14.599 16.616 -2.096 1.00 80.31 216 ALA A O 1
ATOM 1538 N N . ASP A 1 217 ? -13.983 18.533 -3.090 1.00 82.88 217 ASP A N 1
ATOM 1539 C CA . ASP A 1 217 ? -15.348 18.938 -3.453 1.00 82.88 217 ASP A CA 1
ATOM 1540 C C . ASP A 1 217 ? -16.046 17.903 -4.347 1.00 82.88 217 ASP A C 1
ATOM 1542 O O . ASP A 1 217 ? -17.242 17.625 -4.189 1.00 82.88 217 ASP A O 1
ATOM 1546 N N . THR A 1 218 ? -15.294 17.291 -5.265 1.00 82.50 218 THR A N 1
ATOM 1547 C CA . THR A 1 218 ? -15.810 16.265 -6.181 1.00 82.50 218 THR A CA 1
ATOM 1548 C C . THR A 1 218 ? -16.166 14.974 -5.438 1.00 82.50 218 THR A C 1
ATOM 1550 O O . THR A 1 218 ? -17.220 14.381 -5.697 1.00 82.50 218 THR A O 1
ATOM 1553 N N . VAL A 1 219 ? -15.320 14.545 -4.493 1.00 80.38 219 VAL A N 1
ATOM 1554 C CA . VAL A 1 219 ? -15.585 13.381 -3.629 1.00 80.38 219 VAL A CA 1
ATOM 1555 C C . VAL A 1 219 ? -16.860 13.601 -2.816 1.00 80.38 219 VAL A C 1
ATOM 1557 O O . VAL A 1 219 ? -17.704 12.710 -2.762 1.00 80.38 219 VAL A O 1
ATOM 1560 N N . TRP A 1 220 ? -17.038 14.793 -2.247 1.00 81.19 220 TRP A N 1
ATOM 1561 C CA . TRP A 1 220 ? -18.196 15.137 -1.425 1.00 81.19 220 TRP A CA 1
ATOM 1562 C C . TRP A 1 220 ? -19.527 15.095 -2.174 1.00 81.19 220 TRP A C 1
ATOM 1564 O O . TRP A 1 220 ? -20.486 14.479 -1.711 1.00 81.19 220 TRP A O 1
ATOM 1574 N N . HIS A 1 221 ? -19.594 15.746 -3.334 1.00 85.38 221 HIS A N 1
ATOM 1575 C CA . HIS A 1 221 ? -20.854 15.887 -4.069 1.00 85.38 221 HIS A CA 1
ATOM 1576 C C . HIS A 1 221 ? -21.199 14.648 -4.891 1.00 85.38 221 HIS A C 1
ATOM 1578 O O . HIS A 1 221 ? -22.356 14.438 -5.253 1.00 85.38 221 HIS A O 1
ATOM 1584 N N . SER A 1 222 ? -20.198 13.838 -5.235 1.00 87.69 222 SER A N 1
ATOM 1585 C CA . SER A 1 222 ? -20.368 12.763 -6.204 1.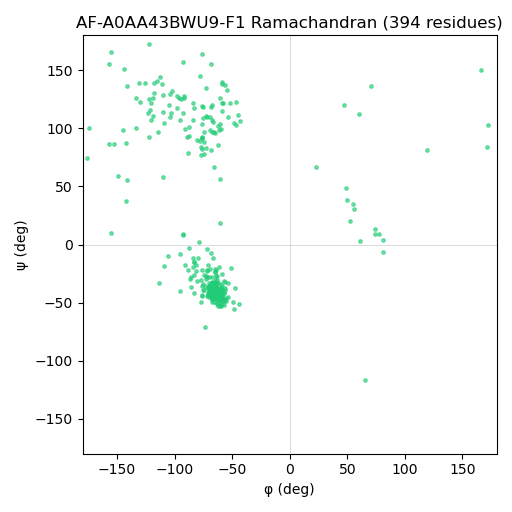00 87.69 222 SER A CA 1
ATOM 1586 C C . SER A 1 222 ? -19.595 11.498 -5.845 1.00 87.69 222 SER A C 1
ATOM 1588 O O . SER A 1 222 ? -19.110 10.806 -6.735 1.00 87.69 222 SER A O 1
ATOM 1590 N N . PHE A 1 223 ? -19.533 11.160 -4.551 1.00 89.12 223 PHE A N 1
ATOM 1591 C CA . PHE A 1 223 ? -18.795 10.001 -4.029 1.00 89.12 223 PHE A CA 1
ATOM 1592 C C . PHE A 1 223 ? -18.995 8.735 -4.868 1.00 89.12 223 PHE A C 1
ATOM 1594 O O . PHE A 1 223 ? -18.022 8.142 -5.318 1.00 89.12 223 PHE A O 1
ATOM 1601 N N . TRP A 1 224 ? -20.248 8.358 -5.149 1.00 92.25 224 TRP A N 1
ATOM 1602 C CA . TRP A 1 224 ? -20.554 7.149 -5.920 1.00 92.25 224 TRP A CA 1
ATOM 1603 C C . TRP A 1 224 ? -20.048 7.214 -7.368 1.00 92.25 224 TRP A C 1
ATOM 1605 O O . TRP A 1 224 ? -19.533 6.230 -7.892 1.00 92.25 224 TRP A O 1
ATOM 1615 N N . ARG A 1 225 ? -20.130 8.386 -8.013 1.00 90.75 225 ARG A N 1
ATOM 1616 C CA . ARG A 1 225 ? -19.618 8.588 -9.380 1.00 90.75 225 ARG A CA 1
ATOM 1617 C C . ARG A 1 225 ? -18.095 8.533 -9.406 1.00 90.75 225 ARG A C 1
ATOM 1619 O O . ARG A 1 225 ? -17.534 7.898 -10.292 1.00 90.75 225 ARG A O 1
ATOM 1626 N N . SER A 1 226 ? -17.445 9.158 -8.429 1.00 88.88 226 SER A N 1
ATOM 1627 C CA . SER A 1 226 ? -15.992 9.120 -8.263 1.00 88.88 226 SER A CA 1
ATOM 1628 C C . SER A 1 226 ? -15.506 7.707 -7.953 1.00 88.88 226 SER A C 1
ATOM 1630 O O . SER A 1 226 ? -14.568 7.239 -8.582 1.00 88.88 226 SER A O 1
ATOM 1632 N N . PHE A 1 227 ? -16.187 6.972 -7.074 1.00 92.56 227 PHE A N 1
ATOM 1633 C CA . PHE A 1 227 ? -15.889 5.567 -6.802 1.00 92.56 227 PHE A CA 1
ATOM 1634 C C . PHE A 1 227 ? -15.993 4.697 -8.056 1.00 92.56 227 PHE A C 1
ATOM 1636 O O . PHE A 1 227 ? -15.031 4.010 -8.393 1.00 92.56 227 PHE A O 1
ATOM 1643 N N . LEU A 1 228 ? -17.108 4.773 -8.790 1.00 93.75 228 LEU A N 1
ATOM 1644 C CA . LEU A 1 228 ? -17.279 4.013 -10.030 1.00 93.75 228 LEU A CA 1
ATOM 1645 C C . LEU A 1 228 ? -16.235 4.390 -11.084 1.00 93.75 228 LEU A C 1
ATOM 1647 O O . LEU A 1 228 ? -15.683 3.508 -11.732 1.00 93.75 228 LEU A O 1
ATOM 1651 N N . ALA A 1 229 ? -15.920 5.678 -11.237 1.00 93.38 229 ALA A N 1
ATOM 1652 C CA . ALA A 1 229 ? -14.878 6.111 -12.162 1.00 93.38 229 ALA A CA 1
ATOM 1653 C C . ALA A 1 229 ? -13.502 5.543 -11.790 1.00 93.38 229 ALA A C 1
ATOM 1655 O O . ALA A 1 229 ? -12.781 5.088 -12.672 1.00 93.38 229 ALA A O 1
ATOM 1656 N N . GLY A 1 230 ? -13.154 5.517 -10.501 1.00 92.31 230 GLY A N 1
ATOM 1657 C CA . GLY A 1 230 ? -11.916 4.900 -10.026 1.00 92.31 230 GLY A CA 1
ATOM 1658 C C . GLY A 1 230 ? -11.895 3.389 -10.255 1.00 92.31 230 GLY A C 1
ATOM 1659 O O . GLY A 1 230 ? -10.892 2.852 -10.722 1.00 92.31 230 GLY A O 1
ATOM 1660 N N . LEU A 1 231 ? -13.022 2.719 -10.003 1.00 94.00 231 LEU A N 1
ATOM 1661 C CA . LEU A 1 231 ? -13.178 1.280 -10.206 1.00 94.00 231 LEU A CA 1
ATOM 1662 C C . LEU A 1 231 ? -13.029 0.893 -11.683 1.00 94.00 231 LEU A C 1
ATOM 1664 O O . LEU A 1 231 ? -12.332 -0.066 -11.994 1.00 94.00 231 LEU A O 1
ATOM 1668 N N . PHE A 1 232 ? -13.629 1.657 -12.602 1.00 95.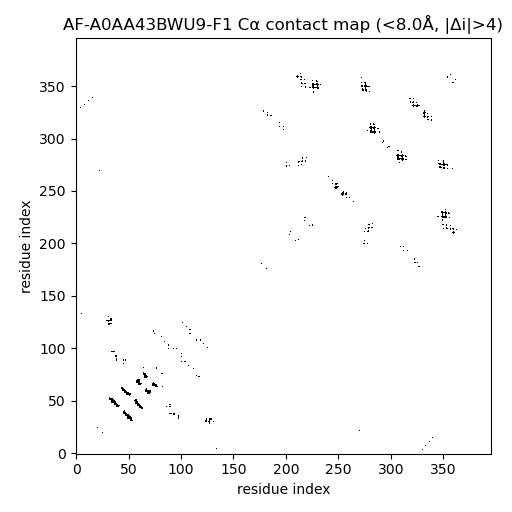25 232 PHE A N 1
ATOM 1669 C CA . PHE A 1 232 ? -13.455 1.446 -14.043 1.00 95.25 232 PHE A CA 1
ATOM 1670 C C . PHE A 1 232 ? -12.074 1.863 -14.543 1.00 95.25 232 PHE A C 1
ATOM 1672 O O . PHE A 1 232 ? -11.592 1.308 -15.527 1.00 95.25 232 PHE A O 1
ATOM 1679 N N . ALA A 1 233 ? -11.416 2.808 -13.874 1.00 92.44 233 ALA A N 1
ATOM 1680 C CA . ALA A 1 233 ? -10.068 3.203 -14.234 1.00 92.44 233 ALA A CA 1
ATOM 1681 C C . ALA A 1 233 ? -9.039 2.113 -13.914 1.00 92.44 233 ALA A C 1
ATOM 1683 O O . ALA A 1 233 ? -8.134 1.923 -14.715 1.00 92.44 233 ALA A O 1
ATOM 1684 N N . GLN A 1 234 ? -9.190 1.348 -12.827 1.00 93.94 234 GLN A N 1
ATOM 1685 C CA . GLN A 1 234 ? -8.265 0.258 -12.468 1.00 93.94 234 GLN A CA 1
ATOM 1686 C C . GLN A 1 234 ? -7.948 -0.708 -13.634 1.00 93.94 234 GLN A C 1
ATOM 1688 O O . GLN A 1 234 ? -6.771 -0.836 -13.977 1.00 93.94 234 GLN A O 1
ATOM 1693 N N . PRO A 1 235 ? -8.933 -1.339 -14.309 1.00 95.06 235 PRO A N 1
ATOM 1694 C CA . PRO A 1 235 ? -8.662 -2.189 -15.468 1.00 95.06 235 PRO A CA 1
ATOM 1695 C C . PRO A 1 235 ? -8.257 -1.398 -16.719 1.00 95.06 235 PRO A C 1
ATOM 1697 O O . PRO A 1 235 ? -7.625 -1.965 -17.604 1.00 95.06 235 PRO A O 1
ATOM 1700 N N . LEU A 1 236 ? -8.598 -0.106 -16.808 1.00 93.38 236 LEU A N 1
ATOM 1701 C CA . LEU A 1 236 ? -8.291 0.751 -17.960 1.00 93.38 236 LEU A CA 1
ATOM 1702 C C . LEU A 1 236 ? -6.875 1.350 -17.911 1.00 93.38 236 LEU A C 1
ATOM 1704 O O . LEU A 1 236 ? -6.335 1.734 -18.947 1.00 93.38 236 LEU A O 1
ATOM 1708 N N . ILE A 1 237 ? -6.250 1.388 -16.732 1.00 92.94 237 ILE A N 1
ATOM 1709 C CA . ILE A 1 237 ? -4.859 1.821 -16.542 1.00 92.94 237 ILE A CA 1
ATOM 1710 C C . ILE A 1 237 ? -3.912 0.945 -17.357 1.00 92.94 237 ILE A C 1
ATOM 1712 O O . ILE A 1 237 ? -3.019 1.473 -18.013 1.00 92.94 237 ILE A O 1
ATOM 1716 N N . LEU A 1 238 ? -4.117 -0.375 -17.352 1.00 93.69 238 LEU A N 1
ATOM 1717 C CA . LEU A 1 238 ? -3.241 -1.316 -18.045 1.00 93.69 238 LEU A CA 1
ATOM 1718 C C . LEU A 1 238 ? -3.225 -1.105 -19.576 1.00 93.69 238 LEU A C 1
ATOM 1720 O O . LEU A 1 238 ? -2.137 -0.924 -20.127 1.00 93.69 238 LEU A O 1
ATOM 1724 N N . PRO A 1 239 ? -4.372 -1.041 -20.286 1.00 95.25 239 PRO A N 1
ATOM 1725 C CA . PRO A 1 239 ? -4.380 -0.730 -21.710 1.00 95.25 239 PRO A CA 1
ATOM 1726 C C . PRO A 1 239 ? -3.958 0.714 -22.002 1.00 95.25 239 PRO A C 1
ATOM 1728 O O . PRO A 1 239 ? -3.299 0.940 -23.013 1.00 95.25 239 PRO A O 1
ATOM 1731 N N . ALA A 1 240 ? -4.269 1.689 -21.139 1.00 93.38 240 ALA A N 1
ATOM 1732 C CA . ALA A 1 240 ? -3.795 3.064 -21.320 1.00 93.38 240 ALA A CA 1
ATOM 1733 C C . ALA A 1 240 ? -2.262 3.152 -21.249 1.00 93.38 240 ALA A C 1
ATOM 1735 O O . ALA A 1 240 ? -1.638 3.804 -22.086 1.00 93.38 240 ALA A O 1
ATOM 1736 N N . PHE A 1 241 ? -1.652 2.447 -20.294 1.00 94.19 241 PHE A N 1
ATOM 1737 C CA . PHE A 1 241 ? -0.204 2.331 -20.177 1.00 94.19 241 PHE A CA 1
ATOM 1738 C C . PHE A 1 241 ? 0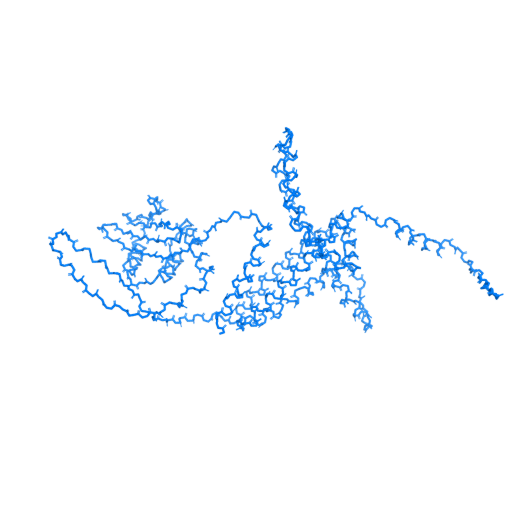.402 1.601 -21.376 1.00 94.19 241 PHE A C 1
ATOM 1740 O O . PHE A 1 241 ? 1.377 2.076 -21.951 1.00 94.19 241 PHE A O 1
ATOM 1747 N N . GLY A 1 242 ? -0.213 0.498 -21.812 1.00 96.25 242 GLY A N 1
ATOM 1748 C CA . GLY A 1 242 ? 0.202 -0.227 -23.013 1.00 96.25 242 GLY A CA 1
ATOM 1749 C C . GLY A 1 242 ? 0.173 0.652 -24.265 1.00 96.25 242 GLY A C 1
ATOM 1750 O O . GLY A 1 242 ? 1.154 0.698 -24.998 1.00 96.25 242 GLY A O 1
ATOM 1751 N N . MET A 1 243 ? -0.902 1.415 -24.476 1.00 97.81 243 MET A N 1
ATOM 1752 C CA . MET A 1 243 ? -1.008 2.367 -25.589 1.00 97.81 243 MET A CA 1
ATOM 1753 C C . MET A 1 243 ? 0.048 3.474 -25.507 1.00 97.81 243 MET A C 1
ATOM 1755 O O . MET A 1 243 ? 0.636 3.828 -26.528 1.00 97.81 243 MET A O 1
ATOM 1759 N N . LEU A 1 244 ? 0.328 3.991 -24.305 1.00 95.50 244 LEU A N 1
ATOM 1760 C CA . LEU A 1 244 ? 1.398 4.964 -24.077 1.00 95.50 244 LEU A CA 1
ATOM 1761 C C . LEU A 1 244 ? 2.765 4.377 -24.444 1.00 95.50 244 LEU A C 1
ATOM 1763 O O . LEU A 1 244 ? 3.521 5.019 -25.171 1.00 95.50 244 LEU A O 1
ATOM 1767 N N . LEU A 1 245 ? 3.068 3.155 -23.994 1.00 96.75 245 LEU A N 1
ATOM 1768 C CA . LEU A 1 245 ? 4.321 2.473 -24.318 1.00 96.75 245 LEU A CA 1
ATOM 1769 C C . LEU A 1 245 ? 4.442 2.186 -25.813 1.00 96.75 245 LEU A C 1
ATOM 1771 O O . LEU A 1 245 ? 5.481 2.478 -26.393 1.00 96.75 245 LEU A O 1
ATOM 1775 N N . VAL A 1 246 ? 3.391 1.672 -26.454 1.00 97.56 246 VAL A N 1
ATOM 1776 C CA . VAL A 1 246 ? 3.383 1.399 -27.899 1.00 97.56 246 VAL A CA 1
ATOM 1777 C C . VAL A 1 246 ? 3.610 2.686 -28.689 1.00 97.56 246 VAL A C 1
ATOM 1779 O O . VAL A 1 246 ? 4.474 2.718 -29.562 1.00 97.56 246 VAL A O 1
ATOM 1782 N N . GLY A 1 247 ? 2.898 3.767 -28.355 1.00 96.75 247 GLY A N 1
ATOM 1783 C CA . GLY A 1 247 ? 3.090 5.066 -29.001 1.00 96.75 247 GLY A CA 1
ATOM 1784 C C . GLY A 1 247 ? 4.519 5.590 -28.847 1.00 96.75 247 GLY A C 1
ATOM 1785 O O . GLY A 1 247 ? 5.084 6.135 -29.792 1.00 96.75 247 GLY A O 1
ATOM 1786 N N . LEU A 1 248 ? 5.128 5.370 -27.681 1.00 94.94 248 LEU A N 1
ATOM 1787 C CA . LEU A 1 248 ? 6.495 5.789 -27.403 1.00 94.94 248 LEU A CA 1
ATOM 1788 C C . LEU A 1 248 ? 7.526 4.930 -28.161 1.00 94.94 248 LEU A C 1
ATOM 1790 O O . LEU A 1 248 ? 8.425 5.478 -28.796 1.00 94.94 248 LEU A O 1
ATOM 1794 N N . VAL A 1 249 ? 7.353 3.606 -28.183 1.00 97.31 249 VAL A N 1
ATOM 1795 C CA . VAL A 1 249 ? 8.213 2.653 -28.914 1.00 97.31 249 VAL A CA 1
ATOM 1796 C C . VAL A 1 249 ? 8.188 2.892 -30.426 1.00 97.31 249 VAL A C 1
ATOM 1798 O O . VAL A 1 249 ? 9.210 2.717 -31.084 1.00 97.31 249 VAL A O 1
ATOM 1801 N N . LEU A 1 250 ? 7.059 3.336 -30.987 1.00 97.25 250 LEU A N 1
ATOM 1802 C CA . LEU A 1 250 ? 6.941 3.644 -32.419 1.00 97.25 250 LEU A CA 1
ATOM 1803 C C . LEU A 1 250 ? 7.747 4.880 -32.859 1.00 97.25 250 LEU A C 1
ATOM 1805 O O . LEU A 1 250 ? 7.849 5.148 -34.056 1.00 97.25 250 LEU A O 1
ATOM 1809 N N . THR A 1 251 ? 8.338 5.633 -31.927 1.00 97.38 251 THR A N 1
ATOM 1810 C CA . THR A 1 251 ? 9.146 6.820 -32.231 1.00 97.38 251 THR A CA 1
ATOM 1811 C C . THR A 1 251 ? 10.605 6.614 -31.827 1.00 97.38 251 THR A C 1
ATOM 1813 O O . THR A 1 251 ? 10.894 6.077 -30.761 1.00 97.38 251 THR A O 1
ATOM 1816 N N . ILE A 1 252 ? 11.548 7.104 -32.644 1.00 96.31 252 ILE A N 1
ATOM 1817 C CA . ILE A 1 252 ? 12.991 7.019 -32.338 1.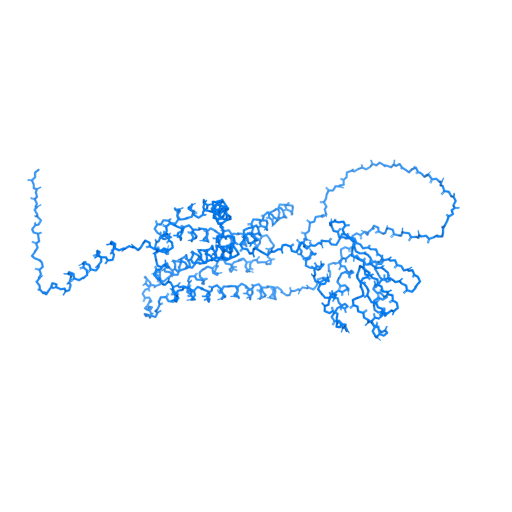00 96.31 252 ILE A CA 1
ATOM 1818 C C . ILE A 1 252 ? 13.297 7.714 -31.004 1.00 96.31 252 ILE A C 1
ATOM 1820 O O . ILE A 1 252 ? 13.980 7.153 -30.153 1.00 96.31 252 ILE A O 1
ATOM 1824 N N . VAL A 1 253 ? 12.746 8.917 -30.800 1.00 96.62 253 VAL A N 1
ATOM 1825 C CA . VAL A 1 253 ? 12.903 9.680 -29.551 1.00 96.62 253 VAL A CA 1
ATOM 1826 C C . VAL A 1 253 ? 12.264 8.946 -28.373 1.00 96.62 253 VAL A C 1
ATOM 1828 O O . VAL A 1 253 ? 12.818 8.934 -27.278 1.00 96.62 253 VAL A O 1
ATOM 1831 N N . GLY A 1 254 ? 11.111 8.311 -28.576 1.00 95.31 254 GLY A N 1
ATOM 1832 C CA . GLY A 1 254 ? 10.387 7.672 -27.491 1.00 95.31 254 GLY A CA 1
ATOM 1833 C C . GLY A 1 254 ? 11.109 6.465 -26.903 1.00 95.31 254 GLY A C 1
ATOM 1834 O O . GLY A 1 254 ? 11.086 6.308 -25.685 1.00 95.31 254 GLY A O 1
ATOM 1835 N N . ILE A 1 255 ? 11.842 5.682 -27.699 1.00 95.25 255 ILE A N 1
ATOM 1836 C CA . ILE A 1 255 ? 12.667 4.585 -27.159 1.00 95.25 255 ILE A CA 1
ATOM 1837 C C . ILE A 1 255 ? 13.663 5.106 -26.104 1.00 95.25 255 ILE A C 1
ATOM 1839 O O . ILE A 1 255 ? 13.841 4.464 -25.071 1.00 95.25 255 ILE A O 1
ATOM 1843 N N . LEU A 1 256 ? 14.243 6.299 -26.299 1.00 97.12 256 LEU A N 1
ATOM 1844 C CA . LEU A 1 256 ? 15.117 6.934 -25.299 1.00 97.12 256 LEU A CA 1
ATOM 1845 C C . LEU A 1 256 ? 14.353 7.421 -24.056 1.00 97.12 256 LEU A C 1
ATOM 1847 O O . LEU A 1 256 ? 14.891 7.397 -22.950 1.00 97.12 256 LEU A O 1
ATOM 1851 N N . VAL A 1 257 ? 13.105 7.866 -24.220 1.00 96.88 257 VAL A N 1
ATOM 1852 C CA . VAL A 1 257 ? 12.261 8.397 -23.132 1.00 96.88 257 VAL A CA 1
ATOM 1853 C C . VAL A 1 257 ? 11.557 7.281 -22.345 1.00 96.88 257 VAL A C 1
ATOM 1855 O O . VAL A 1 257 ? 11.086 7.510 -21.233 1.00 96.88 257 VAL A O 1
ATOM 1858 N N . LEU A 1 258 ? 11.519 6.058 -22.871 1.00 96.31 258 LEU A N 1
ATOM 1859 C CA . LEU A 1 258 ? 10.797 4.918 -22.309 1.00 96.31 258 LEU A CA 1
ATOM 1860 C C . LEU A 1 258 ? 11.028 4.656 -20.810 1.00 96.31 258 LEU A C 1
ATOM 1862 O O . LEU A 1 258 ? 10.029 4.577 -20.091 1.00 96.31 258 LEU A O 1
ATOM 1866 N N . PRO A 1 259 ? 12.265 4.592 -20.278 1.00 94.81 259 PRO A N 1
ATOM 1867 C CA . PRO A 1 259 ? 12.462 4.388 -18.841 1.00 94.81 259 PRO A CA 1
ATOM 1868 C C . PRO A 1 259 ? 11.870 5.532 -18.005 1.00 94.81 259 PRO A C 1
ATOM 1870 O O . PRO A 1 259 ? 11.244 5.289 -16.973 1.00 94.81 259 PRO A O 1
ATOM 1873 N N . PHE A 1 260 ? 11.987 6.777 -18.477 1.00 95.62 260 PHE A N 1
ATOM 1874 C CA . PHE A 1 260 ? 11.403 7.939 -17.806 1.00 95.62 260 PHE A CA 1
ATOM 1875 C C . PHE A 1 260 ? 9.876 7.928 -17.870 1.00 95.62 260 PHE A C 1
ATOM 1877 O O . PHE A 1 260 ? 9.228 8.319 -16.903 1.00 95.62 260 PHE A O 1
ATOM 1884 N N . ALA A 1 261 ? 9.289 7.455 -18.970 1.00 92.94 261 ALA A N 1
ATOM 1885 C CA . ALA A 1 261 ? 7.843 7.343 -19.114 1.00 92.94 261 ALA A CA 1
ATOM 1886 C C . ALA A 1 261 ? 7.246 6.284 -18.176 1.00 92.94 261 ALA A C 1
ATOM 1888 O O . ALA A 1 261 ? 6.209 6.541 -17.568 1.00 92.94 261 ALA A O 1
ATOM 1889 N N . ILE A 1 262 ? 7.914 5.135 -18.004 1.00 93.94 262 ILE A N 1
ATOM 1890 C CA . ILE A 1 262 ? 7.497 4.097 -17.045 1.00 93.94 262 ILE A CA 1
ATOM 1891 C C . ILE A 1 262 ? 7.484 4.672 -15.626 1.00 93.94 262 ILE A C 1
ATOM 1893 O O . ILE A 1 262 ? 6.462 4.611 -14.940 1.00 93.94 262 ILE A O 1
ATOM 1897 N N . VAL A 1 263 ? 8.600 5.276 -15.204 1.00 93.06 263 VAL A N 1
ATOM 1898 C CA . VAL A 1 263 ? 8.727 5.866 -13.863 1.00 93.06 263 VAL A CA 1
ATOM 1899 C C . VAL A 1 263 ? 7.744 7.021 -13.681 1.00 93.06 263 VAL A C 1
ATOM 1901 O O . VAL A 1 263 ? 7.070 7.099 -12.658 1.00 93.06 263 VAL A O 1
ATOM 1904 N N . GLY A 1 264 ? 7.610 7.893 -14.681 1.00 91.12 264 GLY A N 1
ATOM 1905 C CA . GLY A 1 264 ? 6.688 9.026 -14.656 1.00 91.12 264 GLY A CA 1
ATOM 1906 C C . GLY A 1 264 ? 5.227 8.593 -14.563 1.00 91.12 264 GLY A C 1
ATOM 1907 O O . GLY A 1 264 ? 4.466 9.181 -13.798 1.00 91.12 264 GLY A O 1
ATOM 1908 N N . PHE A 1 265 ? 4.836 7.536 -15.276 1.00 88.75 265 PHE A N 1
ATOM 1909 C CA . PHE A 1 265 ? 3.489 6.978 -15.195 1.00 88.75 265 PHE A CA 1
ATOM 1910 C C . PHE A 1 265 ? 3.215 6.344 -13.826 1.00 88.75 265 PHE A C 1
ATOM 1912 O O . PHE A 1 265 ? 2.185 6.634 -13.218 1.00 88.75 265 PHE A O 1
ATOM 1919 N N . ALA A 1 266 ? 4.148 5.541 -13.302 1.00 88.00 266 ALA A N 1
ATOM 1920 C CA . ALA A 1 266 ? 4.036 4.963 -11.962 1.00 88.00 266 ALA A CA 1
ATOM 1921 C C . ALA A 1 266 ? 3.945 6.056 -10.881 1.00 88.00 266 ALA A C 1
ATOM 1923 O O . ALA A 1 266 ? 3.080 6.002 -10.006 1.00 88.00 266 ALA A O 1
ATOM 1924 N N . LEU A 1 267 ? 4.775 7.097 -10.990 1.00 85.31 267 LEU A N 1
ATOM 1925 C CA . LEU A 1 267 ? 4.744 8.252 -10.098 1.00 85.31 267 LEU A CA 1
ATOM 1926 C C . LEU A 1 267 ? 3.417 9.016 -10.205 1.00 85.31 267 LEU A C 1
ATOM 1928 O O . LEU A 1 267 ? 2.854 9.405 -9.185 1.00 85.31 267 LEU A O 1
ATOM 1932 N N . ALA A 1 268 ? 2.880 9.197 -11.414 1.00 83.81 268 ALA A N 1
ATOM 1933 C CA . ALA A 1 268 ? 1.585 9.838 -11.620 1.00 83.81 268 ALA A CA 1
ATOM 1934 C C . ALA A 1 268 ? 0.439 9.037 -10.983 1.00 83.81 268 ALA A C 1
ATOM 1936 O O . ALA A 1 268 ? -0.418 9.628 -10.324 1.00 83.81 268 ALA A O 1
ATOM 1937 N N . LEU A 1 269 ? 0.442 7.704 -11.114 1.00 86.19 269 LEU A N 1
ATOM 1938 C CA . LEU A 1 269 ? -0.523 6.835 -10.432 1.00 86.19 269 LEU A CA 1
ATOM 1939 C C . LEU A 1 269 ? -0.396 6.933 -8.913 1.00 86.19 269 LEU A C 1
ATOM 1941 O O . LEU A 1 269 ? -1.407 7.054 -8.222 1.00 86.19 269 LEU A O 1
ATOM 1945 N N . PHE A 1 270 ? 0.833 6.933 -8.398 1.00 85.12 270 PHE A N 1
ATOM 1946 C CA . PHE A 1 270 ? 1.099 7.068 -6.971 1.00 85.12 270 PHE A CA 1
ATOM 1947 C C . PHE A 1 270 ? 0.592 8.408 -6.423 1.00 85.12 270 PHE A C 1
ATOM 1949 O O . PHE A 1 270 ? -0.144 8.438 -5.437 1.00 85.12 270 PHE A O 1
ATOM 1956 N N . ILE A 1 271 ? 0.896 9.515 -7.108 1.00 82.06 271 ILE A N 1
ATOM 1957 C CA . ILE A 1 271 ? 0.399 10.852 -6.761 1.00 82.06 271 ILE A CA 1
ATOM 1958 C C . ILE A 1 271 ? -1.131 10.903 -6.833 1.00 82.06 271 ILE A C 1
ATOM 1960 O O . ILE A 1 271 ? -1.765 11.460 -5.938 1.00 82.06 271 ILE A O 1
ATOM 1964 N N . ALA A 1 272 ? -1.743 10.312 -7.860 1.00 83.50 272 ALA A N 1
ATOM 1965 C CA . ALA A 1 272 ? -3.196 10.285 -8.010 1.00 83.50 272 ALA A CA 1
ATOM 1966 C C . ALA A 1 272 ? -3.883 9.470 -6.902 1.00 83.50 272 ALA A C 1
ATOM 1968 O O . ALA A 1 272 ? -4.923 9.893 -6.391 1.00 83.50 272 ALA A O 1
ATOM 1969 N N . ALA A 1 273 ? -3.302 8.333 -6.508 1.00 83.12 273 ALA A N 1
ATOM 1970 C CA . ALA A 1 273 ? -3.805 7.493 -5.425 1.00 83.12 273 ALA A CA 1
ATOM 1971 C C . ALA A 1 273 ? -3.676 8.196 -4.065 1.00 83.12 273 ALA A C 1
ATOM 1973 O O . ALA A 1 273 ? -4.658 8.306 -3.327 1.00 83.12 273 ALA A O 1
ATOM 1974 N N . VAL A 1 274 ? -2.493 8.736 -3.757 1.00 84.06 274 VAL A N 1
ATOM 1975 C CA . VAL A 1 274 ? -2.231 9.433 -2.489 1.00 84.06 274 VAL A CA 1
ATOM 1976 C C . VAL A 1 274 ? -3.023 10.736 -2.401 1.00 84.06 274 VAL A C 1
ATOM 1978 O O . VAL A 1 274 ? -3.697 10.972 -1.399 1.00 84.06 274 VAL A O 1
ATOM 1981 N N . GLY A 1 275 ? -3.022 11.554 -3.456 1.00 83.44 275 GLY A N 1
ATOM 1982 C CA . GLY A 1 275 ? -3.802 12.792 -3.530 1.00 83.44 275 GLY A CA 1
ATOM 1983 C C . GLY A 1 275 ? -5.306 12.543 -3.395 1.00 83.44 275 GLY A C 1
ATOM 1984 O O . GLY A 1 275 ? -5.994 13.267 -2.675 1.00 83.44 275 GLY A O 1
ATOM 1985 N N . GLY A 1 276 ? -5.806 11.467 -4.009 1.00 84.50 276 GLY A N 1
ATOM 1986 C CA . GLY A 1 276 ? -7.180 11.006 -3.836 1.00 84.50 276 GLY A CA 1
ATOM 1987 C C . GLY A 1 276 ? -7.500 10.616 -2.390 1.00 84.50 276 GLY A C 1
ATOM 1988 O O . GLY A 1 276 ? -8.502 11.067 -1.833 1.00 84.50 276 GLY A O 1
ATOM 1989 N N . PHE A 1 277 ? -6.638 9.820 -1.757 1.00 85.44 277 PHE A N 1
ATOM 1990 C CA . PHE A 1 277 ? -6.803 9.419 -0.357 1.00 85.44 277 PHE A CA 1
ATOM 1991 C C . PHE A 1 277 ? -6.761 10.621 0.604 1.00 85.44 277 PHE A C 1
ATOM 1993 O O . PHE A 1 277 ? -7.555 10.710 1.541 1.00 85.44 277 PHE A O 1
ATOM 2000 N N . LEU A 1 278 ? -5.887 11.595 0.347 1.00 83.88 278 LEU A N 1
ATOM 2001 C CA . LEU A 1 278 ? -5.786 12.834 1.123 1.00 83.88 278 LEU A CA 1
ATOM 2002 C C . LEU A 1 278 ? -7.024 13.719 1.002 1.00 83.88 278 LEU A C 1
ATOM 2004 O O . LEU A 1 278 ? -7.458 14.302 1.998 1.00 83.88 278 LEU A O 1
ATOM 2008 N N . ALA A 1 279 ? -7.616 13.805 -0.190 1.00 82.44 279 ALA A N 1
ATOM 2009 C CA . ALA A 1 279 ? -8.866 14.530 -0.395 1.00 82.44 279 ALA A CA 1
ATOM 2010 C C . ALA A 1 279 ? -10.000 13.937 0.460 1.00 82.44 279 ALA A C 1
ATOM 2012 O O . ALA A 1 279 ? -10.758 14.666 1.109 1.00 82.44 279 ALA A O 1
ATOM 2013 N N . VAL A 1 280 ? -10.063 12.607 0.532 1.00 83.69 280 VAL A N 1
ATOM 2014 C CA . VAL A 1 280 ? -10.992 11.879 1.403 1.00 83.69 280 VAL A CA 1
ATOM 2015 C C . VAL A 1 280 ? -10.678 12.120 2.884 1.00 83.69 280 VAL A C 1
ATOM 2017 O O . VAL A 1 280 ? -11.592 12.375 3.667 1.00 83.69 280 VAL A O 1
ATOM 2020 N N . ALA A 1 281 ? -9.404 12.110 3.281 1.00 87.00 281 ALA A N 1
ATOM 2021 C CA . ALA A 1 281 ? -9.008 12.426 4.652 1.00 87.00 281 ALA A CA 1
ATOM 2022 C C . ALA A 1 281 ? -9.503 13.819 5.063 1.00 87.00 281 ALA A C 1
ATOM 2024 O O . ALA A 1 281 ? -10.211 13.957 6.061 1.00 87.00 281 ALA A O 1
ATOM 2025 N N . ARG A 1 282 ? -9.216 14.846 4.255 1.00 82.81 282 ARG A N 1
ATOM 2026 C CA . ARG A 1 282 ? -9.667 16.225 4.505 1.00 82.81 282 ARG A CA 1
ATOM 2027 C C . ARG A 1 282 ? -11.187 16.305 4.665 1.00 82.81 282 ARG A C 1
ATOM 2029 O O . ARG A 1 282 ? -11.669 16.904 5.623 1.00 82.81 282 ARG A O 1
ATOM 2036 N N . THR A 1 283 ? -11.917 15.642 3.773 1.00 83.62 283 THR A N 1
ATOM 2037 C CA . THR A 1 283 ? -13.384 15.530 3.786 1.00 83.62 283 THR A CA 1
ATOM 2038 C C . THR A 1 283 ? -13.896 14.975 5.121 1.00 83.62 283 THR A C 1
ATOM 2040 O O . THR A 1 283 ? -14.770 15.565 5.761 1.00 83.62 283 THR A O 1
ATOM 2043 N N . VAL A 1 284 ? -13.309 13.875 5.599 1.00 85.69 284 VAL A N 1
ATOM 2044 C CA . VAL A 1 284 ? -13.658 13.286 6.902 1.00 85.69 284 VAL A CA 1
ATOM 2045 C C . VAL A 1 284 ? -13.351 14.263 8.043 1.00 85.69 284 VAL A C 1
ATOM 2047 O O . VAL A 1 284 ? -14.179 14.447 8.937 1.00 85.69 284 VAL A O 1
ATOM 2050 N N . GLY A 1 285 ? -12.209 14.952 7.992 1.00 83.62 285 GLY A N 1
ATOM 2051 C CA . GLY A 1 285 ? -11.839 15.970 8.978 1.00 83.62 285 GLY A CA 1
ATOM 2052 C C . GLY A 1 285 ? -12.839 17.128 9.064 1.00 83.62 285 GLY A C 1
ATOM 2053 O O . GLY A 1 285 ? -13.171 17.575 10.165 1.00 83.62 285 GLY A O 1
ATOM 2054 N N . GLU A 1 286 ? -13.379 17.579 7.928 1.00 84.81 286 GLU A N 1
ATOM 2055 C CA . GLU A 1 286 ? -14.400 18.633 7.868 1.00 84.81 286 GLU A CA 1
ATOM 2056 C C . GLU A 1 286 ? -15.719 18.215 8.535 1.00 84.81 286 GLU A C 1
ATOM 2058 O O . GLU A 1 286 ? -16.310 19.017 9.265 1.00 84.81 286 GLU A O 1
ATOM 2063 N N . ILE A 1 287 ? -16.158 16.958 8.371 1.00 84.44 287 ILE A N 1
ATOM 2064 C CA . ILE A 1 287 ? -17.352 16.421 9.061 1.00 84.44 287 ILE A CA 1
ATOM 2065 C C . ILE A 1 287 ? -17.184 16.516 10.574 1.00 84.44 287 ILE A C 1
ATOM 2067 O O . ILE A 1 287 ? -18.084 16.983 11.284 1.00 84.44 287 ILE A O 1
ATOM 2071 N N . TYR A 1 288 ? -16.032 16.067 11.072 1.00 81.56 288 TYR A N 1
ATOM 2072 C CA . TYR A 1 288 ? -15.743 16.060 12.501 1.00 81.56 288 TYR A CA 1
ATOM 2073 C C . TYR A 1 288 ? -15.691 17.478 13.073 1.00 81.56 288 TYR A C 1
ATOM 2075 O O . TYR A 1 288 ? -16.260 17.726 14.141 1.00 81.56 288 TYR A O 1
ATOM 2083 N N . LEU A 1 289 ? -15.081 18.422 12.352 1.00 81.19 289 LEU A N 1
ATOM 2084 C CA . LEU A 1 289 ? -15.000 19.813 12.796 1.00 81.19 289 LEU A CA 1
ATOM 2085 C C . LEU A 1 289 ? -16.360 20.521 12.758 1.00 81.19 289 LEU A C 1
ATOM 2087 O O . LEU A 1 289 ? -16.699 21.213 13.719 1.00 81.19 289 LEU A O 1
ATOM 2091 N N . ARG A 1 290 ? -17.183 20.297 11.723 1.00 81.75 290 ARG A N 1
ATOM 2092 C CA . ARG A 1 290 ? -18.544 20.866 11.641 1.00 81.75 290 ARG A CA 1
ATOM 2093 C C . ARG A 1 290 ? -19.421 20.425 12.816 1.00 81.75 290 ARG A C 1
ATOM 2095 O O . ARG A 1 290 ? -20.096 21.256 13.418 1.00 81.75 290 ARG A O 1
ATOM 2102 N N . ARG A 1 291 ? -19.354 19.147 13.216 1.00 82.12 291 ARG A N 1
ATOM 2103 C CA . ARG A 1 291 ? -20.072 18.634 14.406 1.00 82.12 291 ARG A CA 1
ATOM 2104 C C . ARG A 1 291 ? -19.583 19.240 15.723 1.00 82.12 291 ARG A C 1
ATOM 2106 O O . ARG A 1 291 ? -20.305 19.202 16.719 1.00 82.12 291 ARG A O 1
ATOM 2113 N N . ARG A 1 292 ? -18.343 19.727 15.763 1.00 79.12 292 ARG A N 1
ATOM 2114 C CA . ARG A 1 292 ? -17.751 20.367 16.942 1.00 79.12 292 ARG A CA 1
ATOM 2115 C C . ARG A 1 292 ? -18.154 21.839 17.034 1.00 79.12 292 ARG A C 1
ATOM 2117 O O . ARG A 1 292 ? -18.574 22.275 18.098 1.00 79.12 292 ARG A O 1
ATOM 2124 N N . MET A 1 293 ? -18.158 22.549 15.904 1.00 79.44 293 MET A N 1
ATOM 2125 C CA . MET A 1 293 ? -18.685 23.919 15.817 1.00 79.44 293 MET A CA 1
ATOM 2126 C C . MET A 1 293 ? -20.182 23.982 16.150 1.00 79.44 293 MET A C 1
ATOM 2128 O O . MET A 1 293 ? -20.608 24.873 16.874 1.00 79.44 293 MET A O 1
ATOM 2132 N N . ALA A 1 294 ? -20.970 22.989 15.719 1.00 82.19 294 ALA A N 1
ATOM 2133 C CA . ALA A 1 294 ? -22.388 22.886 16.081 1.00 82.19 294 ALA A CA 1
ATOM 2134 C C . ALA A 1 294 ? -22.635 22.726 17.597 1.00 82.19 294 ALA A C 1
ATOM 2136 O O . ALA A 1 294 ? -23.737 22.987 18.067 1.00 82.19 294 ALA A O 1
ATOM 2137 N N . ARG A 1 295 ? -21.620 22.314 18.370 1.00 82.88 295 ARG A N 1
ATOM 2138 C CA . ARG A 1 295 ? -21.670 22.210 19.838 1.00 82.88 295 ARG A CA 1
ATOM 2139 C C . ARG A 1 295 ? -21.172 23.468 20.560 1.00 82.88 295 ARG A C 1
ATOM 2141 O O . ARG A 1 295 ? -21.022 23.440 21.775 1.00 82.88 295 ARG A O 1
ATOM 2148 N N . GLY A 1 296 ? -20.924 24.562 19.836 1.00 80.38 296 GLY A N 1
ATOM 2149 C CA . GLY A 1 296 ? -20.528 25.846 20.424 1.00 80.38 296 GLY A CA 1
ATOM 2150 C C . GLY A 1 296 ? -19.090 25.891 20.943 1.00 80.38 296 GLY A C 1
ATOM 2151 O O . GLY A 1 296 ? -18.701 26.863 21.584 1.00 80.38 296 GLY A O 1
ATOM 2152 N N . GLU A 1 297 ? -18.274 24.870 20.666 1.00 79.88 297 GLU A N 1
ATOM 2153 C CA . GLU A 1 297 ? -16.853 24.915 20.996 1.00 79.88 297 GLU A CA 1
ATOM 2154 C C . GLU A 1 297 ? -16.152 25.876 20.030 1.00 79.88 297 GLU A C 1
ATOM 2156 O O . GLU A 1 297 ? -16.029 25.594 18.835 1.00 79.88 297 GLU A O 1
ATOM 2161 N N . ALA A 1 298 ? -15.701 27.021 20.550 1.00 66.50 298 ALA A N 1
ATOM 2162 C CA . ALA A 1 298 ? -14.906 27.985 19.803 1.00 66.50 298 ALA A CA 1
ATOM 2163 C C . ALA A 1 298 ? -13.607 27.313 19.339 1.00 66.50 298 ALA A C 1
ATOM 2165 O O . ALA A 1 298 ? -12.685 27.073 20.121 1.00 66.50 298 ALA A O 1
ATOM 2166 N N . VAL A 1 299 ? -13.545 26.961 18.055 1.00 63.97 299 VAL A N 1
ATOM 2167 C CA . VAL A 1 299 ? -12.335 26.404 17.459 1.00 63.97 299 VAL A CA 1
ATOM 2168 C C . VAL A 1 299 ? -11.433 27.585 17.092 1.00 63.97 299 VAL A C 1
ATOM 2170 O O . VAL A 1 299 ? -11.836 28.399 16.264 1.00 63.97 299 VAL A O 1
ATOM 2173 N N . PRO A 1 300 ? -10.225 27.710 17.675 1.00 64.69 300 PRO A N 1
ATOM 2174 C CA . PRO A 1 300 ? -9.294 28.756 17.270 1.00 64.69 300 PRO A CA 1
ATOM 2175 C C . PRO A 1 300 ? -8.982 28.615 15.775 1.00 64.69 300 PRO A C 1
ATOM 2177 O O . PRO A 1 300 ? -8.780 27.495 15.292 1.00 64.69 300 PRO A O 1
ATOM 2180 N N . THR A 1 301 ? -8.938 29.747 15.066 1.00 62.38 301 THR A N 1
ATOM 2181 C CA . THR A 1 301 ? -8.822 29.963 13.603 1.00 62.38 301 THR A CA 1
ATOM 2182 C C . THR A 1 301 ? -7.552 29.401 12.939 1.00 62.38 301 THR A C 1
ATOM 2184 O O . THR A 1 301 ? -7.191 29.768 11.823 1.00 62.38 301 THR A O 1
ATOM 2187 N N . TRP A 1 302 ? -6.854 28.477 13.593 1.00 48.88 302 TRP A N 1
ATOM 2188 C CA . TRP A 1 302 ? -5.610 27.883 13.121 1.00 48.88 302 TRP A CA 1
ATOM 2189 C C . TRP A 1 302 ? -5.838 26.840 12.014 1.00 48.88 302 TRP A C 1
ATOM 2191 O O . TRP A 1 302 ? -5.999 25.655 12.296 1.00 48.88 302 TRP A O 1
ATOM 2201 N N . GLY A 1 303 ? -5.795 27.317 10.765 1.00 67.88 303 GLY A N 1
ATOM 2202 C CA . GLY A 1 303 ? -5.174 26.687 9.589 1.00 67.88 303 GLY A CA 1
ATOM 2203 C C . GLY A 1 303 ? -5.823 25.437 8.976 1.00 67.88 303 GLY A C 1
ATOM 2204 O O . GLY A 1 303 ? -6.116 24.453 9.655 1.00 67.88 303 GLY A O 1
ATOM 2205 N N . SER A 1 304 ? -5.906 25.413 7.639 1.00 67.94 304 SER A N 1
ATOM 2206 C CA . SER A 1 304 ? -6.355 24.269 6.821 1.00 67.94 304 SER A CA 1
ATOM 2207 C C . SER A 1 304 ? -5.648 22.939 7.138 1.00 67.94 304 SER A C 1
ATOM 2209 O O . SER A 1 304 ? -6.179 21.863 6.868 1.00 67.94 304 SER A O 1
ATOM 2211 N N . TYR A 1 305 ? -4.475 23.002 7.772 1.00 74.81 305 TYR A N 1
ATOM 2212 C CA . TYR A 1 305 ? -3.695 21.853 8.223 1.00 74.81 305 TYR A CA 1
ATOM 2213 C C . TYR A 1 305 ? -4.449 20.935 9.203 1.00 74.81 305 TYR A C 1
ATOM 2215 O O . TYR A 1 305 ? -4.328 19.710 9.130 1.00 74.81 305 TYR A O 1
ATOM 2223 N N . ARG A 1 306 ? -5.290 21.492 10.090 1.00 79.19 306 ARG A N 1
ATOM 2224 C CA . ARG A 1 306 ? -6.022 20.691 11.090 1.00 79.19 306 ARG A CA 1
ATOM 2225 C C . ARG A 1 306 ? -7.015 19.724 10.454 1.00 79.19 306 ARG A C 1
ATOM 2227 O O . ARG A 1 306 ? -7.184 18.625 10.972 1.00 79.19 306 ARG A O 1
ATOM 2234 N N . TYR A 1 307 ? -7.639 20.093 9.335 1.00 79.75 307 TYR A N 1
ATOM 2235 C CA . TYR A 1 307 ? -8.592 19.214 8.650 1.00 79.75 307 TYR A CA 1
ATOM 2236 C C . TYR A 1 307 ? -7.927 17.927 8.167 1.00 79.75 307 TYR A C 1
ATOM 2238 O O . TYR A 1 307 ? -8.503 16.854 8.307 1.00 79.75 307 TYR A O 1
ATOM 2246 N N . ILE A 1 308 ? -6.694 18.015 7.669 1.00 81.44 308 ILE A N 1
ATOM 2247 C CA . ILE A 1 308 ? -5.945 16.841 7.211 1.00 81.44 308 ILE A CA 1
ATOM 2248 C C . ILE A 1 308 ? -5.536 15.978 8.399 1.00 81.44 308 ILE A C 1
ATOM 2250 O O . ILE A 1 308 ? -5.751 14.772 8.364 1.00 81.44 308 ILE A O 1
ATOM 2254 N N . VAL A 1 309 ? -5.021 16.579 9.476 1.00 84.31 309 VAL A N 1
ATOM 2255 C CA . VAL A 1 309 ? -4.621 15.828 10.677 1.00 84.31 309 VAL A CA 1
ATOM 2256 C C . VAL A 1 309 ? -5.816 15.108 11.309 1.00 84.31 309 VAL A C 1
ATOM 2258 O O . VAL A 1 309 ? -5.726 13.915 11.594 1.00 84.31 309 VAL A O 1
ATOM 2261 N N . TYR A 1 310 ? -6.957 15.786 11.482 1.00 85.88 310 TYR A N 1
ATOM 2262 C CA . TYR A 1 310 ? -8.177 15.149 11.996 1.00 85.88 310 TYR A CA 1
ATOM 2263 C C . TYR A 1 310 ? -8.758 14.125 11.022 1.00 85.88 310 TYR A C 1
ATOM 2265 O O . TYR A 1 310 ? -9.302 13.114 11.455 1.00 85.88 310 TYR A O 1
ATOM 2273 N N . GLY A 1 311 ? -8.606 14.362 9.723 1.00 84.62 311 GLY A N 1
ATOM 2274 C CA . GLY A 1 311 ? -8.941 13.418 8.671 1.00 84.62 311 GLY A CA 1
ATOM 2275 C C . GLY A 1 311 ? -8.152 12.120 8.756 1.00 84.62 311 GLY A C 1
ATOM 2276 O O . GLY A 1 311 ? -8.742 11.042 8.812 1.00 84.62 311 GLY A O 1
ATOM 2277 N N . LEU A 1 312 ? -6.821 12.224 8.827 1.00 86.12 312 LEU A N 1
ATOM 2278 C CA . LEU A 1 312 ? -5.931 11.081 9.012 1.00 86.12 312 LEU A CA 1
ATOM 2279 C C . LEU A 1 312 ? -6.207 10.374 10.336 1.00 86.12 312 LEU A C 1
ATOM 2281 O O . LEU A 1 312 ? -6.230 9.154 10.345 1.00 86.12 312 LEU A O 1
ATOM 2285 N N . LEU A 1 313 ? -6.468 11.102 11.425 1.00 88.31 313 LEU A N 1
ATOM 2286 C CA . LEU A 1 313 ? -6.894 10.507 12.698 1.00 88.31 313 LEU A CA 1
ATOM 2287 C C . LEU A 1 313 ? -8.238 9.777 12.575 1.00 88.31 313 LEU A C 1
ATOM 2289 O O . LEU A 1 313 ? -8.408 8.706 13.152 1.00 88.31 313 LEU A O 1
ATOM 2293 N N . GLY A 1 314 ? -9.182 10.317 11.804 1.00 88.00 314 GLY A N 1
ATOM 2294 C CA . GLY A 1 314 ? -10.446 9.653 11.495 1.00 88.00 314 GLY A CA 1
ATOM 2295 C C . GLY A 1 314 ? -10.227 8.351 10.725 1.00 88.00 314 GLY A C 1
ATOM 2296 O O . GLY A 1 314 ? -10.764 7.313 11.105 1.00 88.00 314 GLY A O 1
ATOM 2297 N N . LEU A 1 315 ? -9.369 8.370 9.705 1.00 87.44 315 LEU A N 1
ATOM 2298 C CA . LEU A 1 315 ? -8.964 7.172 8.964 1.00 87.44 315 LEU A CA 1
ATOM 2299 C C . LEU A 1 315 ? -8.191 6.187 9.846 1.00 87.44 315 LEU A C 1
ATOM 2301 O O . LEU A 1 315 ? -8.442 4.995 9.782 1.00 87.44 315 LEU A O 1
ATOM 2305 N N . LEU A 1 316 ? -7.309 6.665 10.720 1.00 89.06 316 LEU A N 1
ATOM 2306 C CA . LEU A 1 316 ? -6.589 5.853 11.700 1.00 89.06 316 LEU A CA 1
ATOM 2307 C C . LEU A 1 316 ? -7.569 5.155 12.649 1.00 89.06 316 LEU A C 1
ATOM 2309 O O . LEU A 1 316 ? -7.380 3.994 13.011 1.00 89.06 316 LEU A O 1
ATOM 2313 N N . SER A 1 317 ? -8.653 5.843 13.017 1.00 89.94 317 SER A N 1
ATOM 2314 C CA . SER A 1 317 ? -9.647 5.307 13.942 1.00 89.94 317 SER A CA 1
ATOM 2315 C C . SER A 1 317 ? -10.389 4.083 13.406 1.00 89.94 317 SER A C 1
ATOM 2317 O O . SER A 1 317 ? -10.862 3.275 14.200 1.00 89.94 317 SER A O 1
ATOM 2319 N N . ILE A 1 318 ? -10.408 3.879 12.083 1.00 91.06 318 ILE A N 1
ATOM 2320 C CA . ILE A 1 318 ? -10.972 2.671 11.465 1.00 91.06 318 ILE A CA 1
ATOM 2321 C C . ILE A 1 318 ? -10.141 1.419 11.784 1.00 91.06 318 ILE A C 1
ATOM 2323 O O . ILE A 1 318 ? -10.679 0.316 11.842 1.00 91.06 318 ILE A O 1
ATOM 2327 N N . TRP A 1 319 ? -8.837 1.592 12.024 1.00 91.81 319 TRP A N 1
ATOM 2328 C CA . TRP A 1 319 ? -7.892 0.512 12.302 1.00 91.81 319 TRP A CA 1
ATOM 2329 C C . TRP A 1 319 ? -7.767 0.207 13.800 1.00 91.81 319 TRP A C 1
ATOM 2331 O O . TRP A 1 319 ? -7.335 -0.885 14.167 1.00 91.81 319 TRP A O 1
ATOM 2341 N N . LEU A 1 320 ? -8.192 1.125 14.678 1.00 89.69 320 LEU A N 1
ATOM 2342 C CA . LEU A 1 320 ? -8.164 0.935 16.135 1.00 89.69 320 LEU A CA 1
ATOM 2343 C C . LEU A 1 320 ? -8.938 -0.317 16.590 1.00 89.69 320 LEU A C 1
ATOM 2345 O O . LEU A 1 320 ? -8.362 -1.111 17.334 1.00 89.69 320 LEU A O 1
ATOM 2349 N N . PRO A 1 321 ? -10.187 -0.572 16.142 1.00 90.69 321 PRO A N 1
ATOM 2350 C CA . PRO A 1 321 ? -10.899 -1.797 16.501 1.00 90.69 321 PRO A CA 1
ATOM 2351 C C . PRO A 1 321 ? -10.173 -3.064 16.043 1.00 90.69 321 PRO A C 1
ATOM 2353 O O . PRO A 1 321 ? -10.148 -4.044 16.781 1.00 90.69 321 PRO A O 1
ATOM 2356 N N . ALA A 1 322 ? -9.560 -3.041 14.853 1.00 87.69 322 ALA A N 1
ATOM 2357 C CA . ALA A 1 322 ? -8.816 -4.180 14.316 1.00 87.69 322 ALA A CA 1
ATOM 2358 C C . ALA A 1 322 ? -7.576 -4.504 15.168 1.00 87.69 322 ALA A C 1
ATOM 2360 O O . ALA A 1 322 ? -7.323 -5.670 15.460 1.00 87.69 322 ALA A O 1
ATOM 2361 N N . LEU A 1 323 ? -6.857 -3.475 15.631 1.00 86.69 323 LEU A N 1
ATOM 2362 C CA . LEU A 1 323 ? -5.727 -3.617 16.555 1.00 86.69 323 LEU A CA 1
ATOM 2363 C C . LEU A 1 323 ? -6.166 -4.133 17.934 1.00 86.69 323 LEU A C 1
ATOM 2365 O O . LEU A 1 323 ? -5.549 -5.051 18.471 1.00 86.69 323 LEU A O 1
ATOM 2369 N N . LEU A 1 324 ? -7.245 -3.574 18.496 1.00 87.69 324 LEU A N 1
ATOM 2370 C CA . LEU A 1 324 ? -7.747 -3.949 19.826 1.00 87.69 324 LEU A CA 1
ATOM 2371 C C . LEU A 1 324 ? -8.265 -5.391 19.874 1.00 87.69 324 LEU A C 1
ATOM 2373 O O . LEU A 1 324 ? -8.052 -6.091 20.862 1.00 87.69 324 LEU A O 1
ATOM 2377 N N . LEU A 1 325 ? -8.927 -5.842 18.806 1.00 87.56 325 LEU A N 1
ATOM 2378 C CA . LEU A 1 325 ? -9.492 -7.191 18.695 1.00 87.56 325 LEU A CA 1
ATOM 2379 C C . LEU A 1 325 ? -8.540 -8.190 18.028 1.00 87.56 325 LEU A C 1
ATOM 2381 O O . LEU A 1 325 ? -8.935 -9.330 17.785 1.00 87.56 325 LEU A O 1
ATOM 2385 N N . GLY A 1 326 ? -7.285 -7.803 17.774 1.00 82.25 326 GLY A N 1
ATOM 2386 C CA . GLY A 1 326 ? -6.274 -8.654 17.144 1.00 82.25 326 GLY A CA 1
ATOM 2387 C C . GLY A 1 326 ? -5.986 -9.955 17.902 1.00 82.25 326 GLY A C 1
ATOM 2388 O O . GLY A 1 326 ? -5.616 -10.950 17.286 1.00 82.25 326 GLY A O 1
ATOM 2389 N N . SER A 1 327 ? -6.213 -9.998 19.220 1.00 81.06 327 SER A N 1
ATOM 2390 C CA . SER A 1 327 ? -6.060 -11.227 20.016 1.00 81.06 327 SER A CA 1
ATOM 2391 C C . SER A 1 327 ? -7.237 -12.192 19.920 1.00 81.06 327 SER A C 1
ATOM 2393 O O . SER A 1 327 ? -7.102 -13.344 20.330 1.00 81.06 327 SER A O 1
ATOM 2395 N N . VAL A 1 328 ? -8.366 -11.775 19.342 1.00 87.00 328 VAL A N 1
ATOM 2396 C CA . VAL A 1 328 ? -9.450 -12.683 18.962 1.00 87.00 328 VAL A CA 1
ATOM 2397 C C . VAL A 1 328 ? -9.249 -13.037 17.485 1.00 87.00 328 VAL A C 1
ATOM 2399 O O . VAL A 1 328 ? -9.540 -12.202 16.630 1.00 87.00 328 VAL A O 1
ATOM 2402 N N . PRO A 1 329 ? -8.812 -14.264 17.134 1.00 79.69 329 PRO A N 1
ATOM 2403 C CA . PRO A 1 329 ? -8.370 -14.583 15.773 1.00 79.69 329 PRO A CA 1
ATOM 2404 C C . PRO A 1 329 ? -9.430 -14.289 14.705 1.00 79.69 329 PRO A C 1
ATOM 2406 O O . PRO A 1 329 ? -9.128 -13.774 13.632 1.00 79.69 329 PRO A O 1
ATOM 2409 N N . VAL A 1 330 ? -10.698 -14.576 15.013 1.00 88.50 330 VAL A N 1
ATOM 2410 C CA . VAL A 1 330 ? -11.813 -14.370 14.080 1.00 88.50 330 VAL A CA 1
ATOM 2411 C C . VAL A 1 330 ? -12.205 -12.894 13.995 1.00 88.50 330 VAL A C 1
ATOM 2413 O O . VAL A 1 330 ? -12.300 -12.355 12.896 1.00 88.50 330 VAL A O 1
ATOM 2416 N N . ALA A 1 331 ? -12.401 -12.220 15.134 1.00 87.25 331 ALA A N 1
ATOM 2417 C CA . ALA A 1 331 ? -12.840 -10.824 15.151 1.00 87.25 331 ALA A CA 1
ATOM 2418 C C . ALA A 1 331 ? -11.756 -9.872 14.623 1.00 87.25 331 ALA A C 1
ATOM 2420 O O . ALA A 1 331 ? -12.062 -8.995 13.816 1.00 87.25 331 ALA A O 1
ATOM 2421 N N . GLY A 1 332 ? -10.494 -10.088 15.007 1.00 86.38 332 GLY A N 1
ATOM 2422 C CA . GLY A 1 332 ? -9.349 -9.334 14.503 1.00 86.38 332 GLY A CA 1
ATOM 2423 C C . GLY A 1 332 ? -9.207 -9.461 12.989 1.00 86.38 332 GLY A C 1
ATOM 2424 O O . GLY A 1 332 ? -9.071 -8.449 12.302 1.00 86.38 332 GLY A O 1
ATOM 2425 N N . THR A 1 333 ? -9.343 -10.677 12.445 1.00 84.69 333 THR A N 1
ATOM 2426 C CA . THR A 1 333 ? -9.301 -10.886 10.989 1.00 84.69 333 THR A CA 1
ATOM 2427 C C . THR A 1 333 ? -10.441 -10.143 10.303 1.00 84.69 333 THR A C 1
ATOM 2429 O O . THR A 1 333 ? -10.175 -9.325 9.429 1.00 84.69 333 THR A O 1
ATOM 2432 N N . VAL A 1 334 ? -11.695 -10.343 10.728 1.00 90.81 334 VAL A N 1
ATOM 2433 C CA . VAL A 1 334 ? -12.871 -9.694 10.113 1.00 90.81 334 VAL A CA 1
ATOM 2434 C C . VAL A 1 334 ? -12.758 -8.168 10.135 1.00 90.81 334 VAL A C 1
ATOM 2436 O O . VAL A 1 334 ? -13.060 -7.513 9.135 1.00 90.81 334 VAL A O 1
ATOM 2439 N N . LEU A 1 335 ? -12.286 -7.585 11.238 1.00 90.56 335 LEU A N 1
ATOM 2440 C CA . LEU A 1 335 ? -12.098 -6.138 11.338 1.00 90.56 335 LEU A CA 1
ATOM 2441 C C . LEU A 1 335 ? -10.935 -5.633 10.492 1.00 90.56 335 LEU A C 1
ATOM 2443 O O . LEU A 1 335 ? -11.068 -4.582 9.874 1.00 90.56 335 LEU A O 1
ATOM 2447 N N . THR A 1 336 ? -9.840 -6.386 10.399 1.00 86.38 336 THR A N 1
ATOM 2448 C CA . THR A 1 336 ? -8.715 -6.049 9.514 1.00 86.38 336 THR A CA 1
ATOM 2449 C C . THR A 1 336 ? -9.155 -6.069 8.052 1.00 86.38 336 THR A C 1
ATOM 2451 O O . THR A 1 336 ? -8.861 -5.138 7.307 1.00 86.38 336 THR A O 1
ATOM 2454 N N . VAL A 1 337 ? -9.925 -7.086 7.652 1.00 89.75 337 VAL A N 1
ATOM 2455 C CA . VAL A 1 337 ? -10.518 -7.190 6.309 1.00 89.75 337 VAL A CA 1
ATOM 2456 C C . VAL A 1 337 ? -11.424 -6.000 6.034 1.00 89.75 337 VAL A C 1
ATOM 2458 O O . VAL A 1 337 ? -11.339 -5.389 4.975 1.00 89.75 337 VAL A O 1
ATOM 2461 N N . SER A 1 338 ? -12.284 -5.663 6.995 1.00 90.94 338 SER A N 1
ATOM 2462 C CA . SER A 1 338 ? -13.252 -4.577 6.856 1.00 90.94 338 SER A CA 1
ATOM 2463 C C . SER A 1 338 ? -12.554 -3.221 6.766 1.00 90.94 338 SER A C 1
ATOM 2465 O O . SER A 1 338 ? -12.874 -2.427 5.886 1.00 90.94 338 SER A O 1
ATOM 2467 N N . ALA A 1 339 ? -11.562 -2.968 7.626 1.00 90.50 339 ALA A N 1
ATOM 2468 C CA . ALA A 1 339 ? -10.751 -1.752 7.609 1.00 90.50 339 ALA A CA 1
ATOM 2469 C C . ALA A 1 339 ? -9.977 -1.616 6.292 1.00 90.50 339 ALA A C 1
ATOM 2471 O O . ALA A 1 339 ? -9.965 -0.542 5.686 1.00 90.50 339 ALA A O 1
ATOM 2472 N N . ALA A 1 340 ? -9.396 -2.709 5.802 1.00 89.19 340 ALA A N 1
ATOM 2473 C CA . ALA A 1 340 ? -8.715 -2.741 4.518 1.00 89.19 340 ALA A CA 1
ATOM 2474 C C . ALA A 1 340 ? -9.656 -2.520 3.336 1.00 89.19 340 ALA A C 1
ATOM 2476 O O . ALA A 1 340 ? -9.347 -1.726 2.451 1.00 89.19 340 ALA A O 1
ATOM 2477 N N . PHE A 1 341 ? -10.819 -3.169 3.338 1.00 92.56 341 PHE A N 1
ATOM 2478 C CA . PHE A 1 341 ? -11.837 -2.987 2.311 1.00 92.56 341 PHE A CA 1
ATOM 2479 C C . PHE A 1 341 ? -12.321 -1.536 2.273 1.00 92.56 341 PHE A C 1
ATOM 2481 O O . PHE A 1 341 ? -12.370 -0.927 1.208 1.00 92.56 341 PHE A O 1
ATOM 2488 N N . LEU A 1 342 ? -12.600 -0.942 3.436 1.00 91.12 342 LEU A N 1
ATOM 2489 C CA . LEU A 1 342 ? -12.984 0.465 3.537 1.00 91.12 342 LEU A CA 1
ATOM 2490 C C . LEU A 1 342 ? -11.861 1.381 3.043 1.00 91.12 342 LEU A C 1
ATOM 2492 O O . LEU A 1 342 ? -12.121 2.282 2.251 1.00 91.12 342 LEU A O 1
ATOM 2496 N N . THR A 1 343 ? -10.612 1.113 3.430 1.00 89.25 343 THR A N 1
ATOM 2497 C CA . THR A 1 343 ? -9.435 1.851 2.942 1.00 89.25 343 THR A CA 1
ATOM 2498 C C . THR A 1 343 ? -9.311 1.755 1.419 1.00 89.25 343 THR A C 1
ATOM 2500 O O . THR A 1 343 ? -9.079 2.767 0.760 1.00 89.25 343 THR A O 1
ATOM 2503 N N . TRP A 1 344 ? -9.535 0.572 0.843 1.00 92.25 344 TRP A N 1
ATOM 2504 C CA . TRP A 1 344 ? -9.524 0.352 -0.602 1.00 92.25 344 TRP A CA 1
ATOM 2505 C C . TRP A 1 344 ? -10.651 1.109 -1.318 1.00 92.25 344 TRP A C 1
ATOM 2507 O O . TRP A 1 344 ? -10.400 1.759 -2.335 1.00 92.25 344 TRP A O 1
ATOM 2517 N N . VAL A 1 345 ? -11.873 1.099 -0.774 1.00 92.12 345 VAL A N 1
ATOM 2518 C CA . VAL A 1 345 ? -13.005 1.878 -1.310 1.00 92.12 345 VAL A CA 1
ATOM 2519 C C . VAL A 1 345 ? -12.689 3.375 -1.287 1.00 92.12 345 VAL A C 1
ATOM 2521 O O . VAL A 1 345 ? -12.894 4.063 -2.288 1.00 92.12 345 VAL A O 1
ATOM 2524 N N . LEU A 1 346 ? -12.147 3.875 -0.173 1.00 90.06 346 LEU A N 1
ATOM 2525 C CA . LEU A 1 346 ? -11.765 5.279 0.007 1.00 90.06 346 LEU A CA 1
ATOM 2526 C C . LEU A 1 346 ? -10.650 5.681 -0.973 1.00 90.06 346 LEU A C 1
ATOM 2528 O O . LEU A 1 346 ? -10.759 6.715 -1.632 1.00 90.06 346 LEU A O 1
ATOM 2532 N N . ALA A 1 347 ? -9.625 4.841 -1.136 1.00 88.75 347 ALA A N 1
ATOM 2533 C CA . ALA A 1 347 ? -8.548 5.060 -2.101 1.00 88.75 347 ALA A CA 1
ATOM 2534 C C . ALA A 1 347 ? -9.066 5.067 -3.549 1.00 88.75 347 ALA A C 1
ATOM 2536 O O . ALA A 1 347 ? -8.714 5.952 -4.328 1.00 88.75 347 ALA A O 1
ATOM 2537 N N . THR A 1 348 ? -9.959 4.136 -3.897 1.00 91.81 348 THR A N 1
ATOM 2538 C CA . THR A 1 348 ? -10.552 4.035 -5.241 1.00 91.81 348 THR A CA 1
ATOM 2539 C C . THR A 1 348 ? -11.446 5.238 -5.550 1.00 91.81 348 THR A C 1
ATOM 2541 O O . THR A 1 348 ? -11.364 5.807 -6.638 1.00 91.81 348 THR A O 1
ATOM 2544 N N . ALA A 1 349 ? -12.251 5.690 -4.585 1.00 90.62 349 ALA A N 1
ATOM 2545 C CA . ALA A 1 349 ? -13.068 6.895 -4.725 1.00 90.62 349 ALA A CA 1
ATOM 2546 C C . ALA A 1 349 ? -12.220 8.161 -4.890 1.00 90.62 349 ALA A C 1
ATOM 2548 O O . ALA A 1 349 ? -12.510 8.987 -5.759 1.00 90.62 349 ALA A O 1
ATOM 2549 N N . GLY A 1 350 ? -11.150 8.289 -4.103 1.00 88.12 350 GLY A N 1
ATOM 2550 C CA . GLY A 1 350 ? -10.186 9.375 -4.240 1.00 88.12 350 GLY A CA 1
ATOM 2551 C C . GLY A 1 350 ? -9.512 9.384 -5.614 1.00 88.12 350 GLY A C 1
ATOM 2552 O O . GLY A 1 350 ? -9.448 10.425 -6.266 1.00 88.12 350 GLY A O 1
ATOM 2553 N N . PHE A 1 351 ? -9.061 8.222 -6.085 1.00 88.81 351 PHE A N 1
ATOM 2554 C CA . PHE A 1 351 ? -8.438 8.062 -7.398 1.00 88.81 351 PHE A CA 1
ATOM 2555 C C . PHE A 1 351 ? -9.396 8.393 -8.556 1.00 88.81 351 PHE A C 1
ATOM 2557 O O . PHE A 1 351 ? -9.033 9.082 -9.505 1.00 88.81 351 PHE A O 1
ATOM 2564 N N . GLY A 1 352 ? -10.659 7.979 -8.483 1.00 89.94 352 GLY A N 1
ATOM 2565 C CA . GLY A 1 352 ? -11.622 8.365 -9.513 1.00 89.94 352 GLY A CA 1
ATOM 2566 C C . GLY A 1 352 ? -11.945 9.861 -9.510 1.00 89.94 352 GLY A C 1
ATOM 2567 O O . GLY A 1 352 ? -12.116 10.453 -10.576 1.00 89.94 352 GLY A O 1
ATOM 2568 N N . ALA A 1 353 ? -11.949 10.511 -8.342 1.00 87.69 353 ALA A N 1
ATOM 2569 C CA . ALA A 1 353 ? -12.112 11.962 -8.257 1.00 87.69 353 ALA A CA 1
ATOM 2570 C C . ALA A 1 353 ? -10.933 12.726 -8.889 1.00 87.69 353 ALA A C 1
ATOM 2572 O O . ALA A 1 353 ? -11.145 13.760 -9.535 1.00 87.69 353 ALA A O 1
ATOM 2573 N N . THR A 1 354 ? -9.698 12.222 -8.776 1.00 87.38 354 THR A N 1
ATOM 2574 C CA . THR A 1 354 ? -8.544 12.829 -9.465 1.00 87.38 354 THR A CA 1
ATOM 2575 C C . THR A 1 354 ? -8.656 12.682 -10.984 1.00 87.38 354 THR A C 1
ATOM 2577 O O . THR A 1 354 ? -8.392 13.647 -11.701 1.00 87.38 354 THR A O 1
ATOM 2580 N N . ILE A 1 355 ? -9.155 11.551 -11.492 1.00 87.81 355 ILE A N 1
ATOM 2581 C CA . ILE A 1 355 ? -9.411 11.365 -12.931 1.00 87.81 355 ILE A CA 1
ATOM 2582 C C . ILE A 1 355 ? -10.514 12.301 -13.437 1.00 87.81 355 ILE A C 1
ATOM 2584 O O . ILE A 1 355 ? -10.316 13.005 -14.431 1.00 87.81 355 ILE A O 1
ATOM 2588 N N . ILE A 1 356 ? -11.666 12.352 -12.757 1.00 87.00 356 ILE A N 1
ATOM 2589 C CA . ILE A 1 356 ? -12.807 13.184 -13.179 1.00 87.00 356 ILE A CA 1
ATOM 2590 C C . ILE A 1 356 ? -12.431 14.669 -13.167 1.00 87.00 356 ILE A C 1
ATOM 2592 O O . ILE A 1 356 ? -12.741 15.394 -14.115 1.00 87.00 356 ILE A O 1
ATOM 2596 N N . SER A 1 357 ? -11.723 15.118 -12.128 1.00 82.38 357 SER A N 1
ATOM 2597 C CA . SER A 1 357 ? -11.251 16.506 -12.027 1.00 82.38 357 SER A CA 1
ATOM 2598 C C . SER A 1 357 ? -10.111 16.832 -13.000 1.00 82.38 357 SER A C 1
ATOM 2600 O O . SER A 1 357 ? -9.686 17.988 -13.066 1.00 82.38 357 SER A O 1
ATOM 2602 N N . ARG A 1 358 ? -9.606 15.843 -13.760 1.00 81.94 358 ARG A N 1
ATOM 2603 C CA . ARG A 1 358 ? -8.385 15.945 -14.578 1.00 81.94 358 ARG A CA 1
ATOM 2604 C C . ARG A 1 358 ? -7.230 16.531 -13.759 1.00 81.94 358 ARG A C 1
ATOM 2606 O O . ARG A 1 358 ? -6.605 17.507 -14.172 1.00 81.94 358 ARG A O 1
ATOM 2613 N N . ALA A 1 359 ? -7.027 15.978 -12.564 1.00 73.06 359 ALA A N 1
ATOM 2614 C CA . ALA A 1 359 ? -6.072 16.445 -11.560 1.00 73.06 359 ALA A CA 1
ATOM 2615 C C . ALA A 1 359 ? -6.257 17.923 -11.144 1.00 73.06 359 ALA A C 1
ATOM 2617 O O . ALA A 1 359 ? -5.294 18.612 -10.816 1.00 73.06 359 ALA A O 1
ATOM 2618 N N . GLY A 1 360 ? -7.492 18.434 -11.178 1.00 63.19 360 GLY A N 1
ATOM 2619 C CA . GLY A 1 360 ? -7.813 19.818 -10.814 1.00 63.19 360 GLY A CA 1
ATOM 2620 C C . GLY A 1 360 ? -7.465 20.866 -11.878 1.00 63.19 360 GLY A C 1
ATOM 2621 O O . GLY A 1 360 ? -7.569 22.058 -11.603 1.00 63.19 360 GLY A O 1
ATOM 2622 N N . MET A 1 361 ? -7.076 20.467 -13.097 1.00 67.88 361 MET A N 1
ATOM 2623 C CA . MET A 1 361 ? -6.754 21.424 -14.170 1.00 67.88 361 MET A CA 1
ATOM 2624 C C . MET A 1 361 ? -7.989 22.129 -14.748 1.00 67.88 361 MET A C 1
ATOM 2626 O O . MET A 1 361 ? -7.879 23.222 -15.301 1.00 67.88 361 MET A O 1
ATOM 2630 N N . ARG A 1 362 ? -9.184 21.543 -14.610 1.00 58.69 362 ARG A N 1
ATOM 2631 C CA . ARG A 1 362 ? -10.442 22.245 -14.900 1.00 58.69 362 ARG A CA 1
ATOM 2632 C C . ARG A 1 362 ? -10.913 22.965 -13.644 1.00 58.69 362 ARG A C 1
ATOM 2634 O O . ARG A 1 362 ? -11.797 22.487 -12.942 1.00 58.69 362 ARG A O 1
ATOM 2641 N N . GLY A 1 363 ? -10.294 24.109 -13.369 1.00 51.69 363 GLY A N 1
ATOM 2642 C CA . GLY A 1 363 ? -10.758 25.019 -12.332 1.00 51.69 363 GLY A CA 1
ATOM 2643 C C . GLY A 1 363 ? -12.187 25.480 -12.615 1.00 51.69 363 GLY A C 1
ATOM 2644 O O . GLY A 1 363 ? -12.551 25.790 -13.752 1.00 51.69 363 GLY A O 1
ATOM 2645 N N . THR A 1 364 ? -12.983 25.554 -11.557 1.00 50.75 364 THR A N 1
ATOM 2646 C CA . THR A 1 364 ? -14.242 26.293 -11.417 1.00 50.75 364 THR A CA 1
ATOM 2647 C C . THR A 1 364 ? -14.016 27.799 -11.617 1.00 50.75 364 THR A C 1
ATOM 2649 O O . THR A 1 364 ? -14.369 28.613 -10.770 1.00 50.75 364 THR A O 1
ATOM 2652 N N . PHE A 1 365 ? -13.455 28.203 -12.761 1.00 52.91 365 PHE A N 1
ATOM 2653 C CA . PHE A 1 365 ? -13.376 29.611 -13.157 1.00 52.91 365 PHE A CA 1
ATOM 2654 C C . PHE A 1 365 ? -14.768 30.257 -13.123 1.00 52.91 365 PHE A C 1
ATOM 2656 O O . PHE A 1 365 ? -14.904 31.398 -12.713 1.00 52.91 365 PHE A O 1
ATOM 2663 N N . VAL A 1 366 ? -15.818 29.493 -13.435 1.00 50.06 366 VAL A N 1
ATOM 2664 C CA . VAL A 1 366 ? -17.201 29.987 -13.445 1.00 50.06 366 VAL A CA 1
ATOM 2665 C C . VAL A 1 366 ? -17.725 30.303 -12.036 1.00 50.06 366 VAL A C 1
ATOM 2667 O O . VAL A 1 366 ? -18.297 31.363 -11.833 1.00 50.06 366 VAL A O 1
ATOM 2670 N N . ARG A 1 367 ? -17.477 29.447 -11.031 1.00 50.84 367 ARG A N 1
ATOM 2671 C CA . ARG A 1 367 ? -18.028 29.656 -9.675 1.00 50.84 367 ARG A CA 1
ATOM 2672 C C . ARG A 1 367 ? -17.268 30.722 -8.886 1.00 50.84 367 ARG A C 1
ATOM 2674 O O . ARG A 1 367 ? -17.862 31.382 -8.044 1.00 50.84 367 ARG A O 1
ATOM 2681 N N . GLN A 1 368 ? -15.966 30.878 -9.137 1.00 51.88 368 GLN A N 1
ATOM 2682 C CA . GLN A 1 368 ? -15.162 31.903 -8.474 1.00 51.88 368 GLN A CA 1
ATOM 2683 C C . GLN A 1 368 ? -15.343 33.281 -9.115 1.00 51.88 368 GLN A C 1
ATOM 2685 O O . GLN A 1 368 ? -15.314 34.257 -8.377 1.00 51.88 368 GLN A O 1
ATOM 2690 N N . LEU A 1 369 ? -15.603 33.371 -10.430 1.00 54.72 369 LEU A N 1
ATOM 2691 C CA . LEU A 1 369 ? -16.129 34.613 -11.002 1.00 54.72 369 LEU A CA 1
ATOM 2692 C C . LEU A 1 369 ? -17.511 34.930 -10.428 1.00 54.72 369 LEU A C 1
ATOM 2694 O O . LEU A 1 369 ? -17.702 36.061 -10.020 1.00 54.72 369 LEU A O 1
ATOM 2698 N N . ASP A 1 370 ? -18.430 33.964 -10.315 1.00 54.97 370 ASP A N 1
ATOM 2699 C CA . ASP A 1 370 ? -19.751 34.221 -9.714 1.00 54.97 370 ASP A CA 1
ATOM 2700 C C . ASP A 1 370 ? -19.650 34.695 -8.257 1.00 54.97 370 ASP A C 1
ATOM 2702 O O . ASP A 1 370 ? -20.290 35.675 -7.892 1.00 54.97 370 ASP A O 1
ATOM 2706 N N . LEU A 1 371 ? -18.820 34.046 -7.431 1.00 57.06 371 LEU A N 1
ATOM 2707 C CA . LEU A 1 371 ? -18.608 34.453 -6.039 1.00 57.06 371 LEU A CA 1
ATOM 2708 C C . LEU A 1 371 ? -17.895 35.806 -5.947 1.00 57.06 371 LEU A C 1
ATOM 2710 O O . LEU A 1 371 ? -18.377 36.666 -5.225 1.00 57.06 371 LEU A O 1
ATOM 2714 N N . ALA A 1 372 ? -16.817 36.034 -6.705 1.00 56.66 372 ALA A N 1
ATOM 2715 C CA . ALA A 1 372 ? -16.121 37.324 -6.721 1.00 56.66 372 ALA A CA 1
ATOM 2716 C C . ALA A 1 372 ? -17.014 38.457 -7.252 1.00 56.66 372 ALA A C 1
ATOM 2718 O O . ALA A 1 372 ? -16.974 39.556 -6.715 1.00 56.66 372 ALA A O 1
ATOM 2719 N N . LEU A 1 373 ? -17.872 38.187 -8.241 1.00 56.47 373 LEU A N 1
ATOM 2720 C CA . LEU A 1 373 ? -18.858 39.147 -8.737 1.00 56.47 373 LEU A CA 1
ATOM 2721 C C . LEU A 1 373 ? -19.900 39.461 -7.666 1.00 56.47 373 LEU A C 1
ATOM 2723 O O . LEU A 1 373 ? -20.170 40.634 -7.442 1.00 56.47 373 LEU A O 1
ATOM 2727 N N . THR A 1 374 ? -20.445 38.457 -6.971 1.00 60.09 374 THR A N 1
ATOM 2728 C CA . THR A 1 374 ? -21.449 38.716 -5.928 1.00 60.09 374 THR A CA 1
ATOM 2729 C C . THR A 1 374 ? -20.873 39.489 -4.754 1.00 60.09 374 THR A C 1
ATOM 2731 O O . THR A 1 374 ? -21.496 40.433 -4.287 1.00 60.09 374 THR A O 1
ATOM 2734 N N . ASP A 1 375 ? -19.684 39.119 -4.299 1.00 58.25 375 ASP A N 1
ATOM 2735 C CA . ASP A 1 375 ? -19.100 39.650 -3.077 1.00 58.25 375 ASP A CA 1
ATOM 2736 C C . ASP A 1 375 ? -18.574 41.077 -3.364 1.00 58.25 375 ASP A C 1
ATOM 2738 O O . ASP A 1 375 ? -18.979 42.030 -2.697 1.00 58.25 375 ASP A O 1
ATOM 2742 N N . GLU A 1 376 ? -17.879 41.298 -4.492 1.00 59.09 376 GLU A N 1
ATOM 2743 C CA . GLU A 1 376 ? -17.485 42.649 -4.922 1.00 59.09 376 GLU A CA 1
ATOM 2744 C C . GLU A 1 376 ? -18.668 43.569 -5.235 1.00 59.09 376 GLU A C 1
ATOM 2746 O O . GLU A 1 376 ? -18.603 44.759 -4.914 1.00 59.09 376 GLU A O 1
ATOM 2751 N N . GLN A 1 377 ? -19.788 43.047 -5.744 1.00 56.81 377 GLN A N 1
ATOM 2752 C CA . GLN A 1 377 ? -21.024 43.825 -5.904 1.00 56.81 377 GLN A CA 1
ATOM 2753 C C . GLN A 1 377 ? -21.698 44.193 -4.573 1.00 56.81 377 GLN A C 1
ATOM 2755 O O . GLN A 1 377 ? -22.446 45.171 -4.548 1.00 56.81 377 GLN A O 1
ATOM 2760 N N . TYR A 1 378 ? -21.431 43.484 -3.468 1.00 56.50 378 TYR A N 1
ATOM 2761 C CA . TYR A 1 378 ? -21.996 43.819 -2.154 1.00 56.50 378 TYR A CA 1
ATOM 2762 C C . TYR A 1 378 ? -21.217 44.904 -1.398 1.00 56.50 378 TYR A C 1
ATOM 2764 O O . TYR A 1 378 ? -21.832 45.605 -0.595 1.00 56.50 378 TYR A O 1
ATOM 2772 N N . TRP A 1 379 ? -19.913 45.089 -1.644 1.00 60.00 379 TRP A N 1
ATOM 2773 C CA . TRP A 1 379 ? -19.123 46.142 -0.975 1.00 60.00 379 TRP A CA 1
ATOM 2774 C C . TRP A 1 379 ? -18.699 47.310 -1.864 1.00 60.00 379 TRP A C 1
ATOM 2776 O O . TRP A 1 3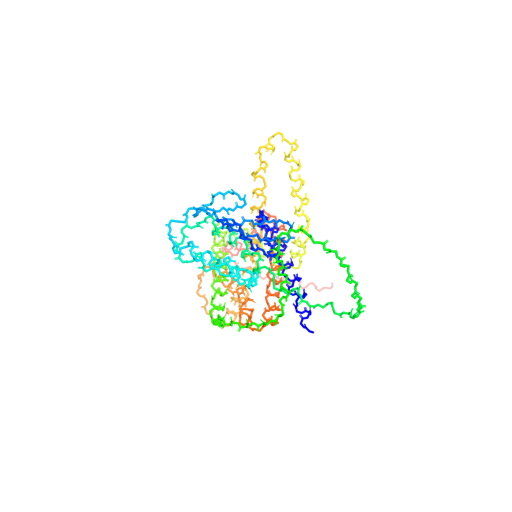79 ? -18.377 48.366 -1.328 1.00 60.00 379 TRP A O 1
ATOM 2786 N N . THR A 1 380 ? -18.710 47.174 -3.195 1.00 57.28 380 THR A N 1
ATOM 2787 C CA . THR A 1 380 ? -18.509 48.331 -4.097 1.00 57.28 380 THR A CA 1
ATOM 2788 C C . THR A 1 380 ? -19.793 49.121 -4.351 1.00 57.28 380 THR A C 1
ATOM 2790 O O . THR A 1 380 ? -19.738 50.250 -4.837 1.00 57.28 380 THR A O 1
ATOM 2793 N N . ALA A 1 381 ? -20.953 48.581 -3.965 1.00 56.66 381 ALA A N 1
ATOM 2794 C CA . ALA A 1 381 ? -22.172 49.360 -3.817 1.00 56.66 381 ALA A CA 1
ATOM 2795 C C . ALA A 1 381 ? -22.093 50.170 -2.515 1.00 56.66 381 ALA A C 1
ATOM 2797 O O . ALA A 1 381 ? -22.613 49.766 -1.476 1.00 56.66 381 ALA A O 1
ATOM 2798 N N . ASP A 1 382 ? -21.418 51.316 -2.579 1.00 55.41 382 ASP A N 1
ATOM 2799 C CA . ASP A 1 382 ? -21.459 52.360 -1.557 1.00 55.41 382 ASP A CA 1
ATOM 2800 C C . ASP A 1 382 ? -22.918 52.640 -1.140 1.00 55.41 382 ASP A C 1
ATOM 2802 O O . ASP A 1 382 ? -23.686 53.289 -1.851 1.00 55.41 382 ASP A O 1
ATOM 2806 N N . GLY A 1 383 ? -23.310 52.115 0.022 1.00 55.66 383 GLY A N 1
ATOM 2807 C CA . GLY A 1 383 ? -24.306 52.687 0.930 1.00 55.66 383 GLY A CA 1
ATOM 2808 C C . GLY A 1 383 ? -25.748 52.895 0.454 1.00 55.66 383 GLY A C 1
ATOM 2809 O O . GLY A 1 383 ? -26.534 53.421 1.242 1.00 55.66 383 GLY A O 1
ATOM 2810 N N . MET A 1 384 ? -26.148 52.515 -0.762 1.00 60.31 384 MET A N 1
ATOM 2811 C CA . MET A 1 384 ? -27.544 52.666 -1.183 1.00 60.31 384 MET A CA 1
ATOM 2812 C C . MET A 1 384 ? -28.340 51.385 -0.888 1.00 60.31 384 MET A C 1
ATOM 2814 O O . MET A 1 384 ? -28.085 50.355 -1.516 1.00 60.31 384 MET A O 1
ATOM 2818 N N . PRO A 1 385 ? -29.321 51.405 0.040 1.00 59.16 385 PRO A N 1
ATOM 2819 C CA . PRO A 1 385 ? -30.236 50.284 0.198 1.00 59.16 385 PRO A CA 1
ATOM 2820 C C . PRO A 1 385 ? -30.933 50.056 -1.142 1.00 59.16 385 PRO A C 1
ATOM 2822 O O . PRO A 1 385 ? -31.566 50.968 -1.676 1.00 59.16 385 PRO A O 1
ATOM 2825 N N . ALA A 1 386 ? -30.804 48.848 -1.697 1.00 58.72 386 ALA A N 1
ATOM 2826 C CA . ALA A 1 386 ? -31.555 48.472 -2.883 1.00 58.72 386 ALA A CA 1
ATOM 2827 C C . ALA A 1 386 ? -33.042 48.764 -2.604 1.00 58.72 386 ALA A C 1
ATOM 2829 O O . ALA A 1 386 ? -33.573 48.258 -1.606 1.00 58.72 386 ALA A O 1
ATOM 2830 N N . PRO A 1 387 ? -33.716 49.610 -3.409 1.00 66.75 387 PRO A N 1
ATOM 2831 C CA . PRO A 1 387 ? -35.125 49.886 -3.200 1.00 66.75 387 PRO A CA 1
ATOM 2832 C C . PRO A 1 387 ? -35.863 48.547 -3.219 1.00 66.75 387 PRO A C 1
ATOM 2834 O O . PRO A 1 387 ? -35.531 47.701 -4.056 1.00 66.75 387 PRO A O 1
ATOM 2837 N N . PRO A 1 388 ? -36.827 48.317 -2.308 1.00 65.00 388 PRO A N 1
ATOM 2838 C CA . PRO A 1 388 ? -37.580 47.077 -2.285 1.00 65.00 388 PRO A CA 1
ATOM 2839 C C . PRO A 1 388 ? -38.163 46.882 -3.677 1.00 65.00 388 PRO A C 1
ATOM 2841 O O . PRO A 1 388 ? -39.034 47.643 -4.109 1.00 65.00 388 PRO A O 1
ATOM 2844 N N . THR A 1 389 ? -37.639 45.899 -4.409 1.00 63.34 389 THR A N 1
ATOM 2845 C CA . THR A 1 389 ? -38.192 45.510 -5.693 1.00 63.34 389 THR A CA 1
ATOM 2846 C C . THR A 1 389 ? -39.597 45.039 -5.389 1.00 63.34 389 THR A C 1
ATOM 2848 O O . THR A 1 389 ? -39.842 43.987 -4.801 1.00 63.34 389 THR A O 1
ATOM 2851 N N . ARG A 1 390 ? -40.531 45.938 -5.695 1.00 54.94 390 ARG A N 1
ATOM 2852 C CA . ARG A 1 390 ? -41.969 45.769 -5.608 1.00 54.94 390 ARG A CA 1
ATOM 2853 C C . ARG A 1 390 ? -42.275 44.392 -6.178 1.00 54.94 390 ARG A C 1
ATOM 2855 O O . ARG A 1 390 ? -42.171 44.208 -7.388 1.00 54.94 390 ARG A O 1
ATOM 2862 N N . ARG A 1 391 ? -42.610 43.427 -5.310 1.00 56.12 391 ARG A N 1
ATOM 2863 C CA . ARG A 1 391 ? -43.209 42.154 -5.724 1.00 56.12 391 ARG A CA 1
ATOM 2864 C C . ARG A 1 391 ? -44.349 42.528 -6.658 1.00 56.12 391 ARG A C 1
ATOM 2866 O O . ARG A 1 391 ? -45.380 43.026 -6.199 1.00 56.12 391 ARG A O 1
ATOM 2873 N N . MET A 1 392 ? -44.148 42.344 -7.961 1.00 52.22 392 MET A N 1
ATOM 2874 C CA . MET A 1 392 ? -45.243 42.361 -8.911 1.00 52.22 392 MET A CA 1
ATOM 2875 C C . MET A 1 392 ? -46.102 41.167 -8.534 1.00 52.22 392 MET A C 1
ATOM 2877 O O . MET A 1 392 ? -45.813 40.018 -8.851 1.00 52.22 392 MET A O 1
ATOM 2881 N N . THR A 1 393 ? -47.118 41.474 -7.742 1.00 58.41 393 THR A N 1
ATOM 2882 C CA . THR A 1 393 ? -48.212 40.579 -7.425 1.00 58.41 393 THR A CA 1
ATOM 2883 C C . THR A 1 393 ? -49.030 40.534 -8.706 1.00 58.41 393 THR A C 1
ATOM 2885 O O . THR A 1 393 ? -49.931 41.340 -8.913 1.00 58.41 393 THR A O 1
ATOM 2888 N N . GLY A 1 394 ? -48.597 39.689 -9.638 1.00 59.09 394 GLY A N 1
ATOM 2889 C CA . GLY A 1 394 ? -49.325 39.395 -10.859 1.00 59.09 394 GLY A CA 1
ATOM 2890 C C . GLY A 1 394 ? -50.506 38.505 -10.515 1.00 59.09 394 GLY A C 1
ATOM 2891 O O . GLY A 1 394 ? -50.391 37.286 -10.522 1.00 59.09 394 GLY A O 1
ATOM 2892 N N . THR A 1 395 ? -51.627 39.125 -10.167 1.00 61.72 395 THR A N 1
ATOM 2893 C CA . THR A 1 395 ? -52.951 38.505 -10.205 1.00 61.72 395 THR A CA 1
ATOM 2894 C C . THR A 1 395 ? -53.430 38.428 -11.651 1.00 61.72 395 THR A C 1
ATOM 2896 O O . THR A 1 395 ? -53.862 39.449 -12.187 1.00 61.72 395 THR A O 1
ATOM 2899 N N . ARG A 1 396 ? -53.365 37.242 -12.257 1.00 49.47 396 ARG A N 1
ATOM 2900 C CA . ARG A 1 396 ? -54.489 36.508 -12.873 1.00 49.47 396 ARG A CA 1
ATOM 2901 C C . ARG A 1 396 ? -53.995 35.334 -13.701 1.00 49.47 396 ARG A C 1
ATOM 2903 O O . ARG A 1 396 ? -53.109 35.557 -14.550 1.00 49.47 396 ARG A O 1
#

Radius of gyration: 32.23 Å; Cα contacts (8 Å, |Δi|>4): 337; chains: 1; bounding box: 93×114×58 Å

Nearest PDB structures (foldseek):
  7sqc-assembly1_1F  TM=1.500E-01  e=5.564E+00  Chlamydomonas reinhardtii

pLDDT: mean 73.27, std 20.36, range [28.11, 97.81]

Solvent-accessible surface area (backbone atoms only — not comparable to full-atom values): 22847 Å² total; per-residue (Å²): 113,74,68,60,54,52,53,51,51,52,54,50,47,51,65,54,46,52,62,52,52,72,70,61,76,66,81,78,77,74,55,48,35,76,74,44,71,50,63,49,77,61,90,77,34,40,38,41,37,32,33,29,68,87,73,46,73,49,36,41,35,38,46,92,55,27,40,23,50,74,84,44,80,75,46,74,57,86,48,73,64,60,54,50,56,51,48,52,48,50,70,40,45,82,75,47,53,69,69,55,46,51,50,50,53,55,53,55,57,73,68,82,56,98,45,70,69,58,50,51,57,50,48,47,42,53,58,14,56,78,72,63,89,87,89,87,90,88,88,86,80,82,89,78,93,74,89,76,84,79,88,80,85,88,90,79,86,84,78,83,80,78,80,77,78,79,78,87,76,83,74,85,80,72,80,71,71,47,70,66,55,58,44,51,54,51,51,50,52,52,49,51,52,53,50,52,51,48,53,53,47,50,53,45,47,73,79,41,53,69,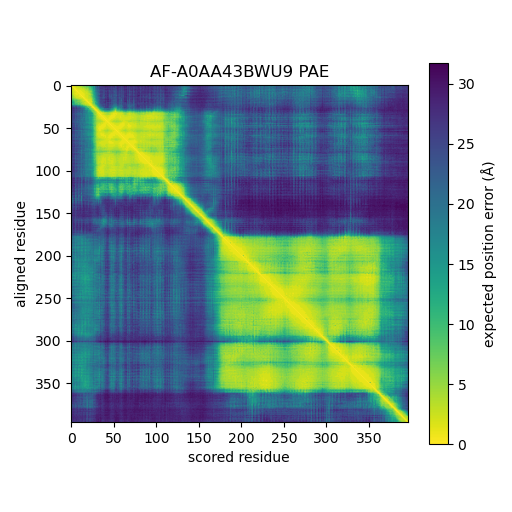32,42,52,51,26,26,54,42,35,72,79,34,40,70,60,15,26,51,46,18,59,58,40,61,74,47,48,58,59,50,50,49,51,51,50,52,62,27,59,77,32,82,69,28,56,75,44,43,70,59,50,55,52,50,50,54,49,50,51,50,50,34,35,52,51,10,34,47,20,50,22,29,52,52,12,48,56,59,50,53,61,40,50,76,67,70,50,85,71,77,89,71,56,80,65,51,29,41,56,46,5,48,48,55,59,50,54,55,46,49,60,19,56,74,34,48,86,41,70,66,60,11,48,53,36,44,52,50,36,49,49,51,51,49,53,47,30,32,20,15,29,10,15,28,59,75,36,57,64,32,71,71,64,63,60,66,60,54,47,52,49,51,51,53,53,50,57,64,68,71,53,75,88,66,77,77,71,80,77,71,77,79,78,78,86,128

Secondary structure (DSSP, 8-state):
-HHHHHHHHHHHHHHHHHHHHHHH---------EEEEEEEEETTEEEEEEEETTS-EEEEEEETTEEEETTEEEEE---HHHHHHHHHHHHHTTTS-HHHHHHHHHHHHHHS---HHHHHHHHHHHHHHTT------------------------S----------------------HHHHHHHHHHHHHHHHHHHHHHHHHHHHH-HHHHHHHHHHHHHHHHHHHHHHHHHHHHHHHHHHHHHHHHHTSHHHHHHHHHHHHHHHHHHHHHHHHHHHHHHHHHHHHHHHHHHTTT-------THHHHHHHHHHHHHTTHHHHHTTTSHHHHHHHHHHHHHHHHHHHHHHHHHHHHTGGGTS--HHHHHHHHHHHHHHHSS-S-PPP---------